Protein AF-A0A8S1EYW8-F1 (afdb_monomer)

Sequ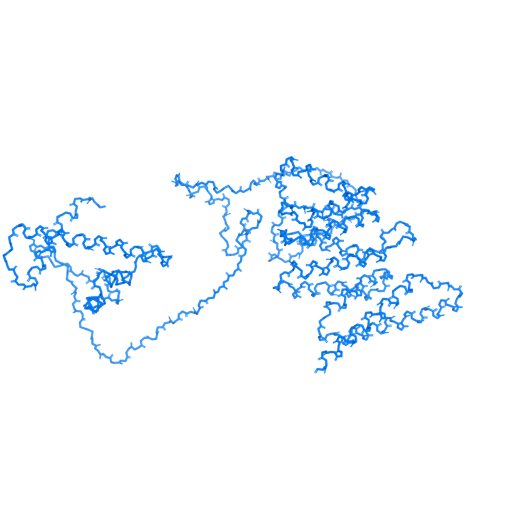ence (434 aa):
MTSNGIQDNADNVAAIACDCIGISKIEKDARVLVQNISKEFLKETIRLAQKWARHSGRRKMIVDDLIYALVAMQGTEVAKKIVPLIDTDSLGLETLTCVHANNVLFVRPNSE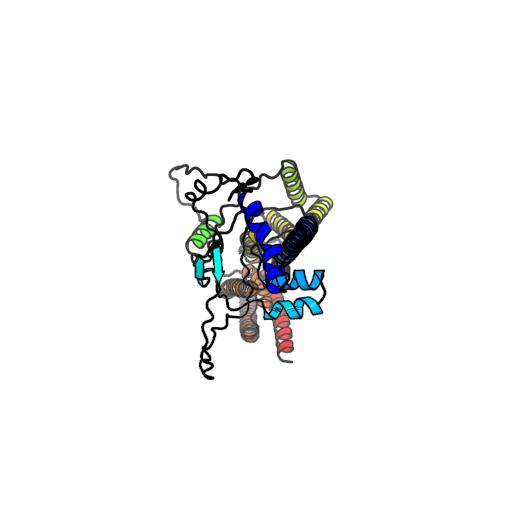VDLDPSTSTSQVVPIESRLKSYFMVTDGQPTKSAYNLNLSEEEIDDEDDDEDSEDFAVGTNEKSNEFKSSRVLKRPVSSTEMFLQAAKVAKTEQIVGLKPHSVEMLTIEQQMFIKDILTACMGTEDKRRHEALATLEHDAGIQINVNMAQRCLSLIIYANRLLRGIVLNKAAELGPFLHDIIPALMSSMLGRNMCIRLEDNHWALRDYSWKTFLSLYRDHIEPNYAKEFRKRTFKLAWDVFSDDHSSAPMIYGTIGLLTEFVPEEKMEWLLDEFDKMIKRLRLIQVEMSQRGNTWTNEQNKLYSTLTRHEAVLRTRLNLLRK

Foldseek 3Di:
DDPVVVVVVLLVPLVVVCVVVPNPDDDPVVSVVVSVVVVVVVVQLVVQLCVVCVVVVHPDGDPVSSLVSCCVVPNDVVSVVVVVVDPPVPPDLVQWDFDDDVDTDTDRDDDDDPCPPDPPPPDDDDDDDDDDDDDQDDPLAGWDDPPYPPDDPVNVVPDDPDPPDDDPPRDDPPDDDPDDDDDDDDDDDDPVNVVVVVLVVDPPVPPRVCPPPPPPPDPPVLVVLVVLLLCQLLDPDPVSNVVSLQCLQEPLPDDDDDQDDDLALSSLLSVLSSLLSNLNRLSDQCVVVCVVSVVSLLCLQQPQDSHPDPPDPSVVSNVSSLVSNVSSLVRHDDPVCNLVVLVVQLVVLVVLCPDPPHDLSNVQSSLSSNLPSPDLVCLVVVLVVLVVVLVVLVVVVVVCVVVVHDDDPSSVSSNVSSVVSSVVSVVVNVVVVD

Solvent-accessible surface area (backbone atoms only — not comparable to full-atom values): 26816 Å² total; per-residue (Å²): 133,65,83,68,65,61,62,71,61,51,65,46,56,48,52,51,55,31,52,77,73,66,52,89,80,77,57,73,69,60,47,54,49,52,38,52,54,52,51,53,51,50,52,50,39,52,55,45,13,51,51,48,20,52,77,68,76,37,93,68,78,53,72,65,30,44,50,55,27,42,29,73,74,66,36,63,76,54,33,65,67,48,55,82,72,54,78,81,81,67,79,49,81,85,61,47,43,78,48,81,68,99,57,87,40,78,43,73,71,84,74,85,73,82,85,68,96,77,78,80,72,83,76,86,77,79,80,80,92,75,91,82,87,75,78,59,59,55,97,86,37,74,42,86,46,100,88,39,89,69,77,52,90,78,59,68,82,78,68,81,94,58,98,76,72,77,72,87,69,72,70,81,80,78,78,78,78,86,76,88,80,80,88,82,82,94,73,84,85,48,74,68,54,55,48,56,55,49,61,74,69,52,65,80,92,69,65,70,79,74,63,76,78,71,76,69,83,65,49,70,67,56,51,51,50,52,51,50,37,56,49,29,50,70,42,90,53,65,69,56,22,53,52,36,42,50,47,47,32,68,51,70,85,65,88,79,87,81,85,89,86,71,96,41,50,69,58,48,52,40,50,49,52,51,51,39,21,51,61,64,15,82,68,50,83,51,70,86,51,43,80,58,52,51,56,52,41,47,45,62,19,45,42,85,74,64,54,97,53,93,83,62,75,56,65,62,50,22,56,49,32,49,52,42,51,50,48,37,54,70,76,64,49,54,79,87,52,42,63,58,50,35,52,55,54,29,48,56,29,46,57,47,57,70,39,88,84,49,50,62,63,25,36,49,41,20,53,62,48,44,68,71,43,53,53,80,92,46,47,69,60,52,48,54,53,50,52,50,49,53,51,52,53,52,51,52,51,54,54,34,56,73,70,72,44,83,82,52,72,62,58,53,52,37,52,54,50,50,55,52,51,48,54,50,51,53,53,53,53,57,59,76,75,105

InterPro domains:
  IPR004823 TATA box binding protein associated factor (TAF), histone-like fold domain [PF02969] (19-70)
  IPR009072 Histone-fold [G3DSA:1.10.20.10] (11-71)
  IPR009072 Histone-fold [SSF47113] (21-70)
  IPR011442 TAF6, C-terminal HEAT repeat domain [PF07571] (216-376)
  IPR011442 TAF6, C-terminal HEAT repeat domain [cd08050] (217-421)
  IPR037796 Transcription initiation factor TFIID subunit 6 [PTHR10221] (19-426)
  IPR046344 TAF6, C-terminal HEAT repeat domain superfamily [G3DSA:1.25.40.770] (216-405)

Nearest PDB structures (foldseek):
  6t9k-assembly1_E  TM=7.058E-01  e=7.487E-10  Saccharomyces cerevisiae S288C
  7edx-assembly1_H  TM=4.599E-01  e=1.630E-01  Homo sapiens
  5vch-assembly2_B  TM=4.321E-01  e=4.990E-01  Kluyveromyces lactis
  5vch-assembly1_A  TM=4.354E-01  e=9.763E-01  Kluyveromyces lactis
  5ve8-assembly1_A  TM=3.480E-01  e=3.418E+00  Kluyveromyces lactis

Organism: NCBI:txid2654633

Mean predicted aligned error: 17.2 Å

pLDDT: mean 71.7, std 18.37, range [26.27, 94.38]

Secondary structure (DSSP, 8-state):
--TTHHHHHTHHHHHHHHHHHT-----HHHHHHHHHHHHHHHHHHHHHHHHHHHHTT-SS--HHHHHHHHHHHH-HHHHHHHGGGS--S---GGG-EEEESSSEEEE---------TT------PPPPP------SEETTEE---TTS----TTSSSSS---TT-----------------------PPPHHHHHHHHHTTS-GGG-------------HHHHHHHHHHHHHHHSS-HHHHHHHHHHHHH-TT-----------HHHHHHHHHHHHHHHH-SSS--GGGHHHHHHHHHHHHH-S---SSTTS-HHHHHHHHHHHHHHHHHHHS-HHHHHHHHHHHHHHHHHHHH-TT--HHHHHHHHHHHHHH--GGGHHHHHHHHHHHHHHHHHHHHHHHHTTPPPPHHHHHHHHHHHHHHHHHHHHHHHHT-

Structure (mmCIF, N/CA/C/O backbone):
data_AF-A0A8S1EYW8-F1
#
_entry.id   AF-A0A8S1EYW8-F1
#
loop_
_atom_site.group_PDB
_atom_site.id
_atom_site.type_symbol
_atom_site.label_atom_id
_atom_site.label_alt_id
_atom_site.label_comp_id
_atom_site.label_asym_id
_atom_site.label_entity_id
_atom_site.label_seq_id
_atom_site.pdbx_PDB_ins_code
_atom_site.Cartn_x
_atom_site.Cartn_y
_atom_site.Cartn_z
_atom_site.occupancy
_atom_site.B_iso_or_equiv
_atom_site.auth_seq_id
_atom_site.auth_comp_id
_atom_site.auth_asym_id
_atom_site.auth_atom_id
_atom_site.pdbx_PDB_model_num
ATOM 1 N N . MET A 1 1 ? 41.012 -9.084 -37.362 1.00 32.75 1 MET A N 1
ATOM 2 C CA . MET A 1 1 ? 41.378 -9.264 -38.785 1.00 32.75 1 MET A CA 1
ATOM 3 C C . MET A 1 1 ? 41.889 -7.934 -39.300 1.00 32.75 1 MET A C 1
ATOM 5 O O . MET A 1 1 ? 41.224 -6.925 -39.121 1.00 32.75 1 MET A O 1
ATOM 9 N N . THR A 1 2 ? 43.125 -7.922 -39.781 1.00 27.89 2 THR A N 1
ATOM 10 C CA . THR A 1 2 ? 43.919 -6.726 -40.078 1.00 27.89 2 THR A CA 1
ATOM 11 C C . THR A 1 2 ? 43.296 -5.882 -41.195 1.00 27.89 2 THR A C 1
ATOM 13 O O . THR A 1 2 ? 42.781 -6.409 -42.180 1.00 27.89 2 THR A O 1
ATOM 16 N N . SER A 1 3 ? 43.363 -4.556 -41.043 1.00 34.03 3 SER A N 1
ATOM 17 C CA . SER A 1 3 ? 42.796 -3.528 -41.936 1.00 34.03 3 SER A CA 1
ATOM 18 C C . SER A 1 3 ? 43.222 -3.635 -43.406 1.00 34.03 3 SER A C 1
ATOM 20 O O . SER A 1 3 ? 42.573 -3.056 -44.270 1.00 34.03 3 SER A O 1
ATOM 22 N N . ASN A 1 4 ? 44.271 -4.405 -43.698 1.00 31.52 4 ASN A N 1
ATOM 23 C CA . ASN A 1 4 ? 44.779 -4.624 -45.050 1.00 31.52 4 ASN A CA 1
ATOM 24 C C . ASN A 1 4 ? 43.978 -5.677 -45.843 1.00 31.52 4 ASN A C 1
ATOM 26 O O . ASN A 1 4 ? 44.015 -5.657 -47.064 1.00 31.52 4 ASN A O 1
ATOM 30 N N . GLY A 1 5 ? 43.198 -6.553 -45.192 1.00 33.56 5 GLY A N 1
ATOM 31 C CA . GLY A 1 5 ? 42.432 -7.605 -45.885 1.00 33.56 5 GLY A CA 1
ATOM 32 C C . GLY A 1 5 ? 41.131 -7.138 -46.556 1.00 33.56 5 GLY A C 1
ATOM 33 O O . GLY A 1 5 ? 40.577 -7.842 -47.397 1.00 33.56 5 GLY A O 1
ATOM 34 N N . ILE A 1 6 ? 40.627 -5.952 -46.200 1.00 44.25 6 ILE A N 1
ATOM 35 C CA . ILE A 1 6 ? 39.411 -5.376 -46.804 1.00 44.25 6 ILE A CA 1
ATOM 36 C C . ILE A 1 6 ? 39.750 -4.632 -48.106 1.00 44.25 6 ILE A C 1
ATOM 38 O O . ILE A 1 6 ? 38.900 -4.521 -48.987 1.00 44.25 6 ILE A O 1
ATOM 42 N N . GLN A 1 7 ? 40.987 -4.146 -48.244 1.00 42.91 7 GLN A N 1
ATOM 43 C CA . GLN A 1 7 ? 41.423 -3.378 -49.409 1.00 42.91 7 GLN A CA 1
ATOM 44 C C . GLN A 1 7 ? 41.528 -4.271 -50.662 1.00 42.91 7 GLN A C 1
ATOM 46 O O . GLN A 1 7 ? 40.999 -3.895 -51.702 1.00 42.91 7 GLN A O 1
ATOM 51 N N . ASP A 1 8 ? 42.089 -5.481 -50.536 1.00 43.84 8 ASP A N 1
ATOM 52 C CA . ASP A 1 8 ? 42.338 -6.384 -51.677 1.00 43.84 8 ASP A CA 1
ATOM 53 C C . ASP A 1 8 ? 41.079 -7.114 -52.189 1.00 43.84 8 ASP A C 1
ATOM 55 O O . ASP A 1 8 ? 40.964 -7.408 -53.376 1.00 43.84 8 ASP A O 1
ATOM 59 N N . ASN A 1 9 ? 40.082 -7.371 -51.333 1.00 49.56 9 ASN A N 1
ATOM 60 C CA . ASN A 1 9 ? 38.823 -8.009 -51.756 1.00 49.56 9 ASN A CA 1
ATOM 61 C C . ASN A 1 9 ? 37.799 -7.019 -52.341 1.00 49.56 9 ASN A C 1
ATOM 63 O O . ASN A 1 9 ? 36.863 -7.427 -53.033 1.00 49.56 9 ASN A O 1
ATOM 67 N N . ALA A 1 10 ? 37.963 -5.717 -52.089 1.00 45.38 10 ALA A N 1
ATOM 68 C CA . ALA A 1 10 ? 37.062 -4.675 -52.580 1.00 45.38 10 ALA A CA 1
ATOM 69 C C . ALA A 1 10 ? 37.242 -4.374 -54.077 1.00 45.38 10 ALA A C 1
ATOM 71 O O . ALA A 1 10 ? 36.324 -3.842 -54.704 1.00 45.38 10 ALA A O 1
ATOM 72 N N . ASP A 1 11 ? 38.383 -4.740 -54.663 1.00 52.22 11 ASP A N 1
ATOM 73 C CA . ASP A 1 11 ? 38.640 -4.585 -56.096 1.00 52.22 11 ASP A CA 1
ATOM 74 C C . ASP A 1 11 ? 37.712 -5.462 -56.948 1.00 52.22 11 ASP A C 1
ATOM 76 O O . ASP A 1 11 ? 37.448 -5.144 -58.112 1.00 52.22 11 ASP A O 1
ATOM 80 N N . ASN A 1 12 ? 37.152 -6.525 -56.367 1.00 61.91 12 ASN A N 1
ATOM 81 C CA . ASN A 1 12 ? 36.314 -7.488 -57.072 1.00 61.91 12 ASN A CA 1
ATOM 82 C C . ASN A 1 12 ? 34.853 -7.048 -57.223 1.00 61.91 12 ASN A C 1
ATOM 84 O O . ASN A 1 12 ? 34.215 -7.467 -58.179 1.00 61.91 12 ASN A O 1
ATOM 88 N N . VAL A 1 13 ? 34.306 -6.186 -56.357 1.00 66.88 13 VAL A N 1
ATOM 89 C CA . VAL A 1 13 ? 32.862 -5.857 -56.396 1.00 66.88 13 VAL A CA 1
ATOM 90 C C . VAL A 1 13 ? 32.487 -5.131 -57.687 1.00 66.88 13 VAL A C 1
ATOM 92 O O . VAL A 1 13 ? 31.526 -5.506 -58.353 1.00 66.88 13 VAL A O 1
ATOM 95 N N . ALA A 1 14 ? 33.275 -4.124 -58.075 1.00 67.44 14 ALA A N 1
ATOM 96 C CA . ALA A 1 14 ? 33.042 -3.383 -59.311 1.00 67.44 14 ALA A CA 1
ATOM 97 C C . ALA A 1 14 ? 33.265 -4.261 -60.555 1.00 67.44 14 ALA A C 1
ATOM 99 O O . ALA A 1 14 ? 32.508 -4.153 -61.514 1.00 67.44 14 ALA A O 1
ATOM 100 N N . ALA A 1 15 ? 34.268 -5.147 -60.525 1.00 68.62 15 ALA A N 1
ATOM 101 C CA . ALA A 1 15 ? 34.554 -6.070 -61.623 1.00 68.62 15 ALA A CA 1
ATOM 102 C C . ALA A 1 15 ? 33.432 -7.109 -61.797 1.00 68.62 15 ALA A C 1
ATOM 104 O O . ALA A 1 15 ? 32.884 -7.230 -62.885 1.00 68.62 15 ALA A O 1
ATOM 105 N N . ILE A 1 16 ? 33.010 -7.758 -60.707 1.00 73.25 16 ILE A N 1
ATOM 106 C CA . ILE A 1 16 ? 31.918 -8.740 -60.698 1.00 73.25 16 ILE A CA 1
ATOM 107 C C . ILE A 1 16 ? 30.603 -8.089 -61.136 1.00 73.25 16 ILE A C 1
ATOM 109 O O . ILE A 1 16 ? 29.889 -8.648 -61.962 1.00 73.25 16 ILE A O 1
ATOM 113 N N . ALA A 1 17 ? 30.281 -6.893 -60.633 1.00 72.69 17 ALA A N 1
ATOM 114 C CA . ALA A 1 17 ? 29.065 -6.189 -61.038 1.00 72.69 17 ALA A CA 1
ATOM 115 C C . ALA A 1 17 ? 29.067 -5.841 -62.538 1.00 72.69 17 ALA A C 1
ATOM 117 O O . ALA A 1 17 ? 28.035 -5.971 -63.194 1.00 72.69 17 ALA A O 1
ATOM 118 N N . CYS A 1 18 ? 30.216 -5.437 -63.093 1.00 74.44 18 CYS A N 1
ATOM 119 C CA . CYS A 1 18 ? 30.357 -5.167 -64.525 1.00 74.44 18 CYS A CA 1
ATOM 120 C C . CYS A 1 18 ? 30.235 -6.444 -65.365 1.00 74.44 18 CYS A C 1
ATOM 122 O O . CYS A 1 18 ? 29.526 -6.432 -66.372 1.00 74.44 18 CYS A O 1
ATOM 124 N N . ASP A 1 19 ? 30.854 -7.544 -64.933 1.00 74.69 19 ASP A N 1
ATOM 125 C CA . ASP A 1 19 ? 30.777 -8.841 -65.611 1.00 74.69 19 ASP A CA 1
ATOM 126 C C . ASP A 1 19 ? 29.344 -9.398 -65.606 1.00 74.69 19 ASP A C 1
ATOM 128 O O . ASP A 1 19 ? 28.868 -9.871 -66.637 1.00 74.69 19 ASP A O 1
ATOM 132 N N . CYS A 1 20 ? 28.604 -9.245 -64.501 1.00 73.75 20 CYS A N 1
ATOM 133 C CA . CYS A 1 20 ? 27.185 -9.615 -64.409 1.00 73.75 20 CYS A CA 1
ATOM 134 C C . CYS A 1 20 ? 26.284 -8.822 -65.372 1.00 73.75 20 CYS A C 1
ATOM 136 O O . CYS A 1 20 ? 25.234 -9.315 -65.778 1.00 73.75 20 CYS A O 1
ATOM 138 N N . ILE A 1 21 ? 26.677 -7.597 -65.735 1.00 79.94 21 ILE A N 1
ATOM 139 C CA . ILE A 1 21 ? 25.964 -6.746 -66.702 1.00 79.94 21 ILE A CA 1
ATOM 140 C C . ILE A 1 21 ? 26.479 -6.986 -68.140 1.00 79.94 21 ILE A C 1
ATOM 142 O O . ILE A 1 21 ? 25.838 -6.574 -69.106 1.00 79.94 21 ILE A O 1
ATOM 146 N N . GLY A 1 22 ? 27.607 -7.688 -68.309 1.00 79.38 22 GLY A N 1
ATOM 147 C CA . GLY A 1 22 ? 28.228 -7.983 -69.605 1.00 79.38 22 GLY A CA 1
ATOM 148 C C . GLY A 1 22 ? 29.224 -6.923 -70.095 1.00 79.38 22 GLY A C 1
ATOM 149 O O . GLY A 1 22 ? 29.520 -6.856 -71.289 1.00 79.38 22 GLY A O 1
ATOM 150 N N . ILE A 1 23 ? 29.752 -6.077 -69.205 1.00 80.88 23 ILE A N 1
ATOM 151 C CA . ILE A 1 23 ? 30.714 -5.018 -69.540 1.00 80.88 23 ILE A CA 1
ATOM 152 C C . ILE A 1 23 ? 32.144 -5.537 -69.350 1.00 80.88 23 ILE A C 1
ATOM 154 O O . ILE A 1 23 ? 32.710 -5.473 -68.266 1.00 80.88 23 ILE A O 1
ATOM 158 N N . SER A 1 24 ? 32.761 -5.999 -70.437 1.00 71.56 24 SER A N 1
ATOM 159 C CA . SER A 1 24 ? 34.067 -6.683 -70.394 1.00 71.56 24 SER A CA 1
ATOM 160 C C . SER A 1 24 ? 35.316 -5.785 -70.282 1.00 71.56 24 SER A C 1
ATOM 162 O O . SER A 1 24 ? 36.408 -6.287 -70.025 1.00 71.56 24 SER A O 1
ATOM 164 N N . LYS A 1 25 ? 35.217 -4.467 -70.521 1.00 74.12 25 LYS A N 1
ATOM 165 C CA . LYS A 1 25 ? 36.363 -3.536 -70.432 1.00 74.12 25 LYS A CA 1
ATOM 166 C C . LYS A 1 25 ? 35.930 -2.199 -69.840 1.00 74.12 25 LYS A C 1
ATOM 168 O O . LYS A 1 25 ? 35.319 -1.393 -70.535 1.00 74.12 25 LYS A O 1
ATOM 173 N N . ILE A 1 26 ? 36.282 -1.965 -68.578 1.00 75.38 26 ILE A N 1
ATOM 174 C CA . ILE A 1 26 ? 36.078 -0.689 -67.886 1.00 75.38 26 ILE A CA 1
ATOM 175 C C . ILE A 1 26 ? 37.410 0.050 -67.714 1.00 75.38 26 ILE A C 1
ATOM 177 O O . ILE A 1 26 ? 38.452 -0.562 -67.470 1.00 75.38 26 ILE A O 1
ATOM 181 N N . GLU A 1 27 ? 37.381 1.372 -67.858 1.00 81.94 27 GLU A N 1
ATOM 182 C CA . GLU A 1 27 ? 38.527 2.239 -67.584 1.00 81.94 27 GLU A CA 1
ATOM 183 C C . GLU A 1 27 ? 38.876 2.241 -66.085 1.00 81.94 27 GLU A C 1
ATOM 185 O O . GLU A 1 27 ? 38.002 2.095 -65.225 1.00 81.94 27 GLU A O 1
ATOM 190 N N . LYS A 1 28 ? 40.167 2.400 -65.757 1.00 77.88 28 LYS A N 1
ATOM 191 C CA . LYS A 1 28 ? 40.660 2.315 -64.371 1.00 77.88 28 LYS A CA 1
ATOM 192 C C . LYS A 1 28 ? 40.007 3.355 -63.454 1.00 77.88 28 LYS A C 1
ATOM 194 O O . LYS A 1 28 ? 39.592 3.001 -62.354 1.00 77.88 28 LYS A O 1
ATOM 199 N N . ASP A 1 29 ? 39.841 4.587 -63.924 1.00 80.25 29 ASP A N 1
ATOM 200 C CA . ASP A 1 29 ? 39.274 5.680 -63.123 1.00 80.25 29 ASP A CA 1
ATOM 201 C C . ASP A 1 29 ? 37.778 5.471 -62.845 1.00 80.25 29 ASP A C 1
ATOM 203 O O . ASP A 1 29 ? 37.299 5.694 -61.730 1.00 80.25 29 ASP A O 1
ATOM 207 N N . ALA A 1 30 ? 37.041 4.938 -63.824 1.00 78.38 30 ALA A N 1
ATOM 208 C CA . ALA A 1 30 ? 35.635 4.578 -63.661 1.00 78.38 30 ALA A CA 1
ATOM 209 C C . ALA A 1 30 ? 35.444 3.438 -62.642 1.00 78.38 30 ALA A C 1
ATOM 211 O O . ALA A 1 30 ? 34.509 3.476 -61.839 1.00 78.38 30 ALA A O 1
ATOM 212 N N . ARG A 1 31 ? 36.355 2.454 -62.612 1.00 75.44 31 ARG A N 1
ATOM 213 C CA . ARG A 1 31 ? 36.335 1.365 -61.619 1.00 75.44 31 ARG A CA 1
ATOM 214 C C . ARG A 1 31 ? 36.488 1.892 -60.190 1.00 75.44 31 ARG A C 1
ATOM 216 O O . ARG A 1 31 ? 35.732 1.481 -59.310 1.00 75.44 31 ARG A O 1
ATOM 223 N N . VAL A 1 32 ? 37.416 2.825 -59.971 1.00 80.81 32 VAL A N 1
ATOM 224 C CA . VAL A 1 32 ? 37.648 3.453 -58.657 1.00 80.81 32 VAL A CA 1
ATOM 225 C C . VAL A 1 32 ? 36.429 4.266 -58.208 1.00 80.81 32 VAL A C 1
ATOM 227 O O . VAL A 1 32 ? 36.043 4.222 -57.039 1.00 80.81 32 VAL A O 1
ATOM 230 N N . LEU A 1 33 ? 35.768 4.972 -59.131 1.00 82.19 33 LEU A N 1
ATOM 231 C CA . LEU A 1 33 ? 34.558 5.731 -58.815 1.00 82.19 33 LEU A CA 1
ATOM 232 C C . LEU A 1 33 ? 33.408 4.821 -58.350 1.00 82.19 33 LEU A C 1
ATOM 234 O O . LEU A 1 33 ? 32.810 5.075 -57.303 1.00 82.19 33 LEU A O 1
ATOM 238 N N . VAL A 1 34 ? 33.127 3.740 -59.085 1.00 80.19 34 VAL A N 1
ATOM 239 C CA . VAL A 1 34 ? 32.076 2.765 -58.730 1.00 80.19 34 VAL A CA 1
ATOM 240 C C . VAL A 1 34 ? 32.360 2.116 -57.373 1.00 80.19 34 VAL A C 1
ATOM 242 O O . VAL A 1 34 ? 31.449 1.934 -56.561 1.00 80.19 34 VAL A O 1
ATOM 245 N N . GLN A 1 35 ? 33.627 1.819 -57.090 1.00 79.81 35 GLN A N 1
ATOM 246 C CA . GLN A 1 35 ? 34.066 1.270 -55.810 1.00 79.81 35 GLN A CA 1
ATOM 247 C C . GLN A 1 35 ? 33.811 2.241 -54.650 1.00 79.81 35 GLN A C 1
ATOM 249 O O . GLN A 1 35 ? 33.241 1.845 -53.632 1.00 79.81 35 GLN A O 1
ATOM 254 N N . ASN A 1 36 ? 34.179 3.516 -54.806 1.00 82.94 36 ASN A N 1
ATOM 255 C CA . ASN A 1 36 ? 33.967 4.531 -53.774 1.00 82.94 36 ASN A CA 1
ATOM 256 C C . ASN A 1 36 ? 32.478 4.751 -53.489 1.00 82.94 36 ASN A C 1
ATOM 258 O O . ASN A 1 36 ? 32.080 4.774 -52.325 1.00 82.94 36 ASN A O 1
ATOM 262 N N . ILE A 1 37 ? 31.646 4.823 -54.531 1.00 83.94 37 ILE A N 1
ATOM 263 C CA . ILE A 1 37 ? 30.189 4.947 -54.379 1.00 83.94 37 ILE A CA 1
ATOM 264 C C . ILE A 1 37 ? 29.621 3.732 -53.634 1.00 83.94 37 ILE A C 1
ATOM 266 O O . ILE A 1 37 ? 28.850 3.896 -52.692 1.00 83.94 37 ILE A O 1
ATOM 270 N N . SER A 1 38 ? 30.043 2.519 -54.001 1.00 80.19 38 SER A N 1
ATOM 271 C CA . SER A 1 38 ? 29.580 1.282 -53.355 1.00 80.19 38 SER A CA 1
ATOM 272 C C . SER A 1 38 ? 29.983 1.216 -51.879 1.00 80.19 38 SER A C 1
ATOM 274 O O . SER A 1 38 ? 29.189 0.816 -51.028 1.00 80.19 38 SER A O 1
ATOM 276 N N . LYS A 1 39 ? 31.209 1.644 -51.553 1.00 82.38 39 LYS A N 1
ATOM 277 C CA . LYS A 1 39 ? 31.729 1.662 -50.181 1.00 82.38 39 LYS A CA 1
ATOM 278 C C . LYS A 1 39 ? 30.992 2.669 -49.304 1.00 82.38 39 LYS A C 1
ATOM 280 O O . LYS A 1 39 ? 30.612 2.325 -48.187 1.00 82.38 39 LYS A O 1
ATOM 285 N N . GLU A 1 40 ? 30.790 3.891 -49.790 1.00 83.75 40 GLU A N 1
ATOM 286 C CA . GLU A 1 40 ? 30.055 4.919 -49.046 1.00 83.75 40 GLU A CA 1
ATOM 287 C C . GLU A 1 40 ? 28.580 4.540 -48.879 1.00 83.75 40 GLU A C 1
ATOM 289 O O . GLU A 1 40 ? 28.033 4.671 -47.785 1.00 83.75 40 GLU A O 1
ATOM 294 N N . PHE A 1 41 ? 27.966 3.950 -49.908 1.00 84.88 41 PHE A N 1
ATOM 295 C CA . PHE A 1 41 ? 26.608 3.419 -49.815 1.00 84.88 41 PHE A CA 1
ATOM 296 C C . PHE A 1 41 ? 26.482 2.317 -48.751 1.00 84.88 41 PHE A C 1
ATOM 298 O O . PHE A 1 41 ? 25.571 2.361 -47.920 1.00 84.88 41 PHE A O 1
ATOM 305 N N . LEU A 1 42 ? 27.411 1.355 -48.721 1.00 84.31 42 LEU A N 1
ATOM 306 C CA . LEU A 1 42 ? 27.406 0.273 -47.732 1.00 84.31 42 LEU A CA 1
ATOM 307 C C . LEU A 1 42 ? 27.609 0.802 -46.306 1.00 84.31 42 LEU A C 1
ATOM 309 O O . LEU A 1 42 ? 26.884 0.405 -45.395 1.00 84.31 42 LEU A O 1
ATOM 313 N N . LYS A 1 43 ? 28.567 1.717 -46.108 1.00 87.88 43 LYS A N 1
ATOM 314 C CA . LYS A 1 43 ? 28.811 2.341 -44.800 1.00 87.88 43 LYS A CA 1
ATOM 315 C C . LYS A 1 43 ? 27.578 3.074 -44.289 1.00 87.88 43 LYS A C 1
ATOM 317 O O . LYS A 1 43 ? 27.212 2.891 -43.131 1.00 87.88 43 LYS A O 1
ATOM 322 N N . GLU A 1 44 ? 26.942 3.880 -45.137 1.00 87.56 44 GLU A N 1
ATOM 323 C CA . GLU A 1 44 ? 25.764 4.644 -44.732 1.00 87.56 44 GLU A CA 1
ATOM 324 C C . GLU A 1 44 ? 24.577 3.722 -44.431 1.00 87.56 44 GLU A C 1
ATOM 326 O O . GLU A 1 44 ? 23.905 3.900 -43.414 1.00 87.56 44 GLU A O 1
ATOM 331 N N . THR A 1 45 ? 24.386 2.667 -45.230 1.00 86.31 45 THR A N 1
ATOM 332 C CA . THR A 1 45 ? 23.348 1.653 -44.984 1.00 86.31 45 THR A CA 1
ATOM 333 C C . THR A 1 45 ? 23.554 0.961 -43.635 1.00 86.31 45 THR A C 1
ATOM 335 O O . THR A 1 45 ? 22.620 0.874 -42.840 1.00 86.31 45 THR A O 1
ATOM 338 N N . ILE A 1 46 ? 24.782 0.522 -43.326 1.00 89.19 46 ILE A N 1
ATOM 339 C CA . ILE A 1 46 ? 25.111 -0.118 -42.041 1.00 89.19 46 ILE A CA 1
ATOM 340 C C . ILE A 1 46 ? 24.918 0.863 -40.880 1.00 89.19 46 ILE A C 1
ATOM 342 O O . ILE A 1 46 ? 24.357 0.497 -39.847 1.00 89.19 46 ILE A O 1
ATOM 346 N N . ARG A 1 47 ? 25.339 2.122 -41.044 1.00 91.19 47 ARG A N 1
ATOM 347 C CA . ARG A 1 47 ? 25.179 3.166 -40.023 1.00 91.19 47 ARG A CA 1
ATOM 348 C C . ARG A 1 47 ? 23.705 3.397 -39.688 1.00 91.19 47 ARG A C 1
ATOM 350 O O . ARG A 1 47 ? 23.346 3.489 -38.512 1.00 91.19 47 ARG A O 1
ATOM 357 N N . LEU A 1 48 ? 22.846 3.473 -40.705 1.00 90.31 48 LEU A N 1
ATOM 358 C CA . LEU A 1 48 ? 21.404 3.639 -40.527 1.00 90.31 48 LEU A CA 1
ATOM 359 C C . LEU A 1 48 ? 20.752 2.380 -39.947 1.00 90.31 48 LEU A C 1
ATOM 361 O O . LEU A 1 48 ? 19.952 2.497 -39.022 1.00 90.31 48 LEU A O 1
ATOM 365 N N . ALA A 1 49 ? 21.129 1.185 -40.399 1.00 90.00 49 ALA A N 1
ATOM 366 C CA . ALA A 1 49 ? 20.628 -0.072 -39.840 1.00 90.00 49 ALA A CA 1
ATOM 367 C C . ALA A 1 49 ? 21.014 -0.243 -38.359 1.00 90.00 49 ALA A C 1
ATOM 369 O O . ALA A 1 49 ? 20.187 -0.630 -37.535 1.00 90.00 49 ALA A O 1
ATOM 370 N N . GLN A 1 50 ? 22.230 0.152 -37.970 1.00 91.62 50 GLN A N 1
ATOM 371 C CA . GLN A 1 50 ? 22.645 0.165 -36.566 1.00 91.62 50 GLN A CA 1
ATOM 372 C C . GLN A 1 50 ? 21.804 1.142 -35.732 1.00 91.62 50 GLN A C 1
ATOM 374 O O . GLN A 1 50 ? 21.475 0.861 -34.577 1.00 91.62 50 GLN A O 1
ATOM 379 N N . LYS A 1 51 ? 21.428 2.287 -36.313 1.00 92.44 51 LYS A N 1
ATOM 380 C CA . LYS A 1 51 ? 20.518 3.240 -35.674 1.00 92.44 51 LYS A CA 1
ATOM 381 C C . LYS A 1 51 ? 19.129 2.619 -35.463 1.00 92.44 51 LYS A C 1
ATOM 383 O O . LYS A 1 51 ? 18.591 2.740 -34.364 1.00 92.44 51 LYS A O 1
ATOM 388 N N . TRP A 1 52 ? 18.588 1.905 -36.452 1.00 90.62 52 TRP A N 1
ATOM 389 C CA . TRP A 1 52 ? 17.324 1.163 -36.327 1.00 90.62 52 TRP A CA 1
ATOM 390 C C . TRP A 1 52 ? 17.372 0.084 -35.237 1.00 90.62 52 TRP A C 1
ATOM 392 O O . TRP A 1 52 ? 16.464 0.020 -34.405 1.00 90.62 52 TRP A O 1
ATOM 402 N N . ALA A 1 53 ? 18.457 -0.693 -35.165 1.00 91.69 53 ALA A N 1
ATOM 403 C CA . ALA A 1 53 ? 18.640 -1.712 -34.131 1.00 91.69 53 ALA A CA 1
ATOM 404 C C . ALA A 1 53 ? 18.653 -1.103 -32.714 1.00 91.69 53 ALA A C 1
ATOM 406 O O . ALA A 1 53 ? 17.948 -1.585 -31.825 1.00 91.69 53 ALA A O 1
ATOM 407 N N . ARG A 1 54 ? 19.372 0.016 -32.524 1.00 91.56 54 ARG A N 1
ATOM 408 C CA . ARG A 1 54 ? 19.416 0.745 -31.242 1.00 91.56 54 ARG A CA 1
ATOM 409 C C . ARG A 1 54 ? 18.057 1.319 -30.847 1.00 91.56 54 ARG A C 1
ATOM 411 O O . ARG A 1 54 ? 17.655 1.160 -29.700 1.00 91.56 54 ARG A O 1
ATOM 418 N N . HIS A 1 55 ? 17.328 1.937 -31.780 1.00 92.19 55 HIS A N 1
ATOM 419 C CA . HIS A 1 55 ? 15.972 2.434 -31.502 1.00 92.19 55 HIS A CA 1
ATOM 420 C C . HIS A 1 55 ? 14.966 1.310 -31.232 1.00 92.19 55 HIS A C 1
ATOM 422 O O . HIS A 1 55 ? 13.976 1.538 -30.547 1.00 92.19 55 HIS A O 1
ATOM 428 N N . SER A 1 56 ? 15.242 0.097 -31.714 1.00 89.56 56 SER A N 1
ATOM 429 C CA . SER A 1 56 ? 14.462 -1.104 -31.400 1.00 89.56 56 SER A CA 1
ATOM 430 C C . SER A 1 56 ? 14.854 -1.761 -30.065 1.00 89.56 56 SER A C 1
ATOM 432 O O . SER A 1 56 ? 14.333 -2.827 -29.752 1.00 89.56 56 SER A O 1
ATOM 434 N N . GLY A 1 57 ? 15.801 -1.194 -29.304 1.00 89.06 57 GLY A N 1
ATOM 435 C CA . GLY A 1 57 ? 16.288 -1.767 -28.042 1.00 89.06 57 GLY A CA 1
ATOM 436 C C . GLY A 1 57 ? 17.119 -3.048 -28.200 1.00 89.06 57 GLY A C 1
ATOM 437 O O . GLY A 1 57 ? 17.302 -3.784 -27.234 1.00 89.06 57 GLY A O 1
ATOM 438 N N . ARG A 1 58 ? 17.617 -3.349 -29.408 1.00 90.00 58 ARG A N 1
ATOM 439 C CA . ARG A 1 58 ? 18.385 -4.568 -29.711 1.00 90.00 58 ARG A CA 1
ATOM 440 C C . ARG A 1 58 ? 19.875 -4.255 -29.861 1.00 90.00 58 ARG A C 1
ATOM 442 O O . ARG A 1 58 ? 20.255 -3.274 -30.495 1.00 90.00 58 ARG A O 1
ATOM 449 N N . ARG A 1 59 ? 20.741 -5.132 -29.331 1.00 86.75 59 ARG A N 1
ATOM 450 C CA . ARG A 1 59 ? 22.209 -5.045 -29.515 1.00 86.75 59 ARG A CA 1
ATOM 451 C C . ARG A 1 59 ? 22.684 -5.657 -30.841 1.00 86.75 59 ARG A C 1
ATOM 453 O O . ARG A 1 59 ? 23.695 -5.220 -31.381 1.00 86.75 59 ARG A O 1
ATOM 460 N N . LYS A 1 60 ? 21.968 -6.661 -31.366 1.00 86.56 60 LYS A N 1
ATOM 461 C CA . LYS A 1 60 ? 22.283 -7.352 -32.632 1.00 86.56 60 LYS A CA 1
ATOM 462 C C . LYS A 1 60 ? 21.432 -6.795 -33.781 1.00 86.56 60 LYS A C 1
ATOM 464 O O . LYS A 1 60 ? 20.229 -6.609 -33.611 1.00 86.56 60 LYS A O 1
ATOM 469 N N . MET A 1 61 ? 22.062 -6.560 -34.934 1.00 83.50 61 MET A N 1
ATOM 470 C CA . MET A 1 61 ? 21.401 -6.125 -36.171 1.00 83.50 61 MET A CA 1
ATOM 471 C C . MET A 1 61 ? 20.754 -7.323 -36.875 1.00 83.50 61 MET A C 1
ATOM 473 O O . MET A 1 61 ? 21.381 -8.375 -36.990 1.00 83.50 61 MET A O 1
ATOM 477 N N . ILE A 1 62 ? 19.517 -7.155 -37.339 1.00 84.88 62 ILE A N 1
ATOM 478 C CA . ILE A 1 62 ? 18.755 -8.157 -38.096 1.00 84.88 62 ILE A CA 1
ATOM 479 C C . ILE A 1 62 ? 18.637 -7.696 -39.555 1.00 84.88 62 ILE A C 1
ATOM 481 O O . ILE A 1 62 ? 18.800 -6.517 -39.867 1.00 84.88 62 ILE A O 1
ATOM 485 N N . VAL A 1 63 ? 18.357 -8.634 -40.458 1.00 83.06 63 VAL A N 1
ATOM 486 C CA . VAL A 1 63 ? 18.107 -8.383 -41.885 1.00 83.06 63 VAL A CA 1
ATOM 487 C C . VAL A 1 63 ? 17.037 -7.305 -42.105 1.00 83.06 63 VAL A C 1
ATOM 489 O O . VAL A 1 63 ? 17.226 -6.415 -42.931 1.00 83.06 63 VAL A O 1
ATOM 492 N N . ASP A 1 64 ? 15.968 -7.312 -41.309 1.00 82.94 64 ASP A N 1
ATOM 493 C CA . ASP A 1 64 ? 14.907 -6.303 -41.385 1.00 82.94 64 ASP A CA 1
ATOM 494 C C . ASP A 1 64 ? 15.425 -4.878 -41.142 1.00 82.94 64 ASP A C 1
ATOM 496 O O . ASP A 1 64 ? 14.991 -3.945 -41.813 1.00 82.94 64 ASP A O 1
ATOM 500 N N . ASP A 1 65 ? 16.409 -4.692 -40.254 1.00 86.75 65 ASP A N 1
ATOM 501 C CA . ASP A 1 65 ? 16.999 -3.371 -39.986 1.00 86.75 65 ASP A CA 1
ATOM 502 C C . ASP A 1 65 ? 17.702 -2.806 -41.229 1.00 86.75 65 ASP A C 1
ATOM 504 O O . ASP A 1 65 ? 17.654 -1.600 -41.486 1.00 86.75 65 ASP A O 1
ATOM 508 N N . LEU A 1 66 ? 18.328 -3.682 -42.024 1.00 84.94 66 LEU A N 1
ATOM 509 C CA . LEU A 1 66 ? 18.927 -3.323 -43.310 1.00 84.94 66 LEU A CA 1
ATOM 510 C C . LEU A 1 66 ? 17.849 -2.992 -44.343 1.00 84.94 66 LEU A C 1
ATOM 512 O O . LEU A 1 66 ? 17.989 -2.007 -45.065 1.00 84.94 66 LEU A O 1
ATOM 516 N N . ILE A 1 67 ? 16.755 -3.758 -44.390 1.00 82.19 67 ILE A N 1
ATOM 517 C CA . ILE A 1 67 ? 15.625 -3.484 -45.287 1.00 82.19 67 ILE A CA 1
ATOM 518 C C . ILE A 1 67 ? 15.026 -2.107 -44.976 1.00 82.19 67 ILE A C 1
ATOM 520 O O . ILE A 1 67 ? 14.861 -1.292 -45.884 1.00 82.19 67 ILE A O 1
ATOM 524 N N . TYR A 1 68 ? 14.768 -1.799 -43.703 1.00 84.88 68 TYR A N 1
ATOM 525 C CA . TYR A 1 68 ? 14.242 -0.495 -43.295 1.00 84.88 68 TYR A CA 1
ATOM 526 C C . TYR A 1 68 ? 15.217 0.651 -43.595 1.00 84.88 68 TYR A C 1
ATOM 528 O O . TYR A 1 68 ? 14.790 1.720 -44.039 1.00 84.88 68 TYR A O 1
ATOM 536 N N . ALA A 1 69 ? 16.525 0.437 -43.423 1.00 87.69 69 ALA A N 1
ATOM 537 C CA . ALA A 1 69 ? 17.542 1.411 -43.816 1.00 87.69 69 ALA A CA 1
ATOM 538 C C . ALA A 1 69 ? 17.540 1.674 -45.333 1.00 87.69 69 ALA A C 1
ATOM 540 O O . ALA A 1 69 ? 17.553 2.830 -45.756 1.00 87.69 69 ALA A O 1
ATOM 541 N N . LEU A 1 70 ? 17.448 0.624 -46.154 1.00 83.50 70 LEU A N 1
ATOM 542 C CA . LEU A 1 70 ? 17.400 0.737 -47.614 1.00 83.50 70 LEU A CA 1
ATOM 543 C C . LEU A 1 70 ? 16.132 1.449 -48.102 1.00 83.50 70 LEU A C 1
ATOM 545 O O . LEU A 1 70 ? 16.218 2.323 -48.968 1.00 83.50 70 LEU A O 1
ATOM 549 N N . VAL A 1 71 ? 14.971 1.140 -47.511 1.00 83.50 71 VAL A N 1
ATOM 550 C CA . VAL A 1 71 ? 13.707 1.851 -47.779 1.00 83.50 71 VAL A CA 1
ATOM 551 C C . VAL A 1 71 ? 13.859 3.348 -47.496 1.00 83.50 71 VAL A C 1
ATOM 553 O O . VAL A 1 71 ? 13.392 4.169 -48.285 1.00 83.50 71 VAL A O 1
ATOM 556 N N . ALA A 1 72 ? 14.534 3.712 -46.403 1.00 83.12 72 ALA A N 1
ATOM 557 C CA . ALA A 1 72 ? 14.749 5.107 -46.032 1.00 83.12 72 ALA A CA 1
ATOM 558 C C . ALA A 1 72 ? 15.713 5.847 -46.981 1.00 83.12 72 ALA A C 1
ATOM 560 O O . ALA A 1 72 ? 15.542 7.044 -47.201 1.00 83.12 72 ALA A O 1
ATOM 561 N N . MET A 1 73 ? 16.707 5.157 -47.553 1.00 81.50 73 MET A N 1
ATOM 562 C CA . MET A 1 73 ? 17.711 5.762 -48.439 1.00 81.50 73 MET A CA 1
ATOM 563 C C . MET A 1 73 ? 17.256 5.895 -49.898 1.00 81.50 73 MET A C 1
ATOM 565 O O . MET A 1 73 ? 17.539 6.907 -50.533 1.00 81.50 73 MET A O 1
ATOM 569 N N . GLN A 1 74 ? 16.606 4.868 -50.455 1.00 77.88 74 GLN A N 1
ATOM 570 C CA . GLN A 1 74 ? 16.314 4.771 -51.897 1.00 77.88 74 GLN A CA 1
ATOM 571 C C . GLN A 1 74 ? 14.814 4.760 -52.225 1.00 77.88 74 GLN A C 1
ATOM 573 O O . GLN A 1 74 ? 14.430 4.687 -53.394 1.00 77.88 74 GLN A O 1
ATOM 578 N N . GLY A 1 75 ? 13.956 4.852 -51.207 1.00 71.69 75 GLY A N 1
ATOM 579 C CA . GLY A 1 75 ? 12.511 4.759 -51.359 1.00 71.69 75 GLY A CA 1
ATOM 580 C C . GLY A 1 75 ? 12.010 3.318 -51.497 1.00 71.69 75 GLY A C 1
ATOM 581 O O . GLY A 1 75 ? 12.759 2.355 -51.670 1.00 71.69 75 GLY A O 1
ATOM 582 N N . THR A 1 76 ? 10.691 3.164 -51.416 1.00 64.38 76 THR A N 1
ATOM 583 C CA . THR A 1 76 ? 10.014 1.859 -51.340 1.00 64.38 76 THR A CA 1
ATOM 584 C C . THR A 1 76 ? 10.148 1.017 -52.610 1.00 64.38 76 THR A C 1
ATOM 586 O O . THR A 1 76 ? 10.169 -0.208 -52.526 1.00 64.38 76 THR A O 1
ATOM 589 N N . GLU A 1 77 ? 10.276 1.636 -53.783 1.00 65.00 77 GLU A N 1
ATOM 590 C CA . GLU A 1 77 ? 10.319 0.933 -55.075 1.00 65.00 77 GLU A CA 1
ATOM 591 C C . GLU A 1 77 ? 11.630 0.175 -55.321 1.00 65.00 77 GLU A C 1
ATOM 593 O O . GLU A 1 77 ? 11.623 -0.889 -55.941 1.00 65.00 77 GLU A O 1
ATOM 598 N N . VAL A 1 78 ? 12.757 0.677 -54.810 1.00 64.25 78 VAL A N 1
ATOM 599 C CA . VAL A 1 78 ? 14.051 -0.012 -54.932 1.00 64.25 78 VAL A CA 1
ATOM 600 C C . VAL A 1 78 ? 14.165 -1.117 -53.885 1.00 64.25 78 VAL A C 1
ATOM 602 O O . VAL A 1 78 ? 14.568 -2.233 -54.207 1.00 64.25 78 VAL A O 1
ATOM 605 N N . ALA A 1 79 ? 13.696 -0.859 -52.663 1.00 60.44 79 ALA A N 1
ATOM 606 C CA . ALA A 1 79 ? 13.644 -1.870 -51.614 1.00 60.44 79 ALA A CA 1
ATOM 607 C C . ALA A 1 79 ? 12.775 -3.078 -52.011 1.00 60.44 79 ALA A C 1
ATOM 609 O O . ALA A 1 79 ? 13.222 -4.209 -51.865 1.00 60.44 79 ALA A O 1
ATOM 610 N N . LYS A 1 80 ? 11.597 -2.873 -52.621 1.00 60.69 80 LYS A N 1
ATOM 611 C CA . LYS A 1 80 ? 10.734 -3.967 -53.122 1.00 60.69 80 LYS A CA 1
ATOM 612 C C . LYS A 1 80 ? 11.406 -4.879 -54.156 1.00 60.69 80 LYS A C 1
ATOM 614 O O . LYS A 1 80 ? 10.978 -6.017 -54.305 1.00 60.69 80 LYS A O 1
ATOM 619 N N . LYS A 1 81 ? 12.428 -4.402 -54.875 1.00 63.44 81 LYS A N 1
ATOM 620 C CA . LYS A 1 81 ? 13.211 -5.219 -55.821 1.00 63.44 81 LYS A CA 1
ATOM 621 C C . LYS A 1 81 ? 14.336 -5.998 -55.142 1.00 63.44 81 LYS A C 1
ATOM 623 O O . LYS A 1 81 ? 14.743 -7.031 -55.658 1.00 63.44 81 LYS A O 1
ATOM 628 N N . ILE A 1 82 ? 14.829 -5.505 -54.007 1.00 63.25 82 ILE A N 1
ATOM 629 C CA . ILE A 1 82 ? 15.932 -6.106 -53.246 1.00 63.25 82 ILE A CA 1
ATOM 630 C C . ILE A 1 82 ? 15.405 -7.121 -52.223 1.00 63.25 82 ILE A C 1
ATOM 632 O O . ILE A 1 82 ? 16.003 -8.174 -52.055 1.00 63.25 82 ILE A O 1
ATOM 636 N N . VAL A 1 83 ? 14.262 -6.850 -51.586 1.00 60.50 83 VAL A N 1
ATOM 637 C CA . VAL A 1 83 ? 13.635 -7.715 -50.566 1.00 60.50 83 VAL A CA 1
ATOM 638 C C . VAL A 1 83 ? 13.413 -9.170 -51.028 1.00 60.50 83 VAL A C 1
ATOM 640 O O . VAL A 1 83 ? 13.774 -10.058 -50.266 1.00 60.50 83 VAL A O 1
ATOM 643 N N . PRO A 1 84 ? 12.924 -9.469 -52.251 1.00 56.94 84 PRO A N 1
ATOM 644 C CA . PRO A 1 84 ? 12.773 -10.852 -52.712 1.00 56.94 84 PRO A CA 1
ATOM 645 C C . PRO A 1 84 ? 14.097 -11.555 -53.056 1.00 56.94 84 PRO A C 1
ATOM 647 O O . PRO A 1 84 ? 14.097 -12.760 -53.277 1.00 56.94 84 PRO A O 1
ATOM 650 N N . LEU A 1 85 ? 15.220 -10.828 -53.129 1.00 56.81 85 LEU A N 1
ATOM 651 C CA . LEU A 1 85 ? 16.562 -11.406 -53.292 1.00 56.81 85 LEU A CA 1
ATOM 652 C C . LEU A 1 85 ? 17.195 -11.801 -51.952 1.00 56.81 85 LEU A C 1
ATOM 654 O O . LEU A 1 85 ? 18.226 -12.478 -51.934 1.00 56.81 85 LEU A O 1
ATOM 658 N N . ILE A 1 86 ? 16.623 -11.337 -50.840 1.00 58.56 86 ILE A N 1
ATOM 659 C CA . ILE A 1 86 ? 17.133 -11.624 -49.512 1.00 58.56 86 ILE A CA 1
ATOM 660 C C . ILE A 1 86 ? 1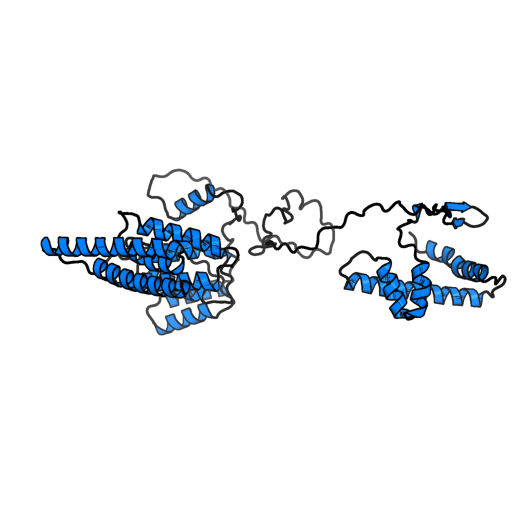6.516 -12.940 -49.062 1.00 58.56 86 ILE A C 1
ATOM 662 O O . ILE A 1 86 ? 15.324 -13.036 -48.792 1.00 58.56 86 ILE A O 1
ATOM 666 N N . ASP A 1 87 ? 17.367 -13.952 -48.998 1.00 55.88 87 ASP A N 1
ATOM 667 C CA . ASP A 1 87 ? 17.043 -15.252 -48.438 1.00 55.88 87 ASP A CA 1
ATOM 668 C C . ASP A 1 87 ? 16.804 -15.103 -46.928 1.00 55.88 87 ASP A C 1
ATOM 670 O O . ASP A 1 87 ? 17.739 -15.028 -46.128 1.00 55.88 87 ASP A O 1
ATOM 674 N N . THR A 1 88 ? 15.540 -14.952 -46.546 1.00 56.00 88 THR A N 1
ATOM 675 C CA . THR A 1 88 ? 15.113 -14.861 -45.147 1.00 56.00 88 THR A CA 1
ATOM 676 C C . THR A 1 88 ? 15.077 -16.224 -44.451 1.00 56.00 88 THR A C 1
ATOM 678 O O . THR A 1 88 ? 14.935 -16.269 -43.231 1.00 56.00 88 THR A O 1
ATOM 681 N N . ASP A 1 89 ? 15.270 -17.328 -45.185 1.00 52.75 89 ASP A N 1
ATOM 682 C CA . ASP A 1 89 ? 15.133 -18.700 -44.677 1.00 52.75 89 ASP A CA 1
ATOM 683 C C . ASP A 1 89 ? 16.389 -19.216 -43.969 1.00 52.75 89 ASP A C 1
ATOM 685 O O . ASP A 1 89 ? 16.534 -20.407 -43.705 1.00 52.75 89 ASP A O 1
ATOM 689 N N . SER A 1 90 ? 17.283 -18.316 -43.553 1.00 52.66 90 SER A N 1
ATOM 690 C CA . SER A 1 90 ? 18.431 -18.676 -42.715 1.00 52.66 90 SER A CA 1
ATOM 691 C C . SER A 1 90 ? 19.356 -19.714 -43.361 1.00 52.66 90 SER A C 1
ATOM 693 O O . SER A 1 90 ? 20.021 -20.461 -42.640 1.00 52.66 90 SER A O 1
ATOM 695 N N . LEU A 1 91 ? 19.460 -19.767 -44.697 1.00 56.25 91 LEU A N 1
ATOM 696 C CA . LEU A 1 91 ? 20.575 -20.471 -45.330 1.00 56.25 91 LEU A CA 1
ATOM 697 C C . LEU A 1 91 ? 21.858 -19.698 -45.009 1.00 56.25 91 LEU A C 1
ATOM 699 O O . LEU A 1 91 ? 22.247 -18.749 -45.694 1.00 56.25 91 LEU A O 1
ATOM 703 N N . GLY A 1 92 ? 22.482 -20.077 -43.895 1.00 57.03 92 GLY A N 1
ATOM 704 C CA . GLY A 1 92 ? 23.715 -19.483 -43.409 1.00 57.03 92 GLY A CA 1
ATOM 705 C C . GLY A 1 92 ? 24.843 -19.579 -44.436 1.00 57.03 92 GLY A C 1
ATOM 706 O O . GLY A 1 92 ? 24.790 -20.356 -45.396 1.00 57.03 92 GLY A O 1
ATOM 707 N N . LEU A 1 93 ? 25.917 -18.821 -44.184 1.00 60.62 93 LEU A N 1
ATOM 708 C CA . LEU A 1 93 ? 27.166 -18.894 -44.956 1.00 60.62 93 LEU A CA 1
ATOM 709 C C . LEU A 1 93 ? 27.728 -20.328 -45.053 1.00 60.62 93 LEU A C 1
ATOM 711 O O . LEU A 1 93 ? 28.524 -20.604 -45.942 1.00 60.62 93 LEU A O 1
ATOM 715 N N . GLU A 1 94 ? 27.299 -21.234 -44.171 1.00 59.38 94 GLU A N 1
ATOM 716 C CA . GLU A 1 94 ? 27.659 -22.657 -44.140 1.00 59.38 94 GLU A CA 1
ATOM 717 C C . GLU A 1 94 ? 27.225 -23.436 -45.389 1.00 59.38 94 GLU A C 1
ATOM 719 O O . GLU A 1 94 ? 27.809 -24.467 -45.708 1.00 59.38 94 GLU A O 1
ATOM 724 N N . THR A 1 95 ? 26.231 -22.939 -46.128 1.00 62.69 95 THR A N 1
ATOM 725 C CA . THR A 1 95 ? 25.758 -23.574 -47.369 1.00 62.69 95 THR A CA 1
ATOM 726 C C . THR A 1 95 ? 26.565 -23.160 -48.599 1.00 62.69 95 THR A C 1
ATOM 728 O O . THR A 1 95 ? 26.383 -23.732 -49.669 1.00 62.69 95 THR A O 1
ATOM 731 N N . LEU A 1 96 ? 27.468 -22.181 -48.480 1.00 67.38 96 LEU A N 1
ATOM 732 C CA . LEU A 1 96 ? 28.273 -21.709 -49.602 1.00 67.38 96 LEU A CA 1
ATOM 733 C C . LEU A 1 96 ? 29.388 -22.707 -49.920 1.00 67.38 96 LEU A C 1
ATOM 735 O O . LEU A 1 96 ? 30.246 -23.008 -49.093 1.00 67.38 96 LEU A O 1
ATOM 739 N N . THR A 1 97 ? 29.413 -23.173 -51.163 1.00 68.44 97 THR A N 1
ATOM 740 C CA . THR A 1 97 ? 30.489 -24.028 -51.667 1.00 68.44 97 THR A CA 1
ATOM 741 C C . THR A 1 97 ? 31.591 -23.170 -52.273 1.00 68.44 97 THR A C 1
ATOM 743 O O . THR A 1 97 ? 31.335 -22.262 -53.069 1.00 68.44 97 THR A O 1
ATOM 746 N N . CYS A 1 98 ? 32.833 -23.437 -51.872 1.00 71.44 98 CYS A N 1
ATOM 747 C CA . CYS A 1 98 ? 33.993 -22.749 -52.417 1.00 71.44 98 CYS A CA 1
ATOM 748 C C . CYS A 1 98 ? 34.423 -23.411 -53.732 1.00 71.44 98 CYS A C 1
ATOM 750 O O . CYS A 1 98 ? 34.933 -24.535 -53.739 1.00 71.44 98 CYS A O 1
ATOM 752 N N . VAL A 1 99 ? 34.232 -22.705 -54.843 1.00 74.75 99 VAL A N 1
ATOM 753 C CA . VAL A 1 99 ? 34.688 -23.121 -56.169 1.00 74.75 99 VAL A CA 1
ATOM 754 C C . VAL A 1 99 ? 36.040 -22.464 -56.426 1.00 74.75 99 VAL A C 1
ATOM 756 O O . VAL A 1 99 ? 36.142 -21.255 -56.637 1.00 74.75 99 VAL A O 1
ATOM 759 N N . HIS A 1 100 ? 37.097 -23.273 -56.384 1.00 68.19 100 HIS A N 1
ATOM 760 C CA . HIS A 1 100 ? 38.461 -22.815 -56.624 1.00 68.19 100 HIS A CA 1
ATOM 761 C C . HIS A 1 100 ? 38.767 -22.862 -58.127 1.00 68.19 100 HIS A C 1
ATOM 763 O O . HIS A 1 100 ? 38.933 -23.940 -58.696 1.00 68.19 100 HIS A O 1
ATOM 769 N N . ALA A 1 101 ? 38.835 -21.692 -58.763 1.00 66.38 101 ALA A N 1
ATOM 770 C CA . ALA A 1 101 ? 39.371 -21.513 -60.115 1.00 66.38 101 ALA A CA 1
ATOM 771 C C . ALA A 1 101 ? 40.671 -20.680 -60.037 1.00 66.38 101 ALA A C 1
ATOM 773 O O . ALA A 1 101 ? 41.504 -20.937 -59.172 1.00 66.38 101 ALA A O 1
ATOM 774 N N . ASN A 1 102 ? 40.851 -19.661 -60.890 1.00 62.66 102 ASN A N 1
ATOM 775 C CA . ASN A 1 102 ? 41.953 -18.689 -60.750 1.00 62.66 102 ASN A CA 1
ATOM 776 C C . ASN A 1 102 ? 41.730 -17.691 -59.596 1.00 62.66 102 ASN A C 1
ATOM 778 O O . ASN A 1 102 ? 42.694 -17.174 -59.045 1.00 62.66 102 ASN A O 1
ATOM 782 N N . ASN A 1 103 ? 40.467 -17.452 -59.229 1.00 64.12 103 ASN A N 1
ATOM 783 C CA . ASN A 1 103 ? 40.040 -16.692 -58.056 1.00 64.12 103 ASN A CA 1
ATOM 784 C C . ASN A 1 103 ? 39.129 -17.578 -57.192 1.00 64.12 103 ASN A C 1
ATOM 786 O O . ASN A 1 103 ? 38.512 -18.522 -57.694 1.00 64.12 103 ASN A O 1
ATOM 790 N N . VAL A 1 104 ? 39.031 -17.258 -55.902 1.00 70.94 104 VAL A N 1
ATOM 791 C CA . VAL A 1 104 ? 38.143 -17.944 -54.954 1.00 70.94 104 VAL A CA 1
ATOM 792 C C . VAL A 1 104 ? 36.719 -17.410 -55.129 1.00 70.94 104 VAL A C 1
ATOM 794 O O . VAL A 1 104 ? 36.471 -16.232 -54.871 1.00 70.94 104 VAL A O 1
ATOM 797 N N . LEU A 1 105 ? 35.792 -18.259 -55.580 1.00 69.44 105 LEU A N 1
ATOM 798 C CA . LEU A 1 105 ? 34.375 -17.920 -55.738 1.00 69.44 105 LEU A CA 1
ATOM 799 C C . LEU A 1 105 ? 33.530 -18.727 -54.751 1.00 69.44 105 LEU A C 1
ATOM 801 O O . LEU A 1 105 ? 33.693 -19.939 -54.628 1.00 69.44 105 LEU A O 1
ATOM 805 N N . PHE A 1 106 ? 32.597 -18.061 -54.077 1.00 72.12 106 PHE A N 1
ATOM 806 C CA . PHE A 1 106 ? 31.626 -18.708 -53.197 1.00 72.12 106 PHE A CA 1
ATOM 807 C C . PHE A 1 106 ? 30.284 -18.782 -53.916 1.00 72.12 106 PHE A C 1
ATOM 809 O O . PHE A 1 106 ? 29.705 -17.751 -54.257 1.00 72.12 106 PHE A O 1
ATOM 816 N N . VAL A 1 107 ? 29.806 -19.998 -54.167 1.00 71.19 107 VAL A N 1
ATOM 817 C CA . VAL A 1 107 ? 28.559 -20.244 -54.897 1.00 71.19 107 VAL A CA 1
ATOM 818 C C . VAL A 1 107 ? 27.579 -20.959 -53.978 1.00 71.19 107 VAL A C 1
ATOM 820 O O . VAL A 1 107 ? 27.932 -21.944 -53.321 1.00 71.19 107 VAL A O 1
ATOM 823 N N . ARG A 1 108 ? 26.339 -20.466 -53.937 1.00 69.62 108 ARG A N 1
ATOM 824 C CA . ARG A 1 108 ? 25.235 -21.159 -53.272 1.00 69.62 108 ARG A CA 1
ATOM 825 C C . ARG A 1 108 ? 24.819 -22.347 -54.152 1.00 69.62 108 ARG A C 1
ATOM 827 O O . ARG A 1 108 ? 24.453 -22.118 -55.305 1.00 69.62 108 ARG A O 1
ATOM 834 N N . PRO A 1 109 ? 24.900 -23.595 -53.666 1.00 65.62 109 PRO A N 1
ATOM 835 C CA . PRO A 1 109 ? 24.398 -24.737 -54.407 1.00 65.62 109 PRO A CA 1
ATOM 836 C C . PRO A 1 109 ? 22.878 -24.601 -54.512 1.00 65.62 109 PRO A C 1
ATOM 838 O O . PRO A 1 109 ? 22.190 -24.458 -53.503 1.00 65.62 109 PRO A O 1
ATOM 841 N N . ASN A 1 110 ? 22.349 -24.619 -55.733 1.00 60.59 110 ASN A N 1
ATOM 842 C CA . ASN A 1 110 ? 20.908 -24.671 -55.939 1.00 60.59 110 ASN A CA 1
ATOM 843 C C . ASN A 1 110 ? 20.438 -26.081 -55.561 1.00 60.59 110 ASN A C 1
ATOM 845 O O . ASN A 1 110 ? 20.588 -27.004 -56.358 1.00 60.59 110 ASN A O 1
ATOM 849 N N . SER A 1 111 ? 19.911 -26.273 -54.349 1.00 60.88 111 SER A N 1
ATOM 850 C CA . SER A 1 111 ? 19.104 -27.461 -54.076 1.00 60.88 111 SER A CA 1
ATOM 851 C C . SER A 1 111 ? 17.719 -27.210 -54.655 1.00 60.88 111 SER A C 1
ATOM 853 O O . SER A 1 111 ? 16.986 -26.354 -54.160 1.00 60.88 111 SER A O 1
ATOM 855 N N . GLU A 1 112 ? 17.371 -27.920 -55.721 1.00 58.88 112 GLU A N 1
ATOM 856 C CA . GLU A 1 112 ? 15.989 -27.982 -56.185 1.00 58.88 112 GLU A CA 1
ATOM 857 C C . GLU A 1 112 ? 15.160 -28.612 -55.058 1.00 58.88 112 GLU A C 1
ATOM 859 O O . GLU A 1 112 ? 15.392 -29.754 -54.663 1.00 58.88 112 GLU A O 1
ATOM 864 N N . VAL A 1 113 ? 14.268 -27.826 -54.457 1.00 62.97 113 VAL A N 1
ATOM 865 C CA . VAL A 1 113 ? 13.325 -28.320 -53.452 1.00 62.97 113 VAL A CA 1
ATOM 866 C C . VAL A 1 113 ? 12.115 -28.843 -54.214 1.00 62.97 113 VAL A C 1
ATOM 868 O O . VAL A 1 113 ? 11.427 -28.061 -54.872 1.00 62.97 113 VAL A O 1
ATOM 871 N N . ASP A 1 114 ? 11.864 -30.151 -54.138 1.00 63.94 114 ASP A N 1
ATOM 872 C CA . ASP A 1 114 ? 10.642 -30.744 -54.681 1.00 63.94 114 ASP A CA 1
ATOM 873 C C . ASP A 1 114 ? 9.429 -30.118 -53.979 1.00 63.94 114 ASP A C 1
ATOM 875 O O . ASP A 1 114 ? 9.275 -30.189 -52.756 1.00 63.94 114 ASP A O 1
ATOM 879 N N . LEU A 1 115 ? 8.579 -29.453 -54.763 1.00 62.88 115 LEU A N 1
ATOM 880 C CA . LEU A 1 115 ? 7.368 -28.779 -54.297 1.00 62.88 115 LEU A CA 1
ATOM 881 C C . LEU A 1 115 ? 6.257 -29.805 -54.029 1.00 62.88 115 LEU A C 1
ATOM 883 O O . LEU A 1 115 ? 5.211 -29.784 -54.680 1.00 62.88 115 LEU A O 1
ATOM 887 N N . ASP A 1 116 ? 6.466 -30.706 -53.072 1.00 64.94 116 ASP A N 1
ATOM 888 C CA . ASP A 1 116 ? 5.382 -31.538 -52.557 1.00 64.94 116 ASP A CA 1
ATOM 889 C C . ASP A 1 116 ? 4.445 -30.665 -51.692 1.00 64.94 116 ASP A C 1
ATOM 891 O O . ASP A 1 116 ? 4.885 -30.039 -50.723 1.00 64.94 116 ASP A O 1
ATOM 895 N N . PRO A 1 117 ? 3.135 -30.585 -51.999 1.00 59.22 117 PRO A N 1
ATOM 896 C CA . PRO A 1 117 ? 2.237 -29.560 -51.457 1.00 59.22 117 PRO A CA 1
ATOM 897 C C . PRO A 1 117 ? 1.814 -29.764 -49.988 1.00 59.22 117 PRO A C 1
ATOM 899 O O . PRO A 1 117 ? 0.893 -29.093 -49.522 1.00 59.22 117 PRO A O 1
ATOM 902 N N . SER A 1 118 ? 2.421 -30.693 -49.242 1.00 54.31 118 SER A N 1
ATOM 903 C CA . SER A 1 118 ? 1.861 -31.170 -47.968 1.00 54.31 118 SER A CA 1
ATOM 904 C C . SER A 1 118 ? 2.869 -31.461 -46.857 1.00 54.31 118 SER A C 1
ATOM 906 O O . SER A 1 118 ? 2.631 -32.350 -46.040 1.00 54.31 118 SER A O 1
ATOM 908 N N . THR A 1 119 ? 3.958 -30.705 -46.757 1.00 59.56 119 THR A N 1
ATOM 909 C CA . THR A 1 119 ? 4.837 -30.760 -45.573 1.00 59.56 119 THR A CA 1
ATOM 910 C C . THR A 1 119 ? 4.685 -29.491 -44.742 1.00 59.56 119 THR A C 1
ATOM 912 O O . THR A 1 119 ? 5.650 -28.796 -44.441 1.00 59.56 119 THR A O 1
ATOM 915 N N . SER A 1 120 ? 3.445 -29.159 -44.364 1.00 61.34 120 SER A N 1
ATOM 916 C CA . SER A 1 120 ? 3.181 -28.120 -43.366 1.00 61.34 120 SER A CA 1
ATOM 917 C C . SER A 1 120 ? 3.634 -28.631 -41.997 1.00 61.34 120 SER A C 1
ATOM 919 O O . SER A 1 120 ? 2.858 -29.222 -41.241 1.00 61.34 120 SER A O 1
ATOM 921 N N . THR A 1 121 ? 4.912 -28.460 -41.679 1.00 66.44 121 THR A N 1
ATOM 922 C CA . THR A 1 121 ? 5.402 -28.650 -40.318 1.00 66.44 121 THR A CA 1
ATOM 923 C C . THR A 1 121 ? 4.742 -27.583 -39.446 1.00 66.44 121 THR A C 1
ATOM 925 O O . THR A 1 121 ? 4.921 -26.384 -39.646 1.00 66.44 121 THR A O 1
ATOM 928 N N . SER A 1 122 ? 3.888 -28.009 -38.513 1.00 70.00 122 SER A N 1
ATOM 929 C CA . SER A 1 122 ? 3.234 -27.084 -37.587 1.00 70.00 122 SER A CA 1
ATOM 930 C C . SER A 1 122 ? 4.310 -26.400 -36.745 1.00 70.00 122 SER A C 1
ATOM 932 O O . SER A 1 122 ? 4.962 -27.046 -35.925 1.00 70.00 122 SER A O 1
ATOM 934 N N . GLN A 1 123 ? 4.511 -25.100 -36.955 1.00 75.12 123 GLN A N 1
ATOM 935 C CA . GLN A 1 123 ? 5.450 -24.310 -36.166 1.00 75.12 123 GLN A CA 1
ATOM 936 C C . GLN A 1 123 ? 4.908 -24.141 -34.741 1.00 75.12 123 GLN A C 1
ATOM 938 O O . GLN A 1 123 ? 3.715 -23.906 -34.535 1.00 75.12 123 GLN A O 1
ATOM 943 N N . VAL A 1 124 ? 5.781 -24.278 -33.742 1.00 80.94 124 VAL A N 1
ATOM 944 C CA . VAL A 1 124 ? 5.417 -24.028 -32.343 1.00 80.94 124 VAL A CA 1
ATOM 945 C C . VAL A 1 124 ? 5.322 -22.521 -32.144 1.00 80.94 124 VAL A C 1
ATOM 947 O O . VAL A 1 124 ? 6.327 -21.816 -32.212 1.00 80.94 124 VAL A O 1
ATOM 950 N N . VAL A 1 125 ? 4.111 -22.028 -31.901 1.00 84.12 125 VAL A N 1
ATOM 951 C CA . VAL A 1 125 ? 3.874 -20.607 -31.631 1.00 84.12 125 VAL A CA 1
ATOM 952 C C . VAL A 1 125 ? 4.220 -20.307 -30.165 1.00 84.12 125 VAL A C 1
ATOM 954 O O . VAL A 1 125 ? 3.702 -20.988 -29.273 1.00 84.12 125 VAL A O 1
ATOM 957 N N . PRO A 1 126 ? 5.081 -19.312 -29.879 1.00 89.31 126 PRO A N 1
ATOM 958 C CA . PRO A 1 126 ? 5.369 -18.889 -28.512 1.00 89.31 126 PRO A CA 1
ATOM 959 C C . PRO A 1 126 ? 4.132 -18.355 -27.782 1.00 89.31 126 PRO A C 1
ATOM 961 O O . PRO A 1 126 ? 3.189 -17.851 -28.390 1.00 89.31 126 PRO A O 1
ATOM 964 N N . ILE A 1 127 ? 4.161 -18.422 -26.451 1.00 88.56 127 ILE A N 1
ATOM 965 C CA . ILE A 1 127 ? 3.120 -17.831 -25.603 1.00 88.56 127 ILE A CA 1
ATOM 966 C C . ILE A 1 127 ? 3.171 -16.303 -25.733 1.00 88.56 127 ILE A C 1
ATOM 968 O O . ILE A 1 127 ? 4.250 -15.714 -25.813 1.00 88.56 127 ILE A O 1
ATOM 972 N N . GLU A 1 128 ? 2.003 -15.662 -25.703 1.00 89.38 128 GLU A N 1
ATOM 973 C CA . GLU A 1 128 ? 1.878 -14.204 -25.690 1.00 89.38 128 GLU A CA 1
ATOM 974 C C . GLU A 1 128 ? 2.686 -13.555 -24.555 1.00 89.38 128 GLU A C 1
ATOM 976 O O . GLU A 1 128 ? 2.797 -14.088 -23.444 1.00 89.38 128 GLU A O 1
ATOM 981 N N . SER A 1 129 ? 3.233 -12.369 -24.828 1.00 87.69 129 SER A N 1
ATOM 982 C CA . SER A 1 129 ? 4.045 -11.614 -23.876 1.00 87.69 129 SER A CA 1
ATOM 983 C C . SER A 1 129 ? 3.252 -11.269 -22.611 1.00 87.69 129 SER A C 1
ATOM 985 O O . SER A 1 129 ? 2.175 -10.678 -22.674 1.00 87.69 129 SER A O 1
ATOM 987 N N . ARG A 1 130 ? 3.801 -11.608 -21.438 1.00 85.69 130 ARG A N 1
ATOM 988 C CA . ARG A 1 130 ? 3.218 -11.289 -20.124 1.00 85.69 130 ARG A CA 1
ATOM 989 C C . ARG A 1 130 ? 4.224 -10.528 -19.275 1.00 85.69 130 ARG A C 1
ATOM 991 O O . ARG A 1 130 ? 5.368 -10.958 -19.146 1.00 85.69 130 ARG A O 1
ATOM 998 N N . LEU A 1 131 ? 3.780 -9.435 -18.660 1.00 85.62 131 LEU A N 1
ATOM 999 C CA . LEU A 1 131 ? 4.591 -8.675 -17.715 1.00 85.62 131 LEU A CA 1
ATOM 1000 C C . LEU A 1 131 ? 4.593 -9.375 -16.350 1.00 85.62 131 LEU A C 1
ATOM 1002 O O . LEU A 1 131 ? 3.535 -9.697 -15.809 1.00 85.62 131 LEU A O 1
ATOM 1006 N N . LYS A 1 132 ? 5.784 -9.589 -15.788 1.00 80.19 132 LYS A N 1
ATOM 1007 C CA . LYS A 1 132 ? 5.976 -10.000 -14.395 1.00 80.19 132 LYS A CA 1
ATOM 1008 C C . LYS A 1 132 ? 6.791 -8.921 -13.694 1.00 80.19 132 LYS A C 1
ATOM 1010 O O . LYS A 1 132 ? 7.916 -8.660 -14.099 1.00 80.19 132 LYS A O 1
ATOM 1015 N N . SER A 1 133 ? 6.220 -8.306 -12.666 1.00 79.06 133 SER A N 1
ATOM 1016 C CA . SER A 1 133 ? 6.898 -7.319 -11.824 1.00 79.06 133 SER A CA 1
ATOM 1017 C C . SER A 1 133 ? 7.348 -7.964 -10.516 1.00 79.06 133 SER A C 1
ATOM 1019 O O . SER A 1 133 ? 6.574 -8.683 -9.882 1.00 79.06 133 SER A O 1
ATOM 1021 N N . TYR A 1 134 ? 8.577 -7.683 -10.105 1.00 77.31 134 TYR A N 1
ATOM 1022 C CA . TYR A 1 134 ? 9.149 -8.076 -8.821 1.00 77.31 134 TYR A CA 1
ATOM 1023 C C . TYR A 1 134 ? 10.041 -6.942 -8.310 1.00 77.31 134 TYR A C 1
ATOM 1025 O O . TYR A 1 134 ? 10.489 -6.103 -9.093 1.00 77.31 134 TYR A O 1
ATOM 1033 N N . PHE A 1 135 ? 10.281 -6.899 -7.000 1.00 70.94 135 PHE A N 1
ATOM 1034 C CA . PHE A 1 135 ? 11.206 -5.930 -6.422 1.00 70.94 135 PHE A CA 1
ATOM 1035 C C . PHE A 1 135 ? 12.630 -6.278 -6.855 1.00 70.94 135 PHE A C 1
ATOM 1037 O O . PHE A 1 135 ? 13.065 -7.417 -6.705 1.00 70.94 135 PHE A O 1
ATOM 1044 N N . MET A 1 136 ? 13.342 -5.309 -7.424 1.00 73.50 136 MET A N 1
ATOM 1045 C CA . MET A 1 136 ? 14.753 -5.471 -7.780 1.00 73.50 136 MET A CA 1
ATOM 1046 C C . MET A 1 136 ? 15.628 -5.076 -6.588 1.00 73.50 136 MET A C 1
ATOM 1048 O O . MET A 1 136 ? 16.460 -5.857 -6.133 1.00 73.50 136 MET A O 1
ATOM 1052 N N . VAL A 1 137 ? 15.348 -3.906 -6.013 1.00 69.50 137 VAL A N 1
ATOM 1053 C CA . VAL A 1 137 ? 16.095 -3.291 -4.914 1.00 69.50 137 VAL A CA 1
ATOM 1054 C C . VAL A 1 137 ? 15.116 -2.859 -3.822 1.00 69.50 137 VAL A C 1
ATOM 1056 O O . VAL A 1 137 ? 14.053 -2.326 -4.129 1.00 69.50 137 VAL A O 1
ATOM 1059 N N . THR A 1 138 ? 15.475 -3.090 -2.563 1.00 66.12 138 THR A N 1
ATOM 1060 C CA . THR A 1 138 ? 14.818 -2.530 -1.371 1.00 66.12 138 THR A CA 1
ATOM 1061 C C . THR A 1 138 ? 15.874 -1.789 -0.566 1.00 66.12 138 THR A C 1
ATOM 1063 O O . THR A 1 138 ? 16.903 -2.387 -0.252 1.00 66.12 138 THR A O 1
ATOM 1066 N N . ASP A 1 139 ? 15.642 -0.512 -0.257 1.00 61.88 139 ASP A N 1
ATOM 1067 C CA . ASP A 1 139 ? 16.559 0.343 0.519 1.00 61.88 139 ASP A CA 1
ATOM 1068 C C . ASP A 1 139 ? 18.003 0.341 -0.022 1.00 61.88 139 ASP A C 1
ATOM 1070 O O . ASP A 1 139 ? 18.973 0.150 0.708 1.00 61.88 139 ASP A O 1
ATOM 1074 N N . GLY A 1 140 ? 18.152 0.459 -1.345 1.00 65.38 140 GLY A N 1
ATOM 1075 C CA . GLY A 1 140 ? 19.462 0.450 -2.008 1.00 65.38 140 GLY A CA 1
ATOM 1076 C C . GLY A 1 140 ? 20.159 -0.917 -2.063 1.00 65.38 140 GLY A C 1
ATOM 1077 O O . GLY A 1 140 ? 21.204 -1.030 -2.696 1.00 65.38 140 GLY A O 1
ATOM 1078 N N . GLN A 1 141 ? 19.587 -1.974 -1.469 1.00 65.81 141 GLN A N 1
ATOM 1079 C CA . GLN A 1 141 ? 20.128 -3.335 -1.527 1.00 65.81 141 GLN A CA 1
ATOM 1080 C C . GLN A 1 141 ? 19.332 -4.233 -2.488 1.00 65.81 141 GLN A C 1
ATOM 1082 O O . GLN A 1 141 ? 18.097 -4.214 -2.470 1.00 65.81 141 GLN A O 1
ATOM 1087 N N . PRO A 1 142 ? 19.996 -5.062 -3.317 1.00 66.56 142 PRO A N 1
ATOM 1088 C CA . PRO A 1 142 ? 19.303 -6.009 -4.180 1.00 66.56 142 PRO A CA 1
ATOM 1089 C C . PRO A 1 142 ? 18.529 -7.025 -3.333 1.00 66.56 142 PRO A C 1
ATOM 1091 O O . PRO A 1 142 ? 19.052 -7.617 -2.385 1.00 66.56 142 PRO A O 1
ATOM 1094 N N . THR A 1 143 ? 17.259 -7.241 -3.668 1.00 66.19 143 THR A N 1
ATOM 1095 C CA . THR A 1 143 ? 16.434 -8.214 -2.941 1.00 66.19 143 THR A CA 1
ATOM 1096 C C . THR A 1 143 ? 16.832 -9.632 -3.325 1.00 66.19 143 THR A C 1
ATOM 1098 O O . THR A 1 143 ? 16.912 -9.971 -4.505 1.00 66.19 143 THR A O 1
ATOM 1101 N N . LYS A 1 144 ? 17.024 -10.505 -2.334 1.00 67.06 144 LYS A N 1
ATOM 1102 C CA . LYS A 1 144 ? 17.270 -11.926 -2.602 1.00 67.06 144 LYS A CA 1
ATOM 1103 C C . LYS A 1 144 ? 15.978 -12.583 -3.072 1.00 67.06 144 LYS A C 1
ATOM 1105 O O . LYS A 1 144 ? 15.036 -12.735 -2.296 1.00 67.06 144 LYS A O 1
ATOM 1110 N N . SER A 1 145 ? 15.914 -12.948 -4.346 1.00 65.88 145 SER A N 1
ATOM 1111 C CA . SER A 1 145 ? 14.747 -13.604 -4.936 1.00 65.88 145 SER A CA 1
ATOM 1112 C C . SER A 1 145 ? 15.180 -14.599 -6.008 1.00 65.88 145 SER A C 1
ATOM 1114 O O . SER A 1 145 ? 16.307 -14.553 -6.488 1.00 65.88 145 SER A O 1
ATOM 1116 N N . ALA A 1 146 ? 14.281 -15.495 -6.416 1.00 69.62 146 ALA A N 1
ATOM 1117 C CA . ALA A 1 146 ? 14.545 -16.412 -7.528 1.00 69.62 146 ALA A CA 1
ATOM 1118 C C . ALA A 1 146 ? 14.704 -15.693 -8.886 1.00 69.62 146 ALA A C 1
ATOM 1120 O O . ALA A 1 146 ? 15.139 -16.312 -9.852 1.00 69.62 146 ALA A O 1
ATOM 1121 N N . TYR A 1 147 ? 14.313 -14.416 -8.966 1.00 69.44 147 TYR A N 1
ATOM 1122 C CA . TYR A 1 147 ? 14.365 -13.601 -10.181 1.00 69.44 147 TYR A CA 1
ATOM 1123 C C . TYR A 1 147 ? 15.535 -12.610 -10.194 1.00 69.44 147 TYR A C 1
ATOM 1125 O O . TYR A 1 147 ? 15.844 -12.065 -11.250 1.00 69.44 147 TYR A O 1
ATOM 1133 N N . ASN A 1 148 ? 16.175 -12.376 -9.046 1.00 74.38 148 ASN A N 1
ATOM 1134 C CA . ASN A 1 148 ? 17.341 -11.506 -8.933 1.00 74.38 148 ASN A CA 1
ATOM 1135 C C . ASN A 1 148 ? 18.618 -12.341 -8.929 1.00 74.38 148 ASN A C 1
ATOM 1137 O O . ASN A 1 148 ? 18.644 -13.452 -8.398 1.00 74.38 148 ASN A O 1
ATOM 1141 N N . LEU A 1 149 ? 19.680 -11.777 -9.503 1.00 66.88 149 LEU A N 1
ATOM 1142 C CA . LEU A 1 149 ? 21.028 -12.321 -9.397 1.00 66.88 149 LEU A CA 1
ATOM 1143 C C . LEU A 1 149 ? 21.421 -12.316 -7.918 1.00 66.88 149 LEU A C 1
ATOM 1145 O O . LEU A 1 149 ? 21.645 -11.267 -7.317 1.00 66.88 149 LEU A O 1
ATOM 1149 N N . ASN A 1 150 ? 21.430 -13.499 -7.312 1.00 64.50 150 ASN A N 1
ATOM 1150 C CA . ASN A 1 150 ? 21.904 -13.674 -5.951 1.00 64.50 150 ASN A CA 1
ATOM 1151 C C . ASN A 1 150 ? 23.414 -13.862 -6.036 1.00 64.50 150 ASN A C 1
ATOM 1153 O O . ASN A 1 150 ? 23.866 -15.001 -6.057 1.00 64.50 150 ASN A O 1
ATOM 1157 N N . LEU A 1 151 ? 24.162 -12.760 -6.119 1.00 59.00 151 LEU A N 1
ATOM 1158 C CA . LEU A 1 151 ? 25.621 -12.810 -6.054 1.00 59.00 151 LEU A CA 1
ATOM 1159 C C . LEU A 1 151 ? 26.013 -13.549 -4.767 1.00 59.00 151 LEU A C 1
ATOM 1161 O O . LEU A 1 151 ? 25.707 -13.096 -3.655 1.00 59.00 151 LEU A O 1
ATOM 1165 N N . SER A 1 152 ? 26.617 -14.726 -4.910 1.00 57.34 152 SER A N 1
ATOM 1166 C CA . SER A 1 152 ? 27.368 -15.336 -3.819 1.00 57.34 152 SER A CA 1
ATOM 1167 C C . SER A 1 152 ? 28.623 -14.509 -3.580 1.00 57.34 152 SER A C 1
ATOM 1169 O O . SER A 1 152 ? 29.209 -13.985 -4.520 1.00 57.34 152 SER A O 1
ATOM 1171 N N . GLU A 1 153 ? 29.054 -14.416 -2.321 1.00 54.22 153 GLU A N 1
ATOM 1172 C CA . GLU A 1 153 ? 30.284 -13.703 -1.935 1.00 54.22 153 GLU A CA 1
ATOM 1173 C C . GLU A 1 153 ? 31.536 -14.223 -2.676 1.00 54.22 153 GLU A C 1
ATOM 1175 O O . GLU A 1 153 ? 32.545 -13.537 -2.690 1.00 54.22 153 GLU A O 1
ATOM 1180 N N . GLU A 1 154 ? 31.457 -15.399 -3.310 1.00 51.19 154 GLU A N 1
ATOM 1181 C CA . GLU A 1 154 ? 32.534 -16.039 -4.076 1.0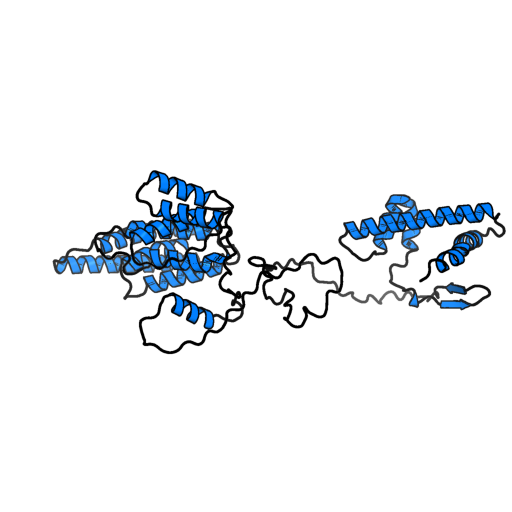0 51.19 154 GLU A CA 1
ATOM 1182 C C . GLU A 1 154 ? 32.578 -15.641 -5.567 1.00 51.19 154 GLU A C 1
ATOM 1184 O O . GLU A 1 154 ? 33.597 -15.864 -6.201 1.00 51.19 154 GLU A O 1
ATOM 1189 N N . GLU A 1 155 ? 31.520 -15.046 -6.139 1.00 50.34 155 GLU A N 1
ATOM 1190 C CA . GLU A 1 155 ? 31.474 -14.667 -7.573 1.00 50.34 155 GLU A CA 1
ATOM 1191 C C . GLU A 1 155 ? 31.873 -13.199 -7.826 1.00 50.34 155 GLU A C 1
ATOM 1193 O O . GLU A 1 155 ? 31.959 -12.775 -8.972 1.00 50.34 155 GLU A O 1
ATOM 1198 N N . ILE A 1 156 ? 32.117 -12.417 -6.768 1.00 50.81 156 ILE A N 1
ATOM 1199 C CA . ILE A 1 156 ? 32.486 -10.990 -6.860 1.00 50.81 156 ILE A CA 1
ATOM 1200 C C . ILE A 1 156 ? 33.977 -10.812 -7.211 1.00 50.81 156 ILE A C 1
ATOM 1202 O O . ILE A 1 156 ? 34.368 -9.757 -7.696 1.00 50.81 156 ILE A O 1
ATOM 1206 N N . ASP A 1 157 ? 34.806 -11.839 -7.002 1.00 46.75 157 ASP A N 1
ATOM 1207 C CA . ASP A 1 157 ? 36.256 -11.752 -7.224 1.00 46.75 157 ASP A CA 1
ATOM 1208 C C . ASP A 1 157 ? 36.689 -12.129 -8.660 1.00 46.75 157 ASP A C 1
ATOM 1210 O O . ASP A 1 157 ? 37.835 -11.867 -9.025 1.00 46.75 157 ASP A O 1
ATOM 1214 N N . ASP A 1 158 ? 35.806 -12.718 -9.480 1.00 48.47 158 ASP A N 1
ATOM 1215 C CA . ASP A 1 158 ? 36.182 -13.316 -10.778 1.00 48.47 158 ASP A CA 1
ATOM 1216 C C . ASP A 1 158 ? 35.676 -12.552 -12.023 1.00 48.47 158 ASP A C 1
ATOM 1218 O O . ASP A 1 158 ? 36.139 -12.822 -13.135 1.00 48.47 158 ASP A O 1
ATOM 1222 N N . GLU A 1 159 ? 34.772 -11.580 -11.876 1.00 49.47 159 GLU A N 1
ATOM 1223 C CA . GLU A 1 159 ? 34.261 -10.763 -12.986 1.00 49.47 159 GLU A CA 1
ATOM 1224 C C . GLU A 1 159 ? 34.253 -9.283 -12.585 1.00 49.47 159 GLU A C 1
ATOM 1226 O O . GLU A 1 159 ? 33.273 -8.843 -12.007 1.00 49.47 159 GLU A O 1
ATOM 1231 N N . ASP A 1 160 ? 35.351 -8.552 -12.834 1.00 42.22 160 ASP A N 1
ATOM 1232 C CA . ASP A 1 160 ? 35.366 -7.115 -13.191 1.00 42.22 160 ASP A CA 1
ATOM 1233 C C . ASP A 1 160 ? 36.824 -6.607 -13.325 1.00 42.22 160 ASP A C 1
ATOM 1235 O O . ASP A 1 160 ? 37.391 -5.984 -12.432 1.00 42.22 160 ASP A O 1
ATOM 1239 N N . ASP A 1 161 ? 37.436 -6.877 -14.485 1.00 40.19 161 ASP A N 1
ATOM 1240 C CA . ASP A 1 161 ? 38.655 -6.205 -14.988 1.00 40.19 161 ASP A CA 1
ATOM 1241 C C . ASP A 1 161 ? 38.269 -5.246 -16.149 1.00 40.19 161 ASP A C 1
ATOM 1243 O O . ASP A 1 161 ? 39.001 -5.071 -17.125 1.00 40.19 161 ASP A O 1
ATOM 1247 N N . ASP A 1 162 ? 37.072 -4.647 -16.075 1.00 43.62 162 ASP A N 1
ATOM 1248 C CA . ASP A 1 162 ? 36.610 -3.590 -16.981 1.00 43.62 162 ASP A CA 1
ATOM 1249 C C . ASP A 1 162 ? 36.787 -2.223 -16.282 1.00 43.62 162 ASP A C 1
ATOM 1251 O O . ASP A 1 162 ? 36.038 -1.866 -15.377 1.00 43.62 162 ASP A O 1
ATOM 1255 N N . GLU A 1 163 ? 37.777 -1.431 -16.719 1.00 46.75 163 GLU A N 1
ATOM 1256 C CA . GLU A 1 163 ? 38.202 -0.126 -16.150 1.00 46.75 163 GLU A CA 1
ATOM 1257 C C . GLU A 1 163 ? 37.130 1.002 -16.123 1.00 46.75 163 GLU A C 1
ATOM 1259 O O . GLU A 1 163 ? 37.455 2.134 -15.768 1.00 46.75 163 GLU A O 1
ATOM 1264 N N . ASP A 1 164 ? 35.859 0.725 -16.436 1.00 38.91 164 ASP A N 1
ATOM 1265 C CA . ASP A 1 164 ? 34.770 1.719 -16.505 1.00 38.91 164 ASP A CA 1
ATOM 1266 C C . ASP A 1 164 ? 33.567 1.421 -15.573 1.00 38.91 164 ASP A C 1
ATOM 1268 O O . ASP A 1 164 ? 32.520 2.071 -15.680 1.00 38.91 164 ASP A O 1
ATOM 1272 N N . SER A 1 165 ? 33.665 0.469 -14.636 1.00 39.75 165 SER A N 1
ATOM 1273 C CA . SER A 1 165 ? 32.624 0.274 -13.615 1.00 39.75 165 SER A CA 1
ATOM 1274 C C . SER A 1 165 ? 32.769 1.307 -12.487 1.00 39.75 165 SER A C 1
ATOM 1276 O O . SER A 1 165 ? 33.493 1.095 -11.514 1.00 39.75 165 SER A O 1
ATOM 1278 N N . GLU A 1 166 ? 32.073 2.442 -12.598 1.00 37.66 166 GLU A N 1
ATOM 1279 C CA . GLU A 1 166 ? 31.821 3.309 -11.442 1.00 37.66 166 GLU A CA 1
ATOM 1280 C C . GLU A 1 166 ? 31.078 2.496 -10.368 1.00 37.66 166 GLU A C 1
ATOM 1282 O O . GLU A 1 166 ? 29.917 2.134 -10.553 1.00 37.66 166 GLU A O 1
ATOM 1287 N N . ASP A 1 167 ? 31.785 2.187 -9.278 1.00 34.97 167 ASP A N 1
ATOM 1288 C CA . ASP A 1 167 ? 31.286 1.763 -7.968 1.00 34.97 167 ASP A CA 1
ATOM 1289 C C . ASP A 1 167 ? 29.917 1.057 -7.979 1.00 34.97 167 ASP A C 1
ATOM 1291 O O . ASP A 1 167 ? 28.878 1.645 -7.656 1.00 34.97 167 ASP A O 1
ATOM 1295 N N . PHE A 1 168 ? 29.915 -0.265 -8.181 1.00 36.84 168 PHE A N 1
ATOM 1296 C CA . PHE A 1 168 ? 28.866 -1.116 -7.610 1.00 36.84 168 PHE A CA 1
ATOM 1297 C C . PHE A 1 168 ? 29.087 -1.205 -6.089 1.00 36.84 168 PHE A C 1
ATOM 1299 O O . PHE A 1 168 ? 29.381 -2.255 -5.518 1.00 36.84 168 PHE A O 1
ATOM 1306 N N . ALA A 1 169 ? 29.005 -0.056 -5.413 1.00 34.69 169 ALA A N 1
ATOM 1307 C CA . ALA A 1 169 ? 29.116 0.055 -3.972 1.00 34.69 169 ALA A CA 1
ATOM 1308 C C . ALA A 1 169 ? 27.882 -0.603 -3.349 1.00 34.69 169 ALA A C 1
ATOM 1310 O O . ALA A 1 169 ? 26.858 0.031 -3.092 1.00 34.69 169 ALA A O 1
ATOM 1311 N N . VAL A 1 170 ? 27.984 -1.909 -3.101 1.00 39.78 170 VAL A N 1
ATOM 1312 C CA . VAL A 1 170 ? 27.120 -2.616 -2.161 1.00 39.78 170 VAL A CA 1
ATOM 1313 C C . VAL A 1 170 ? 27.185 -1.836 -0.852 1.00 39.78 170 VAL A C 1
ATOM 1315 O O . VAL A 1 170 ? 28.215 -1.826 -0.176 1.00 39.78 170 VAL A O 1
ATOM 1318 N N . GLY A 1 171 ? 26.090 -1.142 -0.530 1.00 33.84 171 GLY A N 1
ATOM 1319 C CA . GLY A 1 171 ? 25.949 -0.364 0.693 1.00 33.84 171 GLY A CA 1
ATOM 1320 C C . GLY A 1 171 ? 26.474 -1.155 1.888 1.00 33.84 171 GLY A C 1
ATOM 1321 O O . GLY A 1 171 ? 26.066 -2.295 2.117 1.00 33.84 171 GLY A O 1
ATOM 1322 N N . THR A 1 172 ? 27.430 -0.545 2.586 1.00 34.31 172 THR A N 1
ATOM 1323 C CA . THR A 1 172 ? 28.129 -1.007 3.791 1.00 34.31 172 THR A CA 1
ATOM 1324 C C . THR A 1 172 ? 27.461 -2.189 4.501 1.00 34.31 172 THR A C 1
ATOM 1326 O O . THR A 1 172 ? 26.527 -2.029 5.288 1.00 34.31 172 THR A O 1
ATOM 1329 N N . ASN A 1 173 ? 27.988 -3.393 4.273 1.00 33.75 173 ASN A N 1
ATOM 1330 C CA . ASN A 1 173 ? 27.727 -4.544 5.129 1.00 33.75 173 ASN A CA 1
ATOM 1331 C C . ASN A 1 173 ? 28.483 -4.352 6.453 1.00 33.75 173 ASN A C 1
ATOM 1333 O O . ASN A 1 173 ? 29.646 -4.741 6.580 1.00 33.75 173 ASN A O 1
ATOM 1337 N N . GLU A 1 174 ? 27.836 -3.766 7.461 1.00 34.81 174 GLU A N 1
ATOM 1338 C CA . GLU A 1 174 ? 28.371 -3.807 8.821 1.00 34.81 174 GLU A CA 1
ATOM 1339 C C . GLU A 1 174 ? 28.315 -5.244 9.355 1.00 34.81 174 GLU A C 1
ATOM 1341 O O . GLU A 1 174 ? 27.257 -5.812 9.640 1.00 34.81 174 GLU A O 1
ATOM 1346 N N . LYS A 1 175 ? 29.498 -5.849 9.482 1.00 33.16 175 LYS A N 1
ATOM 1347 C CA . LYS A 1 175 ? 29.727 -7.112 10.186 1.00 33.16 175 LYS A CA 1
ATOM 1348 C C . LYS A 1 175 ? 29.355 -6.926 11.659 1.00 33.16 175 LYS A C 1
ATOM 1350 O O . LYS A 1 175 ? 30.115 -6.339 12.426 1.00 33.16 175 LYS A O 1
ATOM 1355 N N . SER A 1 176 ? 28.211 -7.455 12.088 1.00 29.02 176 SER A N 1
ATOM 1356 C CA . SER A 1 176 ? 27.897 -7.543 13.513 1.00 29.02 176 SER A CA 1
ATOM 1357 C C . SER A 1 176 ? 28.805 -8.588 14.171 1.00 29.02 176 SER A C 1
ATOM 1359 O O . SER A 1 176 ? 28.591 -9.792 14.027 1.00 29.02 176 SER A O 1
ATOM 1361 N N . ASN A 1 177 ? 29.825 -8.113 14.886 1.00 26.88 177 ASN A N 1
ATOM 1362 C CA . ASN A 1 177 ? 30.655 -8.900 15.794 1.00 26.88 177 ASN A CA 1
ATOM 1363 C C . ASN A 1 177 ? 29.777 -9.673 16.796 1.00 26.88 177 ASN A C 1
ATOM 1365 O O . ASN A 1 177 ? 29.095 -9.074 17.630 1.00 26.88 177 ASN A O 1
ATOM 1369 N N . GLU A 1 178 ? 29.837 -11.006 16.760 1.00 26.27 178 GLU A N 1
ATOM 1370 C CA . GLU A 1 178 ? 29.309 -11.869 17.817 1.00 26.27 178 GLU A CA 1
ATOM 1371 C C . GLU A 1 178 ? 30.121 -11.675 19.107 1.00 26.27 178 GLU A C 1
ATOM 1373 O O . GLU A 1 178 ? 31.116 -12.357 19.362 1.00 26.27 178 GLU A O 1
ATOM 1378 N N . PHE A 1 179 ? 29.684 -10.756 19.968 1.00 26.86 179 PHE A N 1
ATOM 1379 C CA . PHE A 1 179 ? 30.194 -10.685 21.332 1.00 26.86 179 PHE A CA 1
ATOM 1380 C C . PHE A 1 179 ? 29.412 -11.657 22.221 1.00 26.86 179 PHE A C 1
ATOM 1382 O O . PHE A 1 179 ? 28.310 -11.377 22.697 1.00 26.86 179 PHE A O 1
ATOM 1389 N N . LYS A 1 180 ? 29.999 -12.836 22.451 1.00 31.11 180 LYS A N 1
ATOM 1390 C CA . LYS A 1 180 ? 29.556 -13.784 23.478 1.00 31.11 180 LYS A CA 1
ATOM 1391 C C . LYS A 1 180 ? 29.667 -13.111 24.847 1.00 31.11 180 LYS A C 1
ATOM 1393 O O . LYS A 1 180 ? 30.772 -12.909 25.342 1.00 31.11 180 LYS A O 1
ATOM 1398 N N . SER A 1 181 ? 28.538 -12.830 25.494 1.00 27.44 181 SER A N 1
ATOM 1399 C CA . SER A 1 181 ? 28.525 -12.601 26.938 1.00 27.44 181 SER A CA 1
ATOM 1400 C C . SER A 1 181 ? 27.393 -13.348 27.629 1.00 27.44 181 SER A C 1
ATOM 1402 O O . SER A 1 181 ? 26.274 -13.498 27.146 1.00 27.44 181 SER A O 1
ATOM 1404 N N . SER A 1 182 ? 27.796 -13.896 28.759 1.00 26.97 182 SER A N 1
ATOM 1405 C CA . SER A 1 182 ? 27.198 -14.909 29.601 1.00 26.97 182 SER A CA 1
ATOM 1406 C C . SER A 1 182 ? 26.017 -14.430 30.444 1.00 26.97 182 SER A C 1
ATOM 1408 O O . SER A 1 182 ? 26.033 -13.307 30.928 1.00 26.97 182 SER A O 1
ATOM 1410 N N . ARG A 1 183 ? 25.110 -15.383 30.728 1.00 34.38 183 ARG A N 1
ATOM 1411 C CA . ARG A 1 183 ? 24.284 -15.570 31.945 1.00 34.38 183 ARG A CA 1
ATOM 1412 C C . ARG A 1 183 ? 23.672 -14.308 32.579 1.00 34.38 183 ARG A C 1
ATOM 1414 O O . ARG A 1 183 ? 24.405 -13.545 33.183 1.00 34.38 183 ARG A O 1
ATOM 1421 N N . VAL A 1 184 ? 22.333 -14.244 32.663 1.00 28.45 184 VAL A N 1
ATOM 1422 C CA . VAL A 1 184 ? 21.577 -13.909 33.898 1.00 28.45 184 VAL A CA 1
ATOM 1423 C C . VAL A 1 184 ? 20.050 -14.045 33.696 1.00 28.45 184 VAL A C 1
ATOM 1425 O O . VAL A 1 184 ? 19.492 -13.635 32.690 1.00 28.45 184 VAL A O 1
ATOM 1428 N N . LEU A 1 185 ? 19.440 -14.690 34.698 1.00 28.11 185 LEU A N 1
ATOM 1429 C CA . LEU A 1 185 ? 18.051 -14.772 35.184 1.00 28.11 185 LEU A CA 1
ATOM 1430 C C . LEU A 1 185 ? 16.825 -14.369 34.326 1.00 28.11 185 LEU A C 1
ATOM 1432 O O . LEU A 1 185 ? 16.686 -13.264 33.817 1.00 28.11 185 LEU A O 1
ATOM 1436 N N . LYS A 1 186 ? 15.829 -15.268 34.390 1.00 37.91 186 LYS A N 1
ATOM 1437 C CA . LYS A 1 186 ? 14.444 -15.165 33.899 1.00 37.91 186 LYS A CA 1
ATOM 1438 C C . LYS A 1 186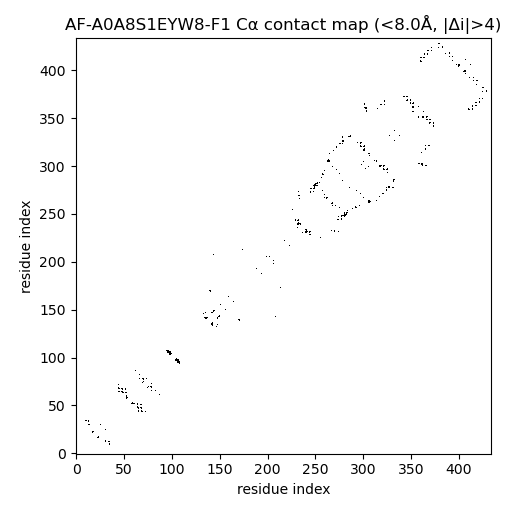 ? 13.701 -13.925 34.438 1.00 37.91 186 LYS A C 1
ATOM 1440 O O . LYS A 1 186 ? 13.457 -13.838 35.641 1.00 37.91 186 LYS A O 1
ATOM 1445 N N . ARG A 1 187 ? 13.256 -13.038 33.538 1.00 30.86 187 ARG A N 1
ATOM 1446 C CA . ARG A 1 187 ? 12.229 -11.986 33.730 1.00 30.86 187 ARG A CA 1
ATOM 1447 C C . ARG A 1 187 ? 11.471 -11.749 32.400 1.00 30.86 187 ARG A C 1
ATOM 1449 O O . ARG A 1 187 ? 11.918 -12.276 31.389 1.00 30.86 187 ARG A O 1
ATOM 1456 N N . PRO A 1 188 ? 10.275 -11.121 32.414 1.00 34.56 188 PRO A N 1
ATOM 1457 C CA . PRO A 1 188 ? 9.189 -11.435 31.484 1.00 34.56 188 PRO A CA 1
ATOM 1458 C C . PRO A 1 188 ? 9.444 -10.951 30.055 1.00 34.56 188 PRO A C 1
ATOM 1460 O O . PRO A 1 188 ? 10.016 -9.886 29.842 1.00 34.56 188 PRO A O 1
ATOM 1463 N N . VAL A 1 189 ? 8.956 -11.761 29.116 1.00 40.66 189 VAL A N 1
ATOM 1464 C CA . VAL A 1 189 ? 9.162 -11.675 27.668 1.00 40.66 189 VAL A CA 1
ATOM 1465 C C . VAL A 1 189 ? 8.756 -10.296 27.139 1.00 40.66 189 VAL A C 1
ATOM 1467 O O . VAL A 1 189 ? 7.595 -9.894 27.254 1.00 40.66 189 VAL A O 1
ATOM 1470 N N . SER A 1 190 ? 9.723 -9.562 26.590 1.00 50.78 190 SER A N 1
ATOM 1471 C CA . SER A 1 190 ? 9.485 -8.288 25.899 1.00 50.78 190 SER A CA 1
ATOM 1472 C C . SER A 1 190 ? 8.713 -8.537 24.597 1.00 50.78 190 SER A C 1
ATOM 1474 O O . SER A 1 190 ? 8.883 -9.580 23.963 1.00 50.78 190 SER A O 1
ATOM 1476 N N . SER A 1 191 ? 7.908 -7.571 24.143 1.00 44.69 191 SER A N 1
ATOM 1477 C CA . SER A 1 191 ? 7.244 -7.612 22.825 1.00 44.69 191 SER A CA 1
ATOM 1478 C C . SER A 1 191 ? 8.236 -7.870 21.682 1.00 44.69 191 SER A C 1
ATOM 1480 O O . SER A 1 191 ? 7.894 -8.520 20.697 1.00 44.69 191 SER A O 1
ATOM 1482 N N . THR A 1 192 ? 9.485 -7.439 21.858 1.00 48.31 192 THR A N 1
ATOM 1483 C CA . THR A 1 192 ? 10.606 -7.681 20.943 1.00 48.31 192 THR A CA 1
ATOM 1484 C C . THR A 1 192 ? 10.987 -9.164 20.849 1.00 48.31 192 THR A C 1
ATOM 1486 O O . THR A 1 192 ? 11.242 -9.664 19.758 1.00 48.31 192 THR A O 1
ATOM 1489 N N . GLU A 1 193 ? 10.979 -9.905 21.963 1.00 46.50 193 GLU A N 1
ATOM 1490 C CA . GLU A 1 193 ? 11.273 -11.348 21.967 1.00 46.50 193 GLU A CA 1
ATOM 1491 C C . GLU A 1 193 ? 10.132 -12.158 21.346 1.00 46.50 193 GLU A C 1
ATOM 1493 O O . GLU A 1 193 ? 10.387 -13.110 20.609 1.00 46.50 193 GLU A O 1
ATOM 1498 N N . MET A 1 194 ? 8.877 -11.753 21.575 1.00 52.69 194 MET A N 1
ATOM 1499 C CA . MET A 1 194 ? 7.721 -12.380 20.924 1.00 52.69 194 MET A CA 1
ATOM 1500 C C . MET A 1 194 ? 7.740 -12.170 19.403 1.00 52.69 194 MET A C 1
ATOM 1502 O O . MET A 1 194 ? 7.452 -13.107 18.659 1.00 52.69 194 MET A O 1
ATOM 1506 N N . PHE A 1 195 ? 8.131 -10.979 18.936 1.00 51.22 195 PHE A N 1
ATOM 1507 C CA . PHE A 1 195 ? 8.319 -10.694 17.511 1.00 51.22 195 PHE A CA 1
ATOM 1508 C C . PHE A 1 195 ? 9.431 -11.557 16.899 1.00 51.22 195 PHE A C 1
ATOM 1510 O O . PHE A 1 195 ? 9.208 -12.227 15.892 1.00 51.22 195 PHE A O 1
ATOM 1517 N N . LEU A 1 196 ? 10.598 -11.629 17.550 1.00 53.75 196 LEU A N 1
ATOM 1518 C CA . LEU A 1 196 ? 11.724 -12.459 17.104 1.00 53.75 196 LEU A CA 1
ATOM 1519 C C . LEU A 1 196 ? 11.367 -13.952 17.047 1.00 53.75 196 LEU A C 1
ATOM 1521 O O . LEU A 1 196 ? 11.811 -14.670 16.151 1.00 53.75 196 LEU A O 1
ATOM 1525 N N . GLN A 1 197 ? 10.556 -14.438 17.988 1.00 53.22 197 GLN A N 1
ATOM 1526 C CA . GLN A 1 197 ? 10.119 -15.832 18.016 1.00 53.22 197 GLN A CA 1
ATOM 1527 C C . GLN A 1 197 ? 9.059 -16.130 16.944 1.00 53.22 197 GLN A C 1
ATOM 1529 O O . GLN A 1 197 ? 9.091 -17.203 16.346 1.00 53.22 197 GLN A O 1
ATOM 1534 N N . ALA A 1 198 ? 8.173 -15.175 16.643 1.00 53.78 198 ALA A N 1
ATOM 1535 C CA . ALA A 1 198 ? 7.212 -15.279 15.545 1.00 53.78 198 ALA A CA 1
ATOM 1536 C C . ALA A 1 198 ? 7.895 -15.222 14.165 1.00 53.78 198 ALA A C 1
ATOM 1538 O O . ALA A 1 198 ? 7.537 -15.995 13.276 1.00 53.78 198 ALA A O 1
ATOM 1539 N N . ALA A 1 199 ? 8.924 -14.382 14.006 1.00 54.34 199 ALA A N 1
ATOM 1540 C CA . ALA A 1 199 ? 9.720 -14.283 12.782 1.00 54.34 199 ALA A CA 1
ATOM 1541 C C . ALA A 1 199 ? 10.453 -15.597 12.448 1.00 54.34 199 ALA A C 1
ATOM 1543 O O . ALA A 1 199 ? 10.542 -15.974 11.285 1.00 54.34 199 ALA A O 1
ATOM 1544 N N . LYS A 1 200 ? 10.901 -16.349 13.465 1.00 51.34 200 LYS A N 1
ATOM 1545 C CA . LYS A 1 200 ? 11.540 -17.671 13.291 1.00 51.34 200 LYS A CA 1
ATOM 1546 C C . LYS A 1 200 ? 10.589 -18.783 12.835 1.00 51.34 200 LYS A C 1
ATOM 1548 O O . LYS A 1 200 ? 11.056 -19.813 12.362 1.00 51.34 200 LYS A O 1
ATOM 1553 N N . VAL A 1 201 ? 9.278 -18.609 13.015 1.00 48.44 201 VAL A N 1
ATOM 1554 C CA . VAL A 1 201 ? 8.246 -19.614 12.685 1.00 48.44 201 VAL A CA 1
ATOM 1555 C C . VAL A 1 201 ? 7.521 -19.270 11.374 1.00 48.44 201 VAL A C 1
ATOM 1557 O O . VAL A 1 201 ? 6.774 -20.091 10.838 1.00 48.44 201 VAL A O 1
ATOM 1560 N N . ALA A 1 202 ? 7.747 -18.076 10.817 1.00 43.28 202 ALA A N 1
ATOM 1561 C CA . ALA A 1 202 ? 7.190 -17.685 9.530 1.00 43.28 202 ALA A CA 1
ATOM 1562 C C . ALA A 1 202 ? 7.781 -18.547 8.399 1.00 43.28 202 ALA A C 1
ATOM 1564 O O . ALA A 1 202 ? 8.987 -18.782 8.336 1.00 43.28 202 ALA A O 1
ATOM 1565 N N . LYS A 1 203 ? 6.915 -19.039 7.502 1.00 41.81 203 LYS A N 1
ATOM 1566 C CA . LYS A 1 203 ? 7.326 -19.819 6.327 1.00 41.81 203 LYS A CA 1
ATOM 1567 C C . LYS A 1 203 ? 8.320 -19.008 5.489 1.00 41.81 203 LYS A C 1
ATOM 1569 O O . LYS A 1 203 ? 8.107 -17.828 5.224 1.00 41.81 203 LYS A O 1
ATOM 1574 N N . THR A 1 204 ? 9.373 -19.683 5.051 1.00 40.75 204 THR A N 1
ATOM 1575 C CA . THR A 1 204 ? 10.592 -19.170 4.405 1.00 40.75 204 THR A CA 1
ATOM 1576 C C . THR A 1 204 ? 10.395 -18.389 3.098 1.00 40.75 204 THR A C 1
ATOM 1578 O O . THR A 1 204 ? 11.351 -17.808 2.606 1.00 40.75 204 THR A O 1
ATOM 1581 N N . GLU A 1 205 ? 9.176 -18.292 2.563 1.00 39.91 205 GLU A N 1
ATOM 1582 C CA . GLU A 1 205 ? 8.834 -17.428 1.416 1.00 39.91 205 GLU A CA 1
ATOM 1583 C C . GLU A 1 205 ? 8.548 -15.964 1.814 1.00 39.91 205 GLU A C 1
ATOM 1585 O O . GLU A 1 205 ? 8.379 -15.107 0.953 1.00 39.91 205 GLU A O 1
ATOM 1590 N N . GLN A 1 206 ? 8.495 -15.661 3.117 1.00 41.97 206 GLN A N 1
ATOM 1591 C CA . GLN A 1 206 ? 8.273 -14.316 3.671 1.00 41.97 206 GLN A CA 1
ATOM 1592 C C . GLN A 1 206 ? 9.374 -13.881 4.645 1.00 41.97 206 GLN A C 1
ATOM 1594 O O . GLN A 1 206 ? 9.168 -12.983 5.459 1.00 41.97 206 GLN A O 1
ATOM 1599 N N . ILE A 1 207 ? 10.563 -14.479 4.561 1.00 41.12 207 ILE A N 1
ATOM 1600 C CA . ILE A 1 207 ? 11.749 -13.873 5.166 1.00 41.12 207 ILE A CA 1
ATOM 1601 C C . ILE A 1 207 ? 12.250 -12.851 4.148 1.00 41.12 207 ILE A C 1
ATOM 1603 O O . ILE A 1 207 ? 13.233 -13.071 3.447 1.00 41.12 207 ILE A O 1
ATOM 1607 N N . VAL A 1 208 ? 11.541 -11.719 4.050 1.00 43.88 208 VAL A N 1
ATOM 1608 C CA . VAL A 1 208 ? 12.22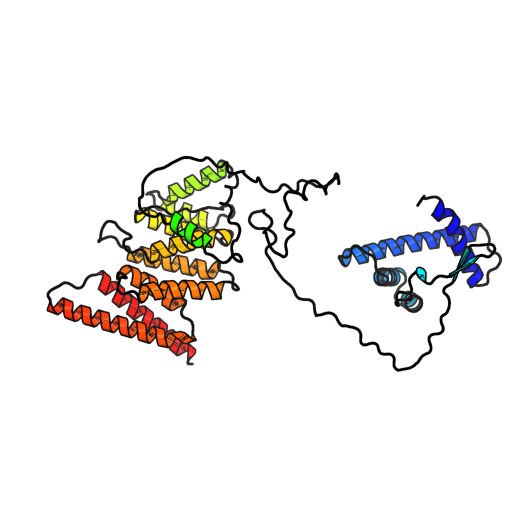5 -10.477 3.686 1.00 43.88 208 VAL A CA 1
ATOM 1609 C C . VAL A 1 208 ? 13.352 -10.406 4.696 1.00 43.88 208 VAL A C 1
ATOM 1611 O O . VAL A 1 208 ? 13.091 -10.410 5.901 1.00 43.88 208 VAL A O 1
ATOM 1614 N N . GLY A 1 209 ? 14.589 -10.512 4.220 1.00 39.69 209 GLY A N 1
ATOM 1615 C CA . GLY A 1 209 ? 15.772 -10.360 5.042 1.00 39.69 209 GLY A CA 1
ATOM 1616 C C . GLY A 1 209 ? 15.784 -8.944 5.587 1.00 39.69 209 GLY A C 1
ATOM 1617 O O . GLY A 1 209 ? 16.510 -8.103 5.081 1.00 39.69 209 GLY A O 1
ATOM 1618 N N . LEU A 1 210 ? 14.968 -8.687 6.608 1.00 42.62 210 LEU A N 1
ATOM 1619 C CA . LEU A 1 210 ? 15.051 -7.532 7.473 1.00 42.62 210 LEU A CA 1
ATOM 1620 C C . LEU A 1 210 ? 16.334 -7.743 8.273 1.00 42.62 210 LEU A C 1
ATOM 1622 O O . LEU A 1 210 ? 16.317 -8.109 9.450 1.00 42.62 210 LEU A O 1
ATOM 1626 N N . LYS A 1 211 ? 17.477 -7.548 7.602 1.00 40.78 211 LYS A N 1
ATOM 1627 C CA . LYS A 1 211 ? 18.626 -6.988 8.294 1.00 40.78 211 LYS A CA 1
ATOM 1628 C C . LYS A 1 211 ? 18.071 -5.768 9.032 1.00 40.78 211 LYS A C 1
ATOM 1630 O O . LYS A 1 211 ? 17.307 -5.015 8.420 1.00 40.78 211 LYS A O 1
ATOM 1635 N N . PRO A 1 212 ? 18.352 -5.616 10.338 1.00 40.47 212 PRO A N 1
ATOM 1636 C CA . PRO A 1 212 ? 17.986 -4.394 11.034 1.00 40.47 212 PRO A CA 1
ATOM 1637 C C . PRO A 1 212 ? 18.478 -3.251 10.158 1.00 40.47 212 PRO A C 1
ATOM 1639 O O . PRO A 1 212 ? 19.650 -3.263 9.785 1.00 40.47 212 PRO A O 1
ATOM 1642 N N . HIS A 1 213 ? 17.546 -2.386 9.751 1.00 44.12 213 HIS A N 1
ATOM 1643 C CA . HIS A 1 213 ? 17.798 -1.265 8.858 1.00 44.12 213 HIS A CA 1
ATOM 1644 C C . HIS A 1 213 ? 19.083 -0.604 9.357 1.00 44.12 213 HIS A C 1
ATOM 1646 O O . HIS A 1 213 ? 19.113 -0.099 10.487 1.00 44.12 213 HIS A O 1
ATOM 1652 N N . SER A 1 214 ? 20.178 -0.759 8.600 1.00 42.34 214 SER A N 1
ATOM 1653 C CA . SER A 1 214 ? 21.416 -0.058 8.910 1.00 42.34 214 SER A CA 1
ATOM 1654 C C . SER A 1 214 ? 20.993 1.387 8.951 1.00 42.34 214 SER A C 1
ATOM 1656 O O . SER A 1 214 ? 20.377 1.841 7.990 1.00 42.34 214 SER A O 1
ATOM 1658 N N . VAL A 1 215 ? 21.195 2.050 10.087 1.00 46.94 215 VAL A N 1
ATOM 1659 C CA . VAL A 1 215 ? 20.923 3.476 10.213 1.00 46.94 215 VAL A CA 1
ATOM 1660 C C . VAL A 1 215 ? 21.658 4.101 9.038 1.00 46.94 215 VAL A C 1
ATOM 1662 O O . VAL A 1 215 ? 22.887 4.159 9.074 1.00 46.94 215 VAL A O 1
ATOM 1665 N N . GLU A 1 216 ? 20.939 4.468 7.966 1.00 51.50 216 GLU A N 1
ATOM 1666 C CA . GLU A 1 216 ? 21.500 5.334 6.939 1.00 51.50 216 GLU A CA 1
ATOM 1667 C C . GLU A 1 216 ? 22.162 6.440 7.734 1.00 51.50 216 GLU A C 1
ATOM 1669 O O . GLU A 1 216 ? 21.545 6.948 8.677 1.00 51.50 216 GLU A O 1
ATOM 1674 N N . MET A 1 217 ? 23.447 6.693 7.483 1.00 52.81 217 MET A N 1
ATOM 1675 C CA . MET A 1 217 ? 24.207 7.660 8.260 1.00 52.81 217 MET A CA 1
ATOM 1676 C C . MET A 1 217 ? 23.533 9.020 8.088 1.00 52.81 217 MET A C 1
ATOM 1678 O O . MET A 1 217 ? 23.855 9.771 7.171 1.00 52.81 217 MET A O 1
ATOM 1682 N N . LEU A 1 218 ? 22.551 9.308 8.946 1.00 60.78 218 LEU A N 1
ATOM 1683 C CA . LEU A 1 218 ? 21.792 10.535 8.886 1.00 60.78 218 LEU A CA 1
ATOM 1684 C C . LEU A 1 218 ? 22.803 11.642 9.085 1.00 60.78 218 LEU A C 1
ATOM 1686 O O . LEU A 1 218 ? 23.609 11.598 10.023 1.00 60.78 218 LEU A O 1
ATOM 1690 N N . THR A 1 219 ? 22.725 12.650 8.227 1.00 72.31 219 THR A N 1
ATOM 1691 C CA . THR A 1 219 ? 23.534 13.844 8.415 1.00 72.31 219 THR A CA 1
ATOM 1692 C C . THR A 1 219 ? 23.247 14.421 9.801 1.00 72.31 219 THR A C 1
ATOM 1694 O O . THR A 1 219 ? 22.134 14.315 10.325 1.00 72.31 219 THR A O 1
ATOM 1697 N N . ILE A 1 220 ? 24.256 15.039 10.413 1.00 68.94 220 ILE A N 1
ATOM 1698 C CA . ILE A 1 220 ? 24.111 15.672 11.733 1.00 68.94 220 ILE A CA 1
ATOM 1699 C C . ILE A 1 220 ? 22.929 16.658 11.723 1.00 68.94 220 ILE A C 1
ATOM 1701 O O . ILE A 1 220 ? 22.148 16.686 12.673 1.00 68.94 220 ILE A O 1
ATOM 1705 N N . GLU A 1 221 ? 22.735 17.371 10.611 1.00 73.06 221 GLU A N 1
ATOM 1706 C CA . GLU A 1 221 ? 21.606 18.281 10.396 1.00 73.06 221 GLU A CA 1
ATOM 1707 C C . GLU A 1 221 ? 20.250 17.559 10.428 1.00 73.06 221 GLU A C 1
ATOM 1709 O O . GLU A 1 221 ? 19.337 17.992 11.130 1.00 73.06 221 GLU A O 1
ATOM 1714 N N . GLN A 1 222 ? 20.115 16.412 9.751 1.00 69.69 222 GLN A N 1
ATOM 1715 C CA . GLN A 1 222 ? 18.884 15.612 9.793 1.00 69.69 222 GLN A CA 1
ATOM 1716 C C . GLN A 1 222 ? 18.607 15.057 11.195 1.00 69.69 222 GLN A C 1
ATOM 1718 O O . GLN A 1 222 ? 17.460 15.063 11.644 1.00 69.69 222 GLN A O 1
ATOM 1723 N N . GLN A 1 223 ? 19.636 14.610 11.922 1.00 68.75 223 GLN A N 1
ATOM 1724 C CA . GLN A 1 223 ? 19.460 14.129 13.297 1.00 68.75 223 GLN A CA 1
ATOM 1725 C C . GLN A 1 223 ? 19.011 15.253 14.235 1.00 68.75 223 GLN A C 1
ATOM 1727 O O . GLN A 1 223 ? 18.118 15.047 15.062 1.00 68.75 223 GLN A O 1
ATOM 1732 N N . MET A 1 224 ? 19.609 16.442 14.108 1.00 70.56 224 MET A N 1
ATOM 1733 C CA . MET A 1 224 ? 19.213 17.623 14.875 1.00 70.56 224 MET A CA 1
ATOM 1734 C C . MET A 1 224 ? 17.774 18.029 14.557 1.00 70.56 224 MET A C 1
ATOM 1736 O O . MET A 1 224 ? 16.979 18.216 15.476 1.00 70.56 224 MET A O 1
ATOM 1740 N N . PHE A 1 225 ? 17.411 18.056 13.277 1.00 78.69 225 PHE A N 1
ATOM 1741 C CA . PHE A 1 225 ? 16.057 18.357 12.827 1.00 78.69 225 PHE A CA 1
ATOM 1742 C C . PHE A 1 225 ? 15.015 17.373 13.378 1.00 78.69 225 PHE A C 1
ATOM 1744 O O . PHE A 1 225 ? 14.021 17.791 13.974 1.00 78.69 225 PHE A O 1
ATOM 1751 N N . ILE A 1 226 ? 15.256 16.061 13.262 1.00 73.00 226 ILE A N 1
ATOM 1752 C CA . ILE A 1 226 ? 14.343 15.036 13.794 1.00 73.00 226 ILE A CA 1
ATOM 1753 C C . ILE A 1 226 ? 14.221 15.160 15.311 1.00 73.00 226 ILE A C 1
ATOM 1755 O O . ILE A 1 226 ? 13.115 15.097 15.851 1.00 73.00 226 ILE A O 1
ATOM 1759 N N . LYS A 1 227 ? 15.337 15.363 16.018 1.00 75.31 227 LYS A N 1
ATOM 1760 C CA . LYS A 1 227 ? 15.327 15.555 17.471 1.00 75.31 227 LYS A CA 1
ATOM 1761 C C . LYS A 1 227 ? 14.495 16.774 17.867 1.00 75.31 227 LYS A C 1
ATOM 1763 O O . LYS A 1 227 ? 13.713 16.685 18.818 1.00 75.31 227 LYS A O 1
ATOM 1768 N N . ASP A 1 228 ? 14.632 17.882 17.150 1.00 81.06 228 ASP A N 1
ATOM 1769 C CA . ASP A 1 228 ? 13.889 19.111 17.417 1.00 81.06 228 ASP A CA 1
ATOM 1770 C C . ASP A 1 228 ? 12.394 18.937 17.140 1.00 81.06 228 ASP A C 1
ATOM 1772 O O . ASP A 1 228 ? 11.576 19.342 17.969 1.00 81.06 228 ASP A O 1
ATOM 1776 N N . ILE A 1 229 ? 12.025 18.252 16.052 1.00 79.75 229 ILE A N 1
ATOM 1777 C CA . ILE A 1 229 ? 10.632 17.904 15.746 1.00 79.75 229 ILE A CA 1
ATOM 1778 C C . ILE A 1 229 ? 10.041 16.995 16.823 1.00 79.75 229 ILE A C 1
ATOM 1780 O O . ILE A 1 229 ? 8.960 17.281 17.336 1.00 79.75 229 ILE A O 1
ATOM 1784 N N . LEU A 1 230 ? 10.729 15.916 17.207 1.00 75.94 230 LEU A N 1
ATOM 1785 C CA . LEU A 1 230 ? 10.243 14.991 18.237 1.00 75.94 230 LEU A CA 1
ATOM 1786 C C . LEU A 1 230 ? 10.070 15.703 19.585 1.00 75.94 230 LEU A C 1
ATOM 1788 O O . LEU A 1 230 ? 9.057 15.519 20.266 1.00 75.94 230 LEU A O 1
ATOM 1792 N N . THR A 1 231 ? 11.017 16.572 19.940 1.00 79.25 231 THR A N 1
ATOM 1793 C CA . THR A 1 231 ? 10.959 17.373 21.169 1.00 79.25 231 THR A CA 1
ATOM 1794 C C . THR A 1 231 ? 9.819 18.389 21.114 1.00 79.25 231 THR A C 1
ATOM 1796 O O . THR A 1 231 ? 9.082 18.530 22.088 1.00 79.25 231 THR A O 1
ATOM 1799 N N . ALA A 1 232 ? 9.612 19.059 19.977 1.00 84.06 232 ALA A N 1
ATOM 1800 C CA . ALA A 1 232 ? 8.498 19.980 19.764 1.00 84.06 232 ALA A CA 1
ATOM 1801 C C . ALA A 1 232 ? 7.137 19.263 19.818 1.00 84.06 232 ALA A C 1
ATOM 1803 O O . ALA A 1 232 ? 6.199 19.765 20.440 1.00 84.06 232 ALA A O 1
ATOM 1804 N N . CYS A 1 233 ? 7.045 18.056 19.255 1.00 77.88 233 CYS A N 1
ATOM 1805 C CA . CYS A 1 233 ? 5.862 17.200 19.321 1.00 77.88 233 CYS A CA 1
ATOM 1806 C C . CYS A 1 233 ? 5.498 16.814 20.765 1.00 77.88 233 CYS A C 1
ATOM 1808 O O . CYS A 1 233 ? 4.315 16.743 21.106 1.00 77.88 233 CYS A O 1
ATOM 1810 N N . MET A 1 234 ? 6.504 16.598 21.617 1.00 75.44 234 MET A N 1
ATOM 1811 C CA . MET A 1 234 ? 6.349 16.280 23.043 1.00 75.44 234 MET A CA 1
ATOM 1812 C C . MET A 1 234 ? 6.302 17.517 23.958 1.00 75.44 234 MET A C 1
ATOM 1814 O O . MET A 1 234 ? 6.055 17.384 25.159 1.00 75.44 234 MET A O 1
ATOM 1818 N N . GLY A 1 235 ? 6.537 18.711 23.412 1.00 77.56 235 GLY A N 1
ATOM 1819 C CA . GLY A 1 235 ? 6.568 19.969 24.146 1.00 77.56 235 GLY A CA 1
ATOM 1820 C C . GLY A 1 235 ? 5.196 20.378 24.679 1.00 77.56 235 GLY A C 1
ATOM 1821 O O . GLY A 1 235 ? 4.152 19.956 24.178 1.00 77.56 235 GLY A O 1
ATOM 1822 N N . THR A 1 236 ? 5.177 21.226 25.706 1.00 76.38 236 THR A N 1
ATOM 1823 C CA . THR A 1 236 ? 3.940 21.726 26.334 1.00 76.38 236 THR A CA 1
ATOM 1824 C C . THR A 1 236 ? 3.234 22.795 25.500 1.00 76.38 236 THR A C 1
ATOM 1826 O O . THR A 1 236 ? 2.020 22.945 25.611 1.00 76.38 236 THR A O 1
ATOM 1829 N N . GLU A 1 237 ? 3.965 23.500 24.636 1.00 84.94 237 GLU A N 1
ATOM 1830 C CA . GLU A 1 237 ? 3.442 24.581 23.801 1.00 84.94 237 GLU A CA 1
ATOM 1831 C C . GLU A 1 237 ? 2.653 24.053 22.591 1.00 84.94 237 GLU A C 1
ATOM 1833 O O . GLU A 1 237 ? 3.202 23.410 21.695 1.00 84.94 237 GLU A O 1
ATOM 1838 N N . ASP A 1 238 ? 1.354 24.362 22.533 1.00 83.38 238 ASP A N 1
ATOM 1839 C CA . ASP A 1 238 ? 0.472 23.857 21.476 1.00 83.38 238 ASP A CA 1
ATOM 1840 C C . ASP A 1 238 ? 0.814 24.403 20.087 1.00 83.38 238 ASP A C 1
ATOM 1842 O O . ASP A 1 238 ? 0.741 23.653 19.118 1.00 83.38 238 ASP A O 1
ATOM 1846 N N . LYS A 1 239 ? 1.206 25.676 19.955 1.00 86.62 239 LYS A N 1
ATOM 1847 C CA . LYS A 1 239 ? 1.521 26.272 18.643 1.00 86.62 239 LYS A CA 1
ATOM 1848 C C . LYS A 1 239 ? 2.695 25.561 17.971 1.00 86.62 239 LYS A C 1
ATOM 1850 O O . LYS A 1 239 ? 2.558 25.077 16.852 1.00 86.62 239 LYS A O 1
ATOM 1855 N N . ARG A 1 240 ? 3.797 25.416 18.709 1.00 85.75 240 ARG A N 1
ATOM 1856 C CA . ARG A 1 240 ? 5.014 24.739 18.251 1.00 85.75 240 ARG A CA 1
ATOM 1857 C C . ARG A 1 240 ? 4.764 23.269 17.905 1.00 85.75 240 ARG A C 1
ATOM 1859 O O . ARG A 1 240 ? 5.346 22.742 16.964 1.00 85.75 240 ARG A O 1
ATOM 1866 N N . ARG A 1 241 ? 3.846 22.615 18.623 1.00 86.00 241 ARG A N 1
ATOM 1867 C CA . ARG A 1 241 ? 3.422 21.240 18.332 1.00 86.00 241 ARG A CA 1
ATOM 1868 C C . ARG A 1 241 ? 2.679 21.122 16.998 1.00 86.00 241 ARG A C 1
ATOM 1870 O O . ARG A 1 241 ? 2.928 20.179 16.256 1.00 86.00 241 ARG A O 1
ATOM 1877 N N . HIS A 1 242 ? 1.758 22.041 16.702 1.00 85.81 242 HIS A N 1
ATOM 1878 C CA . HIS A 1 242 ? 1.017 22.020 15.433 1.00 85.81 242 HIS A CA 1
ATOM 1879 C C . HIS A 1 242 ? 1.934 22.295 14.243 1.00 85.81 242 HIS A C 1
ATOM 1881 O O . HIS A 1 242 ? 1.790 21.643 13.216 1.00 85.81 242 HIS A O 1
ATOM 1887 N N . GLU A 1 243 ? 2.893 23.207 14.402 1.00 86.25 243 GLU A N 1
ATOM 1888 C CA . GLU A 1 243 ? 3.914 23.482 13.391 1.00 86.25 243 GLU A CA 1
ATOM 1889 C C . GLU A 1 243 ? 4.776 22.242 13.119 1.00 86.25 243 GLU A C 1
ATOM 1891 O O . GLU A 1 243 ? 4.870 21.812 11.976 1.00 86.25 243 GLU A O 1
ATOM 1896 N N . ALA A 1 244 ? 5.294 21.584 14.164 1.00 86.00 244 ALA A N 1
ATOM 1897 C CA . ALA A 1 244 ? 6.083 20.359 14.012 1.00 86.00 244 ALA A CA 1
ATOM 1898 C C . ALA A 1 244 ? 5.304 19.219 13.325 1.00 86.00 244 ALA A C 1
ATOM 1900 O O . ALA A 1 244 ? 5.859 18.497 12.497 1.00 86.00 244 ALA A O 1
ATOM 1901 N N . LEU A 1 245 ? 4.011 19.064 13.635 1.00 84.00 245 LEU A N 1
ATOM 1902 C CA . LEU A 1 245 ? 3.147 18.079 12.974 1.00 84.00 245 LEU A CA 1
ATOM 1903 C C . LEU A 1 245 ? 2.870 18.433 11.507 1.00 84.00 245 LEU A C 1
ATOM 1905 O O . LEU A 1 245 ? 2.842 17.533 10.674 1.00 84.00 245 LEU A O 1
ATOM 1909 N N . ALA A 1 246 ? 2.687 19.717 11.187 1.00 85.12 246 ALA A N 1
ATOM 1910 C CA . ALA A 1 246 ? 2.508 20.168 9.810 1.00 85.12 246 ALA A CA 1
ATOM 1911 C C . ALA A 1 246 ? 3.773 19.928 8.977 1.00 85.12 246 ALA A C 1
ATOM 1913 O O . ALA A 1 246 ? 3.668 19.461 7.844 1.00 85.12 246 ALA A O 1
ATOM 1914 N N . THR A 1 247 ? 4.954 20.166 9.555 1.00 85.12 247 THR A N 1
ATOM 1915 C CA . THR A 1 247 ? 6.237 19.849 8.917 1.00 85.12 247 THR A CA 1
ATOM 1916 C C . THR A 1 247 ? 6.341 18.358 8.607 1.00 85.12 247 THR A C 1
ATOM 1918 O O . THR A 1 247 ? 6.649 17.998 7.480 1.00 85.12 247 THR A O 1
ATOM 1921 N N . LEU A 1 248 ? 5.985 17.477 9.548 1.00 81.06 248 LEU A N 1
ATOM 1922 C CA . LEU A 1 248 ? 5.996 16.025 9.316 1.00 81.06 248 LEU A CA 1
ATOM 1923 C C . LEU A 1 248 ? 5.055 15.557 8.198 1.00 81.06 248 LEU A C 1
ATOM 1925 O O . LEU A 1 248 ? 5.353 14.572 7.527 1.00 81.06 248 LEU A O 1
ATOM 1929 N N . GLU A 1 249 ? 3.918 16.229 8.022 1.00 82.31 249 GLU A N 1
ATOM 1930 C CA . GLU A 1 249 ? 2.917 15.879 7.007 1.00 82.31 249 GLU A CA 1
ATOM 1931 C C . GLU A 1 249 ? 3.335 16.303 5.588 1.00 82.31 249 GLU A C 1
ATOM 1933 O O . GLU A 1 249 ? 2.941 15.653 4.622 1.00 82.31 249 GLU A O 1
ATOM 1938 N N . HIS A 1 250 ? 4.125 17.372 5.450 1.00 78.50 250 HIS A N 1
ATOM 1939 C CA . HIS A 1 250 ? 4.415 17.994 4.150 1.00 78.50 250 HIS A CA 1
ATOM 1940 C C . HIS A 1 250 ? 5.871 17.857 3.695 1.00 78.50 250 HIS A C 1
ATOM 1942 O O . HIS A 1 250 ? 6.148 18.057 2.513 1.00 78.50 250 HIS A O 1
ATOM 1948 N N . ASP A 1 251 ? 6.801 17.562 4.601 1.00 78.00 251 ASP A N 1
ATOM 1949 C CA . ASP A 1 251 ? 8.222 17.505 4.274 1.00 78.00 251 ASP A CA 1
ATOM 1950 C C . ASP A 1 251 ? 8.590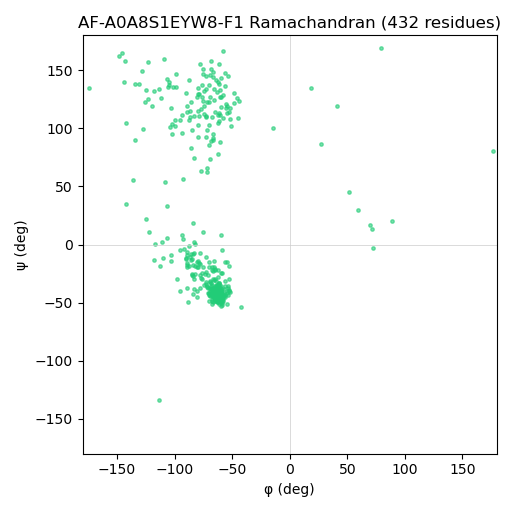 16.181 3.583 1.00 78.00 251 ASP A C 1
ATOM 1952 O O . ASP A 1 251 ? 8.259 15.091 4.052 1.00 78.00 251 ASP A O 1
ATOM 1956 N N . ALA A 1 252 ? 9.278 16.285 2.447 1.00 59.50 252 ALA A N 1
ATOM 1957 C CA . ALA A 1 252 ? 9.641 15.164 1.585 1.00 59.50 252 ALA A CA 1
ATOM 1958 C C . ALA A 1 252 ? 10.961 14.480 1.993 1.00 59.50 252 ALA A C 1
ATOM 1960 O O . ALA A 1 252 ? 11.273 13.413 1.474 1.00 59.50 252 ALA A O 1
ATOM 1961 N N . GLY A 1 253 ? 11.743 15.076 2.905 1.00 57.06 253 GLY A N 1
ATOM 1962 C CA . GLY A 1 253 ? 13.072 14.582 3.298 1.00 57.06 253 GLY A CA 1
ATOM 1963 C C . GLY A 1 253 ? 13.109 13.659 4.522 1.00 57.06 253 GLY A C 1
ATOM 1964 O O . GLY A 1 253 ? 14.191 13.378 5.038 1.00 57.06 253 GLY A O 1
ATOM 1965 N N . ILE A 1 254 ? 11.954 13.235 5.039 1.00 58.59 254 ILE A N 1
ATOM 1966 C CA . ILE A 1 254 ? 11.847 12.606 6.358 1.00 58.59 254 ILE A CA 1
ATOM 1967 C C . ILE A 1 254 ? 11.656 11.087 6.235 1.00 58.59 254 ILE A C 1
ATOM 1969 O O . ILE A 1 254 ? 10.542 10.606 6.041 1.00 58.59 254 ILE A O 1
ATOM 1973 N N . GLN A 1 255 ? 12.729 10.323 6.446 1.00 52.28 255 GLN A N 1
ATOM 1974 C CA . GLN A 1 255 ? 12.655 8.895 6.767 1.00 52.28 255 GLN A CA 1
ATOM 1975 C C . GLN A 1 255 ? 12.832 8.726 8.284 1.00 52.28 255 GLN A C 1
ATOM 1977 O O . GLN A 1 255 ? 13.936 8.856 8.810 1.00 52.28 255 GLN A O 1
ATOM 1982 N N . ILE A 1 256 ? 11.740 8.513 9.031 1.00 52.28 256 ILE A N 1
ATOM 1983 C CA . ILE A 1 256 ? 11.794 8.328 10.493 1.00 52.28 256 ILE A CA 1
ATOM 1984 C C . ILE A 1 256 ? 11.424 6.895 10.852 1.00 52.28 256 ILE A C 1
ATOM 1986 O O . ILE A 1 256 ? 10.321 6.433 10.568 1.00 52.28 256 ILE A O 1
ATOM 1990 N N . ASN A 1 257 ? 12.309 6.251 11.610 1.00 40.78 257 ASN A N 1
ATOM 1991 C CA . ASN A 1 257 ? 12.017 5.007 12.304 1.00 40.78 257 ASN A CA 1
ATOM 1992 C C . ASN A 1 257 ? 11.443 5.314 13.705 1.00 40.78 257 ASN A C 1
ATOM 1994 O O . ASN A 1 257 ? 12.123 5.894 14.557 1.00 40.78 257 ASN A O 1
ATOM 1998 N N . VAL A 1 258 ? 10.171 4.977 13.947 1.00 40.81 258 VAL A N 1
ATOM 1999 C CA . VAL A 1 258 ? 9.479 5.255 15.219 1.00 40.81 258 VAL A CA 1
ATOM 2000 C C . VAL A 1 258 ? 9.410 3.984 16.063 1.00 40.81 258 VAL A C 1
ATOM 2002 O O . VAL A 1 258 ? 8.556 3.131 15.843 1.00 40.81 258 VAL A O 1
ATOM 2005 N N . ASN A 1 259 ? 10.246 3.883 17.098 1.00 37.88 259 ASN A N 1
ATOM 2006 C CA . ASN A 1 259 ? 10.168 2.785 18.064 1.00 37.88 259 ASN A CA 1
ATOM 2007 C C . ASN A 1 259 ? 9.293 3.186 19.273 1.00 37.88 259 ASN A C 1
ATOM 2009 O O . ASN A 1 259 ? 9.659 4.066 20.056 1.00 37.88 259 ASN A O 1
ATOM 2013 N N . MET A 1 260 ? 8.113 2.572 19.430 1.00 36.06 260 MET A N 1
ATOM 2014 C CA . MET A 1 260 ? 7.138 2.927 20.475 1.00 36.06 260 MET A CA 1
ATOM 2015 C C . MET A 1 260 ? 7.180 1.918 21.635 1.00 36.06 260 MET A C 1
ATOM 2017 O O . MET A 1 260 ? 6.509 0.889 21.606 1.00 36.06 260 MET A O 1
ATOM 2021 N N . ALA A 1 261 ? 7.935 2.222 22.696 1.00 31.95 261 ALA A N 1
ATOM 2022 C CA . ALA A 1 261 ? 8.074 1.332 23.855 1.00 31.95 261 ALA A CA 1
ATOM 2023 C C . ALA A 1 261 ? 7.981 2.057 25.211 1.00 31.95 261 ALA A C 1
ATOM 2025 O O . ALA A 1 261 ? 8.885 1.930 26.030 1.00 31.95 261 ALA A O 1
ATOM 2026 N N . GLN A 1 262 ? 6.905 2.806 25.500 1.00 37.56 262 GLN A N 1
ATOM 2027 C CA . GLN A 1 262 ? 6.667 3.330 26.861 1.00 37.56 262 GLN A CA 1
ATOM 2028 C C . GLN A 1 262 ? 5.182 3.353 27.266 1.00 37.56 262 GLN A C 1
ATOM 2030 O O . GLN A 1 262 ? 4.300 3.698 26.483 1.00 37.56 262 GLN A O 1
ATOM 2035 N N . ARG A 1 263 ? 4.909 3.001 28.533 1.00 39.16 263 ARG A N 1
ATOM 2036 C CA . ARG A 1 263 ? 3.570 2.922 29.154 1.00 39.16 263 ARG A CA 1
ATOM 2037 C C . ARG A 1 263 ? 3.165 4.232 29.854 1.00 39.16 263 ARG A C 1
ATOM 2039 O O . ARG A 1 263 ? 2.844 4.222 31.039 1.00 39.16 263 ARG A O 1
ATOM 2046 N N . CYS A 1 264 ? 3.169 5.352 29.135 1.00 50.31 264 CYS A N 1
ATOM 2047 C CA . CYS A 1 264 ? 2.611 6.621 29.621 1.00 50.31 264 CYS A CA 1
ATOM 2048 C C . CYS A 1 264 ? 1.591 7.142 28.607 1.00 50.31 264 CYS A C 1
ATOM 2050 O O . CYS A 1 264 ? 1.946 7.364 27.452 1.00 50.31 264 CYS A O 1
ATOM 2052 N N . LEU A 1 265 ? 0.341 7.365 29.027 1.00 54.06 265 LEU A N 1
ATOM 2053 C CA . LEU A 1 265 ? -0.750 7.762 28.127 1.00 54.06 265 LEU A CA 1
ATOM 2054 C C . LEU A 1 265 ? -0.412 9.011 27.299 1.00 54.06 265 LEU A C 1
ATOM 2056 O O . LEU A 1 265 ? -0.684 9.044 26.103 1.00 54.06 265 LEU A O 1
ATOM 2060 N N . SER A 1 266 ? 0.220 10.013 27.914 1.00 60.88 266 SER A N 1
ATOM 2061 C CA . SER A 1 266 ? 0.679 11.229 27.236 1.00 60.88 266 SER A CA 1
ATOM 2062 C C . SER A 1 266 ? 1.644 10.917 26.090 1.00 60.88 266 SER A C 1
ATOM 2064 O O . SER A 1 266 ? 1.441 11.393 24.978 1.00 60.88 266 SER A O 1
ATOM 2066 N N . LEU A 1 267 ? 2.632 10.050 26.321 1.00 67.75 267 LEU A N 1
ATOM 2067 C CA . LEU A 1 267 ? 3.578 9.609 25.294 1.00 67.75 267 LEU A CA 1
ATOM 2068 C C . LEU A 1 267 ? 2.894 8.807 24.187 1.00 67.75 267 LEU A C 1
ATOM 2070 O O . LEU A 1 267 ? 3.209 9.005 23.020 1.00 67.75 267 LEU A O 1
ATOM 2074 N N . ILE A 1 268 ? 1.922 7.958 24.527 1.00 70.88 268 ILE A N 1
ATOM 2075 C CA . ILE A 1 268 ? 1.169 7.176 23.537 1.00 70.88 268 ILE A CA 1
ATOM 2076 C C . ILE A 1 268 ? 0.298 8.091 22.665 1.00 70.88 268 ILE A C 1
ATOM 2078 O O . ILE A 1 268 ? 0.209 7.870 21.457 1.00 70.88 268 ILE A O 1
ATOM 2082 N N . ILE A 1 269 ? -0.312 9.132 23.245 1.00 74.94 269 ILE A N 1
ATOM 2083 C CA . ILE A 1 269 ? -1.062 10.151 22.497 1.00 74.94 269 ILE A CA 1
ATOM 2084 C C . ILE A 1 269 ? -0.126 10.908 21.551 1.00 74.94 269 ILE A C 1
ATOM 2086 O O . ILE A 1 269 ? -0.449 11.051 20.372 1.00 74.94 269 ILE A O 1
ATOM 2090 N N . TYR A 1 270 ? 1.029 11.374 22.035 1.00 77.00 270 TYR A N 1
ATOM 2091 C CA . TYR A 1 270 ? 1.989 12.098 21.197 1.00 77.00 270 TYR A CA 1
ATOM 2092 C C . TYR A 1 270 ? 2.536 11.230 20.075 1.00 77.00 270 TYR A C 1
ATOM 2094 O O . TYR A 1 270 ? 2.560 11.657 18.925 1.00 77.00 270 TYR A O 1
ATOM 2102 N N . ALA A 1 271 ? 2.884 9.987 20.380 1.00 76.56 271 ALA A N 1
ATOM 2103 C CA . ALA A 1 271 ? 3.383 9.067 19.380 1.00 76.56 271 ALA A CA 1
ATOM 2104 C C . ALA A 1 271 ? 2.282 8.663 18.377 1.00 76.56 271 ALA A C 1
ATOM 2106 O O . ALA A 1 271 ? 2.562 8.563 17.192 1.00 76.56 271 ALA A O 1
ATOM 2107 N N . ASN A 1 272 ? 1.008 8.565 18.777 1.00 79.25 272 ASN A N 1
ATOM 2108 C CA . ASN A 1 272 ? -0.097 8.418 17.820 1.00 79.25 272 ASN A CA 1
ATOM 2109 C C . ASN A 1 272 ? -0.253 9.639 16.898 1.00 79.25 272 ASN A C 1
ATOM 2111 O O . ASN A 1 272 ? -0.551 9.473 15.716 1.00 79.25 272 ASN A O 1
ATOM 2115 N N . ARG A 1 273 ? -0.064 10.862 17.415 1.00 83.06 273 ARG A N 1
ATOM 2116 C CA . ARG A 1 273 ? -0.099 12.092 16.600 1.00 83.06 273 ARG A CA 1
ATOM 2117 C C . ARG A 1 273 ? 1.053 12.144 15.605 1.00 83.06 273 ARG A C 1
ATOM 2119 O O . ARG A 1 273 ? 0.826 12.485 14.450 1.00 83.06 273 ARG A O 1
ATOM 2126 N N . LEU A 1 274 ? 2.244 11.751 16.049 1.00 81.31 274 LEU A N 1
ATOM 2127 C CA . LEU A 1 274 ? 3.423 11.606 15.205 1.00 81.31 274 LEU A CA 1
ATOM 2128 C C . LEU A 1 274 ? 3.168 10.597 14.078 1.00 81.31 274 LEU A C 1
ATOM 2130 O O . LEU A 1 274 ? 3.311 10.939 12.910 1.00 81.31 274 LEU A O 1
ATOM 2134 N N . LEU A 1 275 ? 2.702 9.392 14.428 1.00 82.81 275 LEU A N 1
ATOM 2135 C CA . LEU A 1 275 ? 2.352 8.352 13.459 1.00 82.81 275 LEU A CA 1
ATOM 2136 C C . LEU A 1 275 ? 1.300 8.839 12.463 1.00 82.81 275 LEU A C 1
ATOM 2138 O O . LEU A 1 275 ? 1.401 8.530 11.285 1.00 82.81 275 LEU A O 1
ATOM 2142 N N . ARG A 1 276 ? 0.311 9.630 12.897 1.00 87.06 276 ARG A N 1
ATOM 2143 C CA . ARG A 1 276 ? -0.672 10.207 11.974 1.00 87.06 276 ARG A CA 1
ATOM 2144 C C . ARG A 1 276 ? -0.047 11.208 11.005 1.00 87.06 276 ARG A C 1
ATOM 2146 O O . ARG A 1 276 ? -0.411 11.174 9.839 1.00 87.06 276 ARG A O 1
ATOM 2153 N N . GLY A 1 277 ? 0.855 12.077 11.465 1.00 83.19 277 GLY A N 1
ATOM 2154 C CA . GLY A 1 277 ? 1.581 12.999 10.582 1.00 83.19 277 GLY A CA 1
ATOM 2155 C C . GLY A 1 277 ? 2.367 12.247 9.508 1.00 83.19 277 GLY A C 1
ATOM 2156 O O . GLY A 1 277 ? 2.249 12.561 8.331 1.00 83.19 277 GLY A O 1
ATOM 2157 N N . ILE A 1 278 ? 3.055 11.174 9.910 1.00 82.50 278 ILE A N 1
ATOM 2158 C CA . ILE A 1 278 ? 3.793 10.284 9.002 1.00 82.50 278 ILE A CA 1
ATOM 2159 C C . ILE A 1 278 ? 2.847 9.585 8.013 1.00 82.50 278 ILE A C 1
ATOM 2161 O O . ILE A 1 278 ? 3.105 9.571 6.819 1.00 82.50 278 ILE A O 1
ATOM 2165 N N . VAL A 1 279 ? 1.716 9.049 8.483 1.00 84.88 279 VAL A N 1
ATOM 2166 C CA . VAL A 1 279 ? 0.715 8.376 7.632 1.00 84.88 279 VAL A CA 1
ATOM 2167 C C . VAL A 1 279 ? 0.072 9.322 6.616 1.00 84.88 279 VAL A C 1
ATOM 2169 O O . VAL A 1 279 ? -0.298 8.884 5.534 1.00 84.88 279 VAL A O 1
ATOM 2172 N N . LEU A 1 280 ? -0.086 10.604 6.933 1.00 86.12 280 LEU A N 1
ATOM 2173 C CA . LEU A 1 280 ? -0.654 11.574 5.991 1.00 86.12 280 LEU A CA 1
ATOM 2174 C C . LEU A 1 280 ? 0.366 12.081 4.964 1.00 86.12 280 LEU A C 1
ATOM 2176 O O . LEU A 1 280 ? -0.033 12.632 3.936 1.00 86.12 280 LEU A O 1
ATOM 2180 N N . ASN A 1 281 ? 1.658 11.863 5.211 1.00 83.56 281 ASN A N 1
ATOM 2181 C CA . ASN A 1 281 ? 2.713 12.263 4.301 1.00 83.56 281 ASN A CA 1
ATOM 2182 C C . ASN A 1 281 ? 2.733 11.350 3.065 1.00 83.56 281 ASN A C 1
ATOM 2184 O O . ASN A 1 281 ? 3.093 10.177 3.134 1.00 83.56 281 ASN A O 1
ATOM 2188 N N . LYS A 1 282 ? 2.346 11.908 1.914 1.00 78.50 282 LYS A N 1
ATOM 2189 C CA . LYS A 1 282 ? 2.316 11.196 0.624 1.00 78.50 282 LYS A CA 1
ATOM 2190 C C . LYS A 1 282 ? 3.689 11.042 -0.027 1.00 78.50 282 LYS A C 1
ATOM 2192 O O . LYS A 1 282 ? 3.811 10.271 -0.972 1.00 78.50 282 LYS A O 1
ATOM 2197 N N . ALA A 1 283 ? 4.681 11.812 0.416 1.00 73.25 283 ALA A N 1
ATOM 2198 C CA . ALA A 1 283 ? 6.046 11.719 -0.087 1.00 73.25 283 ALA A CA 1
ATOM 2199 C C . ALA A 1 283 ? 6.832 10.586 0.593 1.00 73.25 283 ALA A C 1
ATOM 2201 O O . ALA A 1 283 ? 7.835 10.137 0.049 1.00 73.25 283 ALA A O 1
ATOM 2202 N N . ALA A 1 284 ? 6.372 10.112 1.756 1.00 69.88 284 ALA A N 1
ATOM 2203 C CA . ALA A 1 284 ? 6.999 9.020 2.484 1.00 69.88 284 ALA A CA 1
ATOM 2204 C C . ALA A 1 284 ? 6.497 7.654 1.991 1.00 69.88 284 ALA A C 1
ATOM 2206 O O . ALA A 1 284 ? 5.304 7.351 2.059 1.00 69.88 284 ALA A O 1
ATOM 2207 N N . GLU A 1 285 ? 7.416 6.794 1.552 1.00 71.94 285 GLU A N 1
ATOM 2208 C CA . GLU A 1 285 ? 7.119 5.388 1.284 1.00 71.94 285 GLU A CA 1
ATOM 2209 C C . GLU A 1 285 ? 7.103 4.608 2.606 1.00 71.94 285 GLU A C 1
ATOM 2211 O O . GLU A 1 285 ? 8.140 4.299 3.190 1.00 71.94 285 GLU A O 1
ATOM 2216 N N . LEU A 1 286 ? 5.907 4.297 3.116 1.00 74.50 286 LEU A N 1
ATOM 2217 C CA . LEU A 1 286 ? 5.766 3.597 4.400 1.00 74.50 286 LEU A CA 1
ATOM 2218 C C . LEU A 1 286 ? 5.877 2.078 4.296 1.00 74.50 286 LEU A C 1
ATOM 2220 O O . LEU A 1 286 ? 5.938 1.426 5.338 1.00 74.50 286 LEU A O 1
ATOM 2224 N N . GLY A 1 287 ? 5.914 1.523 3.079 1.00 74.00 287 GLY A N 1
ATOM 2225 C CA . GLY A 1 287 ? 5.927 0.083 2.796 1.00 74.00 287 GLY A CA 1
ATOM 2226 C C . GLY A 1 287 ? 6.852 -0.728 3.718 1.00 74.00 287 GLY A C 1
ATOM 2227 O O . GLY A 1 287 ? 6.358 -1.635 4.397 1.00 74.00 287 GLY A O 1
ATOM 2228 N N . PRO A 1 288 ? 8.147 -0.370 3.832 1.00 70.94 288 PRO A N 1
ATOM 2229 C CA . PRO A 1 288 ? 9.103 -1.077 4.691 1.00 70.94 288 PRO A CA 1
ATOM 2230 C C . PRO A 1 288 ? 8.762 -1.023 6.191 1.00 70.94 288 PRO A C 1
ATOM 2232 O O . PRO A 1 288 ? 8.950 -2.002 6.913 1.00 70.94 288 PRO A O 1
ATOM 2235 N N . PHE A 1 289 ? 8.201 0.093 6.665 1.00 73.00 289 PHE A N 1
ATOM 2236 C CA . PHE A 1 289 ? 7.934 0.357 8.088 1.00 73.00 289 PHE A CA 1
ATOM 2237 C C . PHE A 1 289 ? 6.532 -0.066 8.546 1.00 73.00 289 PHE A C 1
ATOM 2239 O O . PHE A 1 289 ? 6.201 0.014 9.734 1.00 73.00 289 PHE A O 1
ATOM 2246 N N . LEU A 1 290 ? 5.684 -0.541 7.627 1.00 79.75 290 LEU A N 1
ATOM 2247 C CA . LEU A 1 290 ? 4.321 -0.984 7.931 1.00 79.75 290 LEU A CA 1
ATOM 2248 C C . LEU A 1 290 ? 4.295 -2.014 9.068 1.00 79.75 290 LEU A C 1
ATOM 2250 O O . LEU A 1 290 ? 3.437 -1.942 9.951 1.00 79.75 290 LEU A O 1
ATOM 2254 N N . HIS A 1 291 ? 5.253 -2.942 9.076 1.00 75.81 291 HIS A N 1
ATOM 2255 C CA . HIS A 1 291 ? 5.347 -4.003 10.078 1.00 75.81 291 HIS A CA 1
ATOM 2256 C C . HIS A 1 291 ? 5.622 -3.504 11.501 1.00 75.81 291 HIS A C 1
ATOM 2258 O O . HIS A 1 291 ? 5.257 -4.210 12.439 1.00 75.81 291 HIS A O 1
ATOM 2264 N N . ASP A 1 292 ? 6.160 -2.295 11.667 1.00 74.00 292 ASP A N 1
ATOM 2265 C CA . ASP A 1 292 ? 6.396 -1.673 12.974 1.00 74.00 292 ASP A CA 1
ATOM 2266 C C . ASP A 1 292 ? 5.241 -0.742 13.374 1.00 74.00 292 ASP A C 1
ATOM 2268 O O . ASP A 1 292 ? 4.769 -0.752 14.518 1.00 74.00 292 ASP 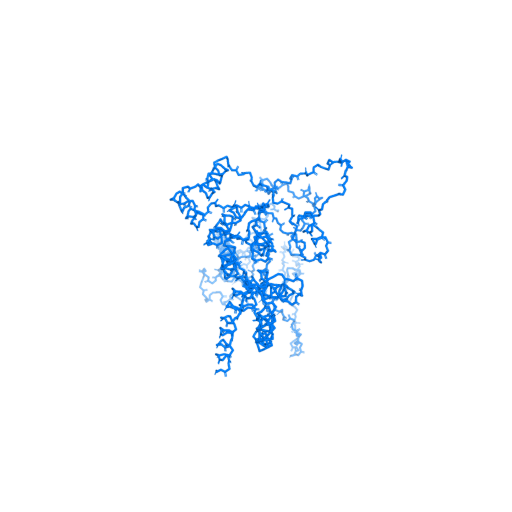A O 1
ATOM 2272 N N . ILE A 1 293 ? 4.710 0.018 12.410 1.00 81.38 293 ILE A N 1
ATOM 2273 C CA . ILE A 1 293 ? 3.627 0.984 12.641 1.00 81.38 293 ILE A CA 1
ATOM 2274 C C . ILE A 1 293 ? 2.305 0.275 12.968 1.00 81.38 293 ILE A C 1
ATOM 2276 O O . ILE A 1 293 ? 1.585 0.683 13.887 1.00 81.38 293 ILE A O 1
ATOM 2280 N N . ILE A 1 294 ? 1.970 -0.797 12.240 1.00 86.06 294 ILE A N 1
ATOM 2281 C CA . ILE A 1 294 ? 0.704 -1.525 12.410 1.00 86.06 294 ILE A CA 1
ATOM 2282 C C . ILE A 1 294 ? 0.566 -2.086 13.836 1.00 86.06 294 ILE A C 1
ATOM 2284 O O . ILE A 1 294 ? -0.441 -1.781 14.484 1.00 86.06 294 ILE A O 1
ATOM 2288 N N . PRO A 1 295 ? 1.533 -2.851 14.386 1.00 84.00 295 PRO A N 1
ATOM 2289 C CA . PRO A 1 295 ? 1.445 -3.339 15.760 1.00 84.00 295 PRO A CA 1
ATOM 2290 C C . PRO A 1 295 ? 1.401 -2.222 16.805 1.00 84.00 295 PRO A C 1
ATOM 2292 O O . PRO A 1 295 ? 0.712 -2.381 17.815 1.00 84.00 295 PRO A O 1
ATOM 2295 N N . ALA A 1 296 ? 2.080 -1.091 16.580 1.00 81.06 296 ALA A N 1
ATOM 2296 C CA . ALA A 1 296 ? 2.042 0.056 17.489 1.00 81.06 296 ALA A CA 1
ATOM 2297 C C . ALA A 1 296 ? 0.635 0.679 17.561 1.00 81.06 296 ALA A C 1
ATOM 2299 O O . ALA A 1 296 ? 0.076 0.841 18.653 1.00 81.06 296 ALA A O 1
ATOM 2300 N N . LEU A 1 297 ? 0.015 0.942 16.404 1.00 86.81 297 LEU A N 1
ATOM 2301 C CA . LEU A 1 297 ? -1.363 1.435 16.329 1.00 86.81 297 LEU A CA 1
ATOM 2302 C C . LEU A 1 297 ? -2.344 0.427 16.939 1.00 86.81 297 LEU A C 1
ATOM 2304 O O . LEU A 1 297 ? -3.144 0.796 17.803 1.00 86.81 297 LEU A O 1
ATOM 2308 N N . MET A 1 298 ? -2.226 -0.855 16.585 1.00 86.62 298 MET A N 1
ATOM 2309 C CA . MET A 1 298 ? -3.086 -1.918 17.114 1.00 86.62 298 MET A CA 1
ATOM 2310 C C . MET A 1 298 ? -2.956 -2.068 18.632 1.00 86.62 298 MET A C 1
ATOM 2312 O O . MET A 1 298 ? -3.964 -2.210 19.321 1.00 86.62 298 MET A O 1
ATOM 2316 N N . SER A 1 299 ? -1.749 -1.948 19.186 1.00 84.56 299 SER A N 1
ATOM 2317 C CA . SER A 1 299 ? -1.527 -1.964 20.637 1.00 84.56 299 SER A CA 1
ATOM 2318 C C . SER A 1 299 ? -2.195 -0.774 21.323 1.00 84.56 299 SER A C 1
ATOM 2320 O O . SER A 1 299 ? -2.791 -0.930 22.389 1.00 84.56 299 SER A O 1
ATOM 2322 N N . SER A 1 300 ? -2.162 0.408 20.697 1.00 83.81 300 SER A N 1
ATOM 2323 C CA . SER A 1 300 ? -2.843 1.591 21.231 1.00 83.81 300 SER A CA 1
ATOM 2324 C C . SER A 1 300 ? -4.374 1.526 21.140 1.00 83.81 300 SER A C 1
ATOM 2326 O O . SER A 1 300 ? -5.068 2.082 21.991 1.00 83.81 300 SER A O 1
ATOM 2328 N N . MET A 1 301 ? -4.904 0.771 20.174 1.00 87.56 301 MET A N 1
ATOM 2329 C CA . MET A 1 301 ? -6.338 0.522 20.013 1.00 87.56 301 MET A CA 1
ATOM 2330 C C . MET A 1 301 ? -6.873 -0.604 20.897 1.00 87.56 301 MET A C 1
ATOM 2332 O O . MET A 1 301 ? -7.995 -0.496 21.386 1.00 87.56 301 MET A O 1
ATOM 2336 N N . LEU A 1 302 ? -6.105 -1.684 21.082 1.00 86.62 302 LEU A N 1
ATOM 2337 C CA . LEU A 1 302 ? -6.534 -2.945 21.707 1.00 86.62 302 LEU A CA 1
ATOM 2338 C C . LEU A 1 302 ? -5.887 -3.200 23.075 1.00 86.62 302 LEU A C 1
ATOM 2340 O O . LEU A 1 302 ? -6.140 -4.229 23.692 1.00 86.62 302 LEU A O 1
ATOM 2344 N N . GLY A 1 303 ? -5.057 -2.288 23.585 1.00 81.81 303 GLY A N 1
ATOM 2345 C CA . GLY A 1 303 ? -4.368 -2.484 24.860 1.00 81.81 303 GLY A CA 1
ATOM 2346 C C . GLY A 1 303 ? -5.336 -2.603 26.040 1.00 81.81 303 GLY A C 1
ATOM 2347 O O . GLY A 1 303 ? -6.320 -1.868 26.111 1.00 81.81 303 GLY A O 1
ATOM 2348 N N . ARG A 1 304 ? -5.062 -3.512 26.985 1.00 75.50 304 ARG A N 1
ATOM 2349 C CA . ARG A 1 304 ? -5.927 -3.752 28.157 1.00 75.50 304 ARG A CA 1
ATOM 2350 C C . ARG A 1 304 ? -5.950 -2.559 29.118 1.00 75.50 304 ARG A C 1
ATOM 2352 O O . ARG A 1 304 ? -7.024 -2.065 29.434 1.00 75.50 304 ARG A O 1
ATOM 2359 N N . ASN A 1 305 ? -4.770 -2.068 29.511 1.00 68.06 305 ASN A N 1
ATOM 2360 C CA . ASN A 1 305 ? -4.595 -0.949 30.442 1.00 68.06 305 ASN A CA 1
ATOM 2361 C C . ASN A 1 305 ? -3.672 0.103 29.810 1.00 68.06 305 ASN A C 1
ATOM 2363 O O . ASN A 1 305 ? -2.453 -0.058 29.814 1.00 68.06 305 ASN A O 1
ATOM 2367 N N . MET A 1 306 ? -4.258 1.161 29.247 1.00 64.81 306 MET A N 1
ATOM 2368 C CA . MET A 1 306 ? -3.518 2.243 28.571 1.00 64.81 306 MET A CA 1
ATOM 2369 C C . MET A 1 306 ? -3.108 3.378 29.520 1.00 64.81 306 MET A C 1
ATOM 2371 O O . MET A 1 306 ? -2.230 4.174 29.195 1.00 64.81 306 MET A O 1
ATOM 2375 N N . CYS A 1 307 ? -3.743 3.446 30.691 1.00 64.31 307 CYS A N 1
ATOM 2376 C CA . CYS A 1 307 ? -3.538 4.484 31.694 1.00 64.31 307 CYS A CA 1
ATOM 2377 C C . CYS A 1 307 ? -3.263 3.832 33.047 1.00 64.31 307 CYS A C 1
ATOM 2379 O O . CYS A 1 307 ? -3.783 2.757 33.345 1.00 64.31 307 CYS A O 1
ATOM 2381 N N . ILE A 1 308 ? -2.469 4.507 33.875 1.00 56.72 308 ILE A N 1
ATOM 2382 C CA . ILE A 1 308 ? -2.261 4.123 35.278 1.00 56.72 308 ILE A CA 1
ATOM 2383 C C . ILE A 1 308 ? -3.469 4.565 36.126 1.00 56.72 308 ILE A C 1
ATOM 2385 O O . ILE A 1 308 ? -3.774 3.942 37.139 1.00 56.72 308 ILE A O 1
ATOM 2389 N N . ARG A 1 309 ? -4.184 5.617 35.697 1.00 57.53 309 ARG A N 1
ATOM 2390 C CA . ARG A 1 309 ? -5.373 6.160 36.366 1.00 57.53 309 ARG A CA 1
ATOM 2391 C C . ARG A 1 309 ? -6.640 5.792 35.589 1.00 57.53 309 ARG A C 1
ATOM 2393 O O . ARG A 1 309 ? -6.687 5.932 34.372 1.00 57.53 309 ARG A O 1
ATOM 2400 N N . LEU A 1 310 ? -7.672 5.354 36.311 1.00 56.59 310 LEU A N 1
ATOM 2401 C CA . LEU A 1 310 ? -8.973 4.939 35.761 1.00 56.59 310 LEU A CA 1
ATOM 2402 C C . LEU A 1 310 ? -9.810 6.106 35.193 1.00 56.59 310 LEU A C 1
ATOM 2404 O O . LEU A 1 310 ? -10.758 5.868 34.454 1.00 56.59 310 LEU A O 1
ATOM 2408 N N . GLU A 1 311 ? -9.465 7.358 35.515 1.00 58.50 311 GLU A N 1
ATOM 2409 C CA . GLU A 1 311 ? -10.220 8.556 35.103 1.00 58.50 311 GLU A CA 1
ATOM 2410 C C . GLU A 1 311 ? -9.786 9.149 33.753 1.00 58.50 311 GLU A C 1
ATOM 2412 O O . GLU A 1 311 ? -10.448 10.042 33.225 1.00 58.50 311 GLU A O 1
ATOM 2417 N N . ASP A 1 312 ? -8.687 8.669 33.170 1.00 65.94 312 ASP A N 1
ATOM 2418 C CA . ASP A 1 312 ? -8.166 9.237 31.930 1.00 65.94 312 ASP A CA 1
ATOM 2419 C C . ASP A 1 312 ? -8.993 8.796 30.704 1.00 65.94 312 ASP A C 1
ATOM 2421 O O . ASP A 1 312 ? -9.347 7.622 30.538 1.00 65.94 312 ASP A O 1
ATOM 2425 N N . ASN A 1 313 ? -9.261 9.747 29.796 1.00 72.62 313 ASN A N 1
ATOM 2426 C CA . ASN A 1 313 ? -10.056 9.578 28.570 1.00 72.62 313 ASN A CA 1
ATOM 2427 C C . ASN A 1 313 ? -9.337 8.742 27.489 1.00 72.62 313 ASN A C 1
ATOM 2429 O O . ASN A 1 313 ? -9.032 9.214 26.393 1.00 72.62 313 ASN A O 1
ATOM 2433 N N . HIS A 1 314 ? -9.106 7.464 27.767 1.00 80.06 314 HIS A N 1
ATOM 2434 C CA . HIS A 1 314 ? -8.492 6.515 26.838 1.00 80.06 314 HIS A CA 1
ATOM 2435 C C . HIS A 1 314 ? -9.366 6.194 25.611 1.00 80.06 314 HIS A C 1
ATOM 2437 O O . HIS A 1 314 ? -8.847 5.750 24.590 1.00 80.06 314 HIS A O 1
ATOM 2443 N N . TRP A 1 315 ? -10.677 6.455 25.669 1.00 84.75 315 TRP A N 1
ATOM 2444 C CA . TRP A 1 315 ? -11.603 6.275 24.541 1.00 84.75 315 TRP A CA 1
ATOM 2445 C C . TRP A 1 315 ? -11.238 7.142 23.333 1.00 84.75 315 TRP A C 1
ATOM 2447 O O . TRP A 1 315 ? -11.209 6.655 22.207 1.00 84.75 315 TRP A O 1
ATOM 2457 N N . ALA A 1 316 ? -10.895 8.412 23.575 1.00 86.38 316 ALA A N 1
ATOM 2458 C CA . ALA A 1 316 ? -10.513 9.341 22.516 1.00 86.38 316 ALA A CA 1
ATOM 2459 C C . ALA A 1 316 ? -9.211 8.911 21.826 1.00 86.38 316 ALA A C 1
ATOM 2461 O O . ALA A 1 316 ? -9.085 9.055 20.613 1.00 86.38 316 ALA A O 1
ATOM 2462 N N . LEU A 1 317 ? -8.267 8.345 22.589 1.00 85.56 317 LEU A N 1
ATOM 2463 C CA . LEU A 1 317 ? -7.049 7.763 22.032 1.00 85.56 317 LEU A CA 1
ATOM 2464 C C . LEU A 1 317 ? -7.382 6.579 21.119 1.00 85.56 317 LEU A C 1
ATOM 2466 O O . LEU A 1 317 ? -6.938 6.577 19.980 1.00 85.56 317 LEU A O 1
ATOM 2470 N N . ARG A 1 318 ? -8.208 5.623 21.567 1.00 89.25 318 ARG A N 1
ATOM 2471 C CA . ARG A 1 318 ? -8.598 4.466 20.738 1.00 89.25 318 ARG A CA 1
ATOM 2472 C C . ARG A 1 318 ? -9.296 4.889 19.445 1.00 89.25 318 ARG A C 1
ATOM 2474 O O . ARG A 1 318 ? -8.964 4.365 18.386 1.00 89.25 318 ARG A O 1
ATOM 2481 N N . ASP A 1 319 ? -10.206 5.862 19.517 1.00 89.31 319 ASP A N 1
ATOM 2482 C CA . ASP A 1 319 ? -10.876 6.428 18.338 1.00 89.31 319 ASP A CA 1
ATOM 2483 C C . ASP A 1 319 ? -9.887 7.109 17.384 1.00 89.31 319 ASP A C 1
ATOM 2485 O O . ASP A 1 319 ? -10.028 7.012 16.164 1.00 89.31 319 ASP A O 1
ATOM 2489 N N . TYR A 1 320 ? -8.896 7.813 17.932 1.00 89.62 320 TYR A N 1
ATOM 2490 C CA . TYR A 1 320 ? -7.853 8.467 17.152 1.00 89.62 320 TYR A CA 1
ATOM 2491 C C . TYR A 1 320 ? -6.951 7.441 16.458 1.00 89.62 320 TYR A C 1
ATOM 2493 O O . TYR A 1 320 ? -6.767 7.520 15.246 1.00 89.62 320 TYR A O 1
ATOM 2501 N N . SER A 1 321 ? -6.467 6.438 17.192 1.00 90.19 321 SER A N 1
ATOM 2502 C CA . SER A 1 321 ? -5.642 5.347 16.669 1.00 90.19 321 SER A CA 1
ATOM 2503 C C . SER A 1 321 ? -6.369 4.544 15.590 1.00 90.19 321 SER A C 1
ATOM 2505 O O . SER A 1 321 ? -5.787 4.271 14.546 1.00 90.19 321 SER A O 1
ATOM 2507 N N . TRP A 1 322 ? -7.658 4.241 15.791 1.00 91.25 322 TRP A N 1
ATOM 2508 C CA . TRP A 1 322 ? -8.508 3.589 14.790 1.00 91.25 322 TRP A CA 1
ATOM 2509 C C . TRP A 1 322 ? -8.591 4.393 13.491 1.00 91.25 322 TRP A C 1
ATOM 2511 O O . TRP A 1 322 ? -8.392 3.848 12.408 1.00 91.25 322 TRP A O 1
ATOM 2521 N N . LYS A 1 323 ? -8.856 5.700 13.583 1.00 92.50 323 LYS A N 1
ATOM 2522 C CA . LYS A 1 323 ? -8.936 6.563 12.397 1.00 92.50 323 LYS A CA 1
ATOM 2523 C C . LYS A 1 323 ? -7.596 6.648 11.669 1.00 92.50 323 LYS A C 1
ATOM 2525 O O . LYS A 1 323 ? -7.583 6.582 10.446 1.00 92.50 323 LYS A O 1
ATOM 2530 N N . THR A 1 324 ? -6.489 6.752 12.404 1.00 91.31 324 THR A N 1
ATOM 2531 C CA . THR A 1 324 ? -5.138 6.741 11.823 1.00 91.31 324 THR A CA 1
ATOM 2532 C C . THR A 1 324 ? -4.833 5.407 11.142 1.00 91.31 324 THR A C 1
ATOM 2534 O O . THR A 1 324 ? -4.328 5.398 10.024 1.00 91.31 324 THR A O 1
ATOM 2537 N N . PHE A 1 325 ? -5.203 4.284 11.763 1.00 92.56 325 PHE A N 1
ATOM 2538 C CA . PHE A 1 325 ? -5.072 2.952 11.168 1.00 92.56 325 PHE A CA 1
ATOM 2539 C C . PHE A 1 325 ? -5.879 2.824 9.871 1.00 92.56 325 PHE A C 1
ATOM 2541 O O . PHE A 1 325 ? -5.409 2.246 8.895 1.00 92.56 325 PHE A O 1
ATOM 2548 N N . LEU A 1 326 ? -7.088 3.388 9.841 1.00 92.19 326 LEU A N 1
ATOM 2549 C CA . LEU A 1 326 ? -7.930 3.383 8.651 1.00 92.19 326 LEU A CA 1
ATOM 2550 C C . LEU A 1 326 ? -7.342 4.234 7.514 1.00 92.19 326 LEU A C 1
ATOM 2552 O O . LEU A 1 326 ? -7.400 3.811 6.363 1.00 92.19 326 LEU A O 1
ATOM 2556 N N . SER A 1 327 ? -6.759 5.397 7.822 1.00 91.75 327 SER A N 1
ATOM 2557 C CA . SER A 1 327 ? -6.010 6.197 6.841 1.00 91.75 327 SER A CA 1
ATOM 2558 C C . SER A 1 327 ? -4.807 5.428 6.295 1.00 91.75 327 SER A C 1
ATOM 2560 O O . SER A 1 327 ? -4.666 5.313 5.084 1.00 91.75 327 SER A O 1
ATOM 2562 N N . LEU A 1 328 ? -4.018 4.794 7.170 1.00 91.06 328 LEU A N 1
ATOM 2563 C CA . LEU A 1 328 ? -2.895 3.945 6.762 1.00 91.06 328 LEU A CA 1
ATOM 2564 C C . LEU A 1 328 ? -3.351 2.831 5.812 1.00 91.06 328 LEU A C 1
ATOM 2566 O O . LEU A 1 328 ? -2.729 2.614 4.778 1.00 91.06 328 LEU A O 1
ATOM 2570 N N . TYR A 1 329 ? -4.464 2.162 6.127 1.00 90.38 329 TYR A N 1
ATOM 2571 C CA . TYR A 1 329 ? -5.022 1.124 5.263 1.00 90.38 329 TYR A CA 1
ATOM 2572 C C . TYR A 1 329 ? -5.416 1.646 3.874 1.00 90.38 329 TYR A C 1
ATOM 2574 O O . TYR A 1 329 ? -5.217 0.946 2.885 1.00 90.38 329 TYR A O 1
ATOM 2582 N N . ARG A 1 330 ? -6.005 2.841 3.795 1.00 88.81 330 ARG A N 1
ATOM 2583 C CA . ARG A 1 330 ? -6.523 3.396 2.536 1.00 88.81 330 ARG A CA 1
ATOM 2584 C C . ARG A 1 330 ? -5.428 3.964 1.642 1.00 88.81 330 ARG A C 1
ATOM 2586 O O . ARG A 1 330 ? -5.532 3.813 0.430 1.00 88.81 330 ARG A O 1
ATOM 2593 N N . ASP A 1 331 ? -4.421 4.589 2.241 1.00 87.19 331 ASP A N 1
ATOM 2594 C CA . ASP A 1 331 ? -3.441 5.383 1.502 1.00 87.19 331 ASP A CA 1
ATOM 2595 C C . ASP A 1 331 ? -2.145 4.606 1.208 1.00 87.19 331 ASP A C 1
ATOM 2597 O O . ASP A 1 331 ? -1.530 4.842 0.173 1.00 87.19 331 ASP A O 1
ATOM 2601 N N . HIS A 1 332 ? -1.751 3.653 2.067 1.00 85.12 332 HIS A N 1
ATOM 2602 C CA . HIS A 1 332 ? -0.424 3.010 2.003 1.00 85.12 332 HIS A CA 1
ATOM 2603 C C . HIS A 1 332 ? -0.434 1.499 1.747 1.00 85.12 332 HIS A C 1
ATOM 2605 O O . HIS A 1 332 ? 0.612 0.921 1.464 1.00 85.12 332 HIS A O 1
ATOM 2611 N N . ILE A 1 333 ? -1.580 0.819 1.862 1.00 85.50 333 ILE A N 1
ATOM 2612 C CA . ILE A 1 333 ? -1.639 -0.632 1.629 1.00 85.50 333 ILE A CA 1
ATOM 2613 C C . ILE A 1 333 ? -1.911 -0.924 0.157 1.00 85.50 333 ILE A C 1
ATOM 2615 O O . ILE A 1 333 ? -2.976 -0.607 -0.372 1.00 85.50 333 ILE A O 1
ATOM 2619 N N . GLU A 1 334 ? -0.972 -1.621 -0.483 1.00 81.88 334 GLU A N 1
ATOM 2620 C CA . GLU A 1 334 ? -1.101 -2.021 -1.881 1.00 81.88 334 GLU A CA 1
ATOM 2621 C C . GLU A 1 334 ? -2.337 -2.909 -2.142 1.00 81.88 334 GLU A C 1
ATOM 2623 O O . GLU A 1 334 ? -2.642 -3.815 -1.349 1.00 81.88 334 GLU A O 1
ATOM 2628 N N . PRO A 1 335 ? -3.007 -2.760 -3.303 1.00 80.81 335 PRO A N 1
ATOM 2629 C CA . PRO A 1 335 ? -4.196 -3.542 -3.652 1.00 80.81 335 PRO A CA 1
ATOM 2630 C C . PRO A 1 335 ? -3.976 -5.061 -3.620 1.00 80.81 335 PRO A C 1
ATOM 2632 O O . PRO A 1 335 ? -4.862 -5.810 -3.199 1.00 80.81 335 PRO A O 1
ATOM 2635 N N . ASN A 1 336 ? -2.784 -5.516 -4.018 1.00 79.94 336 ASN A N 1
ATOM 2636 C CA . ASN A 1 336 ? -2.425 -6.935 -4.054 1.00 79.94 336 ASN A CA 1
ATOM 2637 C C . ASN A 1 336 ? -2.394 -7.552 -2.649 1.00 79.94 336 ASN A C 1
ATOM 2639 O O . ASN A 1 336 ? -2.863 -8.674 -2.444 1.00 79.94 336 ASN A O 1
ATOM 2643 N N . TYR A 1 337 ? -1.903 -6.801 -1.661 1.00 82.44 337 TYR A N 1
ATOM 2644 C CA . TYR A 1 337 ? -1.813 -7.253 -0.274 1.00 82.44 337 TYR A CA 1
ATOM 2645 C C . TYR A 1 337 ? -3.077 -6.949 0.543 1.00 82.44 337 TYR A C 1
ATOM 2647 O O . TYR A 1 337 ? -3.352 -7.613 1.548 1.00 82.44 337 TYR A O 1
ATOM 2655 N N . ALA A 1 338 ? -3.917 -6.014 0.089 1.00 86.69 338 ALA A N 1
ATOM 2656 C CA . ALA A 1 338 ? -5.112 -5.570 0.800 1.00 86.69 338 ALA A CA 1
ATOM 2657 C C . ALA A 1 338 ? -6.060 -6.719 1.192 1.00 86.69 338 ALA A C 1
ATOM 2659 O O . ALA A 1 338 ? -6.678 -6.678 2.255 1.00 86.69 338 ALA A O 1
ATOM 2660 N N . LYS A 1 339 ? -6.200 -7.770 0.372 1.00 87.31 339 LYS A N 1
ATOM 2661 C CA . LYS A 1 339 ? -7.064 -8.920 0.706 1.00 87.31 339 LYS A CA 1
ATOM 2662 C C . LYS A 1 339 ? -6.538 -9.711 1.906 1.00 87.31 339 LYS A C 1
ATOM 2664 O O . LYS A 1 339 ? -7.321 -10.064 2.787 1.00 87.31 339 LYS A O 1
ATOM 2669 N N . GLU A 1 340 ? -5.240 -9.991 1.936 1.00 87.00 340 GLU A N 1
ATOM 2670 C CA . GLU A 1 340 ? -4.602 -10.740 3.023 1.00 87.00 340 GLU A CA 1
ATOM 2671 C C . GLU A 1 340 ? -4.532 -9.896 4.299 1.00 87.00 340 GLU A C 1
ATOM 2673 O O . GLU A 1 340 ? -4.890 -10.372 5.378 1.00 87.00 340 GLU A O 1
ATOM 2678 N N . PHE A 1 341 ? -4.196 -8.610 4.162 1.00 90.19 341 PHE A N 1
ATOM 2679 C CA . PHE A 1 341 ? -4.218 -7.648 5.259 1.00 90.19 341 PHE A CA 1
ATOM 2680 C C . PHE A 1 341 ? -5.587 -7.595 5.947 1.00 90.19 341 PHE A C 1
ATOM 2682 O O . PHE A 1 341 ? -5.681 -7.781 7.160 1.00 90.19 341 PHE A O 1
ATOM 2689 N N . ARG A 1 342 ? -6.670 -7.429 5.173 1.00 90.94 342 ARG A N 1
ATOM 2690 C CA . ARG A 1 342 ? -8.042 -7.410 5.707 1.00 90.94 342 ARG A CA 1
ATOM 2691 C C . ARG A 1 342 ? -8.382 -8.682 6.474 1.00 90.94 342 ARG A C 1
ATOM 2693 O O . ARG A 1 342 ? -8.933 -8.597 7.566 1.00 90.94 342 ARG A O 1
ATOM 2700 N N . LYS A 1 343 ? -8.029 -9.854 5.937 1.00 90.25 343 LYS A N 1
ATOM 2701 C CA . LYS A 1 343 ? -8.275 -11.143 6.602 1.00 90.25 343 LYS A CA 1
ATOM 2702 C C . LYS A 1 343 ? -7.547 -11.247 7.940 1.00 90.25 343 LYS A C 1
ATOM 2704 O O . LYS A 1 343 ? -8.166 -11.641 8.926 1.00 90.25 343 LYS A O 1
ATOM 2709 N N . ARG A 1 344 ? -6.256 -10.895 7.981 1.00 91.25 344 ARG A N 1
ATOM 2710 C CA . ARG A 1 344 ? -5.435 -10.943 9.203 1.00 91.25 344 ARG A CA 1
ATOM 2711 C C . ARG A 1 344 ? -5.966 -9.980 10.264 1.00 91.25 344 ARG A C 1
ATOM 2713 O O . ARG A 1 344 ? -6.179 -10.389 11.403 1.00 91.25 344 ARG A O 1
ATOM 2720 N N . THR A 1 345 ? -6.252 -8.741 9.871 1.00 92.25 345 THR A N 1
ATOM 2721 C CA . THR A 1 345 ? -6.782 -7.701 10.762 1.00 92.25 345 THR A CA 1
ATOM 2722 C C . THR A 1 345 ? -8.171 -8.058 11.291 1.00 92.25 345 THR A C 1
ATOM 2724 O O . THR A 1 345 ? -8.416 -7.944 12.491 1.00 92.25 345 THR A O 1
ATOM 2727 N N . PHE A 1 346 ? -9.067 -8.555 10.430 1.00 93.75 346 PHE A N 1
ATOM 2728 C CA . PHE A 1 346 ? -10.397 -9.009 10.838 1.00 93.75 346 PHE A CA 1
ATOM 2729 C C . PHE A 1 346 ? -10.318 -10.182 11.816 1.00 93.75 346 PHE A C 1
ATOM 2731 O O . PHE A 1 346 ? -10.998 -10.169 12.837 1.00 93.75 346 PHE A O 1
ATOM 2738 N N . LYS A 1 347 ? -9.464 -11.176 11.536 1.00 93.12 347 LYS A N 1
ATOM 2739 C CA . LYS A 1 347 ? -9.277 -12.331 12.418 1.00 93.12 347 LYS A CA 1
ATOM 2740 C C . LYS A 1 347 ? -8.791 -11.905 13.803 1.00 93.12 347 LYS A C 1
ATOM 2742 O O . LYS A 1 347 ? -9.398 -12.294 14.787 1.00 93.12 347 LYS A O 1
ATOM 2747 N N . LEU A 1 348 ? -7.768 -11.053 13.876 1.00 92.19 348 LEU A N 1
ATOM 2748 C CA . LEU A 1 348 ? -7.273 -10.532 15.153 1.00 92.19 348 LEU A CA 1
ATOM 2749 C C . LEU A 1 348 ? -8.368 -9.781 15.928 1.00 92.19 348 LEU A C 1
ATOM 2751 O O . LEU A 1 348 ? -8.532 -9.986 17.129 1.00 92.19 348 LEU A O 1
ATOM 2755 N N . ALA A 1 349 ? -9.135 -8.926 15.246 1.00 93.25 349 ALA A N 1
ATOM 2756 C CA . ALA A 1 349 ? -10.239 -8.199 15.866 1.00 93.25 349 ALA A CA 1
ATOM 2757 C C . ALA A 1 349 ? -11.344 -9.145 16.369 1.00 93.25 349 ALA A C 1
ATOM 2759 O O . ALA A 1 349 ? -11.907 -8.919 17.439 1.00 93.25 349 ALA A O 1
ATOM 2760 N N . TRP A 1 350 ? -11.627 -10.211 15.619 1.00 94.38 350 TRP A N 1
ATOM 2761 C CA . TRP A 1 350 ? -12.609 -11.229 15.977 1.00 94.38 350 TRP A CA 1
ATOM 2762 C C . TRP A 1 350 ? -12.166 -12.076 17.171 1.00 94.38 350 TRP A C 1
ATOM 2764 O O . TRP A 1 350 ? -12.960 -12.293 18.085 1.00 94.38 350 TRP A O 1
ATOM 2774 N N . ASP A 1 351 ? -10.904 -12.504 17.187 1.00 93.12 351 ASP A N 1
ATOM 2775 C CA . ASP A 1 351 ? -10.328 -13.294 18.275 1.00 93.12 351 ASP A CA 1
ATOM 2776 C C . ASP A 1 351 ? -10.421 -12.513 19.598 1.00 93.12 351 ASP A C 1
ATOM 2778 O O . ASP A 1 351 ? -10.843 -13.056 20.614 1.00 93.12 351 ASP A O 1
ATOM 2782 N N . VAL A 1 352 ? -10.144 -11.203 19.572 1.00 91.50 352 VAL A N 1
ATOM 2783 C CA . VAL A 1 352 ? -10.300 -10.327 20.745 1.00 91.50 352 VAL A CA 1
ATOM 2784 C C . VAL A 1 352 ? -11.773 -10.073 21.093 1.00 91.50 352 VAL A C 1
ATOM 2786 O O . VAL A 1 352 ? -12.112 -10.007 22.270 1.00 91.50 352 VAL A O 1
ATOM 2789 N N . PHE A 1 353 ? -12.663 -9.923 20.110 1.00 92.44 353 PHE A N 1
ATOM 2790 C CA . PHE A 1 353 ? -14.095 -9.702 20.360 1.00 92.44 353 PHE A CA 1
ATOM 2791 C C . PHE A 1 353 ? -14.791 -10.926 20.978 1.00 92.44 353 PHE A C 1
ATOM 2793 O O . PHE A 1 353 ? -15.695 -10.765 21.794 1.00 92.44 353 PHE A O 1
ATOM 2800 N N . SER A 1 354 ? -14.369 -12.128 20.585 1.00 91.00 354 SER A N 1
ATOM 2801 C CA . SER A 1 354 ? -14.989 -13.395 20.997 1.00 91.00 354 SER A CA 1
ATOM 2802 C C . SER A 1 354 ? -14.430 -13.953 22.302 1.00 91.00 354 SER A C 1
ATOM 2804 O O . SER A 1 354 ? -15.052 -14.826 22.901 1.00 91.00 354 SER A O 1
ATOM 2806 N N . ASP A 1 355 ? -13.253 -13.492 22.725 1.00 91.06 355 ASP A N 1
ATOM 2807 C CA . ASP A 1 355 ? -12.620 -13.938 23.962 1.00 91.06 355 ASP A CA 1
ATOM 2808 C C . ASP A 1 355 ? -13.383 -13.420 25.193 1.00 91.06 355 ASP A C 1
ATOM 2810 O O . ASP A 1 355 ? -13.531 -12.213 25.402 1.00 91.06 355 ASP A O 1
ATOM 2814 N N . ASP A 1 356 ? -13.823 -14.340 26.053 1.00 84.31 356 ASP A N 1
ATOM 2815 C CA . ASP A 1 356 ? -14.492 -14.022 27.318 1.00 84.31 356 ASP A CA 1
ATOM 2816 C C . ASP A 1 356 ? -13.562 -13.300 28.317 1.00 84.31 356 ASP A C 1
ATOM 2818 O O . ASP A 1 356 ? -14.041 -12.648 29.248 1.00 84.31 356 ASP A O 1
ATOM 2822 N N . HIS A 1 357 ? -12.237 -13.378 28.140 1.00 85.75 357 HIS A N 1
ATOM 2823 C CA . HIS A 1 357 ? -11.255 -12.670 28.969 1.00 85.75 357 HIS A CA 1
ATOM 2824 C C . HIS A 1 357 ? -10.932 -11.247 28.486 1.00 85.75 357 HIS A C 1
ATOM 2826 O O . HIS A 1 357 ? -10.130 -10.541 29.121 1.00 85.75 357 HIS A O 1
ATOM 2832 N N . SER A 1 358 ? -11.534 -10.801 27.384 1.00 87.31 358 SER A N 1
ATOM 2833 C CA . SER A 1 358 ? -11.344 -9.447 26.869 1.00 87.31 358 SER A CA 1
ATOM 2834 C C . SER A 1 358 ? -12.045 -8.408 27.738 1.00 87.31 358 SER A C 1
ATOM 2836 O O . SER A 1 358 ? -13.211 -8.538 28.103 1.00 87.31 358 SER A O 1
ATOM 2838 N N . SER A 1 359 ? -11.337 -7.322 28.061 1.00 87.12 359 SER A N 1
ATOM 2839 C CA . SER A 1 359 ? -11.942 -6.206 28.792 1.00 87.12 359 SER A CA 1
ATOM 2840 C C . SER A 1 359 ? -12.799 -5.338 27.864 1.00 87.12 359 SER A C 1
ATOM 2842 O O . SER A 1 359 ? -12.549 -5.261 26.658 1.00 87.12 359 SER A O 1
ATOM 2844 N N . ALA A 1 360 ? -13.789 -4.627 28.418 1.00 86.38 360 ALA A N 1
ATOM 2845 C CA . ALA A 1 360 ? -14.671 -3.752 27.636 1.00 86.38 360 ALA A CA 1
ATOM 2846 C C . ALA A 1 360 ? -13.915 -2.733 26.747 1.00 86.38 360 ALA A C 1
ATOM 2848 O O . ALA A 1 360 ? -14.313 -2.556 25.593 1.00 86.38 360 ALA A O 1
ATOM 2849 N N . PRO A 1 361 ? -12.794 -2.121 27.191 1.00 87.38 361 PRO A N 1
ATOM 2850 C CA . PRO A 1 361 ? -11.981 -1.261 26.329 1.00 87.38 361 PRO A CA 1
ATOM 2851 C C . PRO A 1 361 ? -11.291 -1.985 25.159 1.00 87.38 361 PRO A C 1
ATOM 2853 O O . PRO A 1 361 ? -11.077 -1.368 24.116 1.00 87.38 361 PRO A O 1
ATOM 2856 N N . MET A 1 362 ? -10.940 -3.270 25.303 1.00 89.38 362 MET A N 1
ATOM 2857 C CA . MET A 1 362 ? -10.365 -4.067 24.208 1.00 89.38 362 MET A CA 1
ATOM 2858 C C . MET A 1 362 ? -11.426 -4.340 23.143 1.00 89.38 362 MET A C 1
ATOM 2860 O O . MET A 1 362 ? -11.199 -4.051 21.971 1.00 89.38 362 MET A O 1
ATOM 2864 N N . ILE A 1 363 ? -12.606 -4.805 23.571 1.00 91.06 363 ILE A N 1
ATOM 2865 C CA . ILE A 1 363 ? -13.759 -5.065 22.694 1.00 91.06 363 ILE A CA 1
ATOM 2866 C C . ILE A 1 363 ? -14.177 -3.777 21.973 1.00 91.06 363 ILE A C 1
ATOM 2868 O O . ILE A 1 363 ? -14.451 -3.788 20.780 1.00 91.06 363 ILE A O 1
ATOM 2872 N N . TYR A 1 364 ? -14.156 -2.629 22.651 1.00 91.50 364 TYR A N 1
ATOM 2873 C CA . TYR A 1 364 ? -14.436 -1.343 22.008 1.00 91.50 364 TYR A CA 1
ATOM 2874 C C . TYR A 1 364 ? -13.516 -1.061 20.812 1.00 91.50 364 TYR A C 1
ATOM 2876 O O . TYR A 1 364 ? -13.984 -0.620 19.762 1.00 91.50 364 TYR A O 1
ATOM 2884 N N . GLY A 1 365 ? -12.215 -1.330 20.958 1.00 89.88 365 GLY A N 1
ATOM 2885 C CA . GLY A 1 365 ? -11.227 -1.102 19.903 1.00 89.88 365 GLY A CA 1
ATOM 2886 C C . GLY A 1 365 ? -11.392 -2.020 18.688 1.00 89.88 365 GLY A C 1
ATOM 2887 O O . GLY A 1 365 ? -10.957 -1.658 17.595 1.00 89.88 365 GLY A O 1
ATOM 2888 N N . THR A 1 366 ? -12.046 -3.178 18.839 1.00 93.50 366 THR A N 1
ATOM 2889 C CA . THR A 1 366 ? -12.273 -4.122 17.732 1.00 93.50 366 THR A CA 1
ATOM 2890 C C . THR A 1 366 ? -13.501 -3.784 16.894 1.00 93.50 366 THR A C 1
ATOM 2892 O O . THR A 1 366 ? -13.511 -4.092 15.706 1.00 93.50 366 THR A O 1
ATOM 2895 N N . ILE A 1 367 ? -14.514 -3.111 17.454 1.00 93.00 367 ILE A N 1
ATOM 2896 C CA . ILE A 1 367 ? -15.789 -2.838 16.760 1.00 93.00 367 ILE A CA 1
ATOM 2897 C C . ILE A 1 367 ? -15.575 -2.064 15.452 1.00 93.00 367 ILE A C 1
ATOM 2899 O O . ILE A 1 367 ? -16.177 -2.403 14.429 1.00 93.00 367 ILE A O 1
ATOM 2903 N N . GLY A 1 368 ? -14.704 -1.047 15.460 1.00 90.75 368 GLY A N 1
ATOM 2904 C CA . GLY A 1 368 ? -14.362 -0.281 14.257 1.00 90.75 368 GLY A CA 1
ATOM 2905 C C . GLY A 1 368 ? -13.737 -1.165 13.174 1.00 90.75 368 GLY A C 1
ATOM 2906 O O . GLY A 1 368 ? -14.213 -1.176 12.038 1.00 90.75 368 GLY A O 1
ATOM 2907 N N . LEU A 1 369 ? -12.747 -1.978 13.563 1.00 92.88 369 LEU A N 1
ATOM 2908 C CA . LEU A 1 369 ? -12.057 -2.924 12.681 1.00 92.88 369 LEU A CA 1
ATOM 2909 C C . LEU A 1 369 ? -13.032 -3.934 12.068 1.00 92.88 369 LEU A C 1
ATOM 2911 O O . LEU A 1 369 ? -13.033 -4.129 10.856 1.00 92.88 369 LEU A O 1
ATOM 2915 N N . LEU A 1 370 ? -13.885 -4.543 12.893 1.00 93.62 370 LEU A N 1
ATOM 2916 C CA . LEU A 1 370 ? -14.880 -5.516 12.445 1.00 93.62 370 LEU A CA 1
ATOM 2917 C C . LEU A 1 370 ? -15.875 -4.887 11.468 1.00 93.62 370 LEU A C 1
ATOM 2919 O O . LEU A 1 370 ? -16.193 -5.493 10.453 1.00 93.62 370 LEU A O 1
ATOM 2923 N N . THR A 1 371 ? -16.322 -3.659 11.734 1.00 92.56 371 THR A N 1
ATOM 2924 C CA . THR A 1 371 ? -17.304 -2.965 10.886 1.00 92.56 371 THR A CA 1
ATOM 2925 C C . THR A 1 371 ? -16.761 -2.643 9.491 1.00 92.56 371 THR A C 1
ATOM 2927 O O . THR A 1 371 ? -17.481 -2.776 8.499 1.00 92.56 371 THR A O 1
ATOM 2930 N N . GLU A 1 372 ? -15.503 -2.211 9.395 1.00 91.75 372 GLU A N 1
ATOM 2931 C CA . GLU A 1 372 ? -14.901 -1.831 8.111 1.00 91.75 372 GLU A CA 1
ATOM 2932 C C . GLU A 1 372 ? -14.436 -3.060 7.317 1.00 91.75 372 GLU A C 1
ATOM 2934 O O . GLU A 1 372 ? -14.710 -3.169 6.119 1.00 91.75 372 GLU A O 1
ATOM 2939 N N . PHE A 1 373 ? -13.758 -4.000 7.989 1.00 92.12 373 PHE A N 1
ATOM 2940 C CA . PHE A 1 373 ? -13.051 -5.116 7.355 1.00 92.12 373 PHE A CA 1
ATOM 2941 C C . PHE A 1 373 ? -13.869 -6.403 7.215 1.00 92.12 373 PHE A C 1
ATOM 2943 O O . PHE A 1 373 ? -13.333 -7.412 6.749 1.00 92.12 373 PHE A O 1
ATOM 2950 N N . VAL A 1 374 ? -15.151 -6.386 7.584 1.00 91.81 374 VAL A N 1
ATOM 2951 C CA . VAL A 1 374 ? -16.048 -7.528 7.385 1.00 91.81 374 VAL A CA 1
ATOM 2952 C C . VAL A 1 374 ? -16.134 -7.911 5.898 1.00 91.81 374 VAL A C 1
ATOM 2954 O O . VAL A 1 374 ? -16.394 -7.052 5.048 1.00 91.81 374 VAL A O 1
ATOM 2957 N N . PRO A 1 375 ? -15.921 -9.194 5.550 1.00 88.00 375 PRO A N 1
ATOM 2958 C CA . PRO A 1 375 ? -16.242 -9.699 4.220 1.00 88.00 375 PRO A CA 1
ATOM 2959 C C . PRO A 1 375 ? -17.740 -9.549 3.950 1.00 88.00 375 PRO A C 1
ATOM 2961 O O . PRO A 1 375 ? -18.545 -9.856 4.825 1.00 88.00 375 PRO A O 1
ATOM 2964 N N . GLU A 1 376 ? -18.123 -9.135 2.743 1.00 86.81 376 GLU A N 1
ATOM 2965 C CA . GLU A 1 376 ? -19.533 -8.894 2.383 1.00 86.81 376 GLU A CA 1
ATOM 2966 C C . GLU A 1 376 ? -20.425 -10.113 2.660 1.00 86.81 376 GLU A C 1
ATOM 2968 O O . GLU A 1 376 ? -21.483 -9.981 3.268 1.00 86.81 376 GLU A O 1
ATOM 2973 N N . GLU A 1 377 ? -19.924 -11.314 2.369 1.00 88.50 377 GLU A N 1
ATOM 2974 C CA . GLU A 1 377 ? -20.587 -12.599 2.638 1.00 88.50 377 GLU A CA 1
ATOM 2975 C C . GLU A 1 377 ? -20.892 -12.854 4.128 1.00 88.50 377 GLU A C 1
ATOM 2977 O O . GLU A 1 377 ? -21.786 -13.627 4.459 1.00 88.50 377 GLU A O 1
ATOM 2982 N N . LYS A 1 378 ? -20.144 -12.231 5.048 1.00 89.25 378 LYS A N 1
ATOM 2983 C CA . LYS A 1 378 ? -20.243 -12.460 6.501 1.00 89.25 378 LYS A CA 1
ATOM 2984 C C . LYS A 1 378 ? -20.923 -11.319 7.256 1.00 89.25 378 LYS A C 1
ATOM 2986 O O . LYS A 1 378 ? -20.975 -11.363 8.485 1.00 89.25 378 LYS A O 1
ATOM 2991 N N . MET A 1 379 ? -21.447 -10.309 6.560 1.00 89.81 379 MET A N 1
ATOM 2992 C CA . MET A 1 379 ? -22.084 -9.156 7.209 1.00 89.81 379 MET A CA 1
ATOM 2993 C C . MET A 1 379 ? -23.311 -9.545 8.035 1.00 89.81 379 MET A C 1
ATOM 2995 O O . MET A 1 379 ? -23.466 -9.062 9.153 1.00 89.81 379 MET A O 1
ATOM 2999 N N . GLU A 1 380 ? -24.156 -10.440 7.519 1.00 90.88 380 GLU A N 1
ATOM 3000 C CA . GLU A 1 380 ? -25.353 -10.915 8.231 1.00 90.88 380 GLU A CA 1
ATOM 3001 C C . GLU A 1 380 ? -24.995 -11.669 9.510 1.00 90.88 380 GLU A C 1
ATOM 3003 O O . GLU A 1 380 ? -25.592 -11.448 10.561 1.00 90.88 380 GLU A O 1
ATOM 3008 N N . TRP A 1 381 ? -23.968 -12.515 9.432 1.00 94.06 381 TRP A N 1
ATOM 3009 C CA . TRP A 1 381 ? -23.458 -13.246 10.583 1.00 94.06 381 TRP A CA 1
ATOM 3010 C C . TRP A 1 381 ? -22.880 -12.301 11.647 1.00 94.06 381 TRP A C 1
ATOM 3012 O O . TRP A 1 381 ? -23.194 -12.442 12.825 1.00 94.06 381 TRP A O 1
ATOM 3022 N N . LEU A 1 382 ? -22.091 -11.297 11.245 1.00 93.06 382 LEU A N 1
ATOM 3023 C CA . LEU A 1 382 ? -21.523 -10.330 12.189 1.00 93.06 382 LEU A CA 1
ATOM 3024 C C . LEU A 1 382 ? -22.612 -9.506 12.896 1.00 93.06 382 LEU A C 1
ATOM 3026 O O . LEU A 1 382 ? -22.469 -9.186 14.074 1.00 93.06 382 LEU A O 1
ATOM 3030 N N . LEU A 1 383 ? -23.704 -9.183 12.196 1.00 92.19 383 LEU A N 1
ATOM 3031 C CA . LEU A 1 383 ? -24.856 -8.499 12.786 1.00 92.19 383 LEU A CA 1
ATOM 3032 C C . LEU A 1 383 ? -25.528 -9.334 13.882 1.00 92.19 383 LEU A C 1
ATOM 3034 O O . LEU A 1 383 ? -25.824 -8.794 14.945 1.00 92.19 383 LEU A O 1
ATOM 3038 N N . ASP A 1 384 ? -25.719 -10.636 13.659 1.00 92.88 384 ASP A N 1
ATOM 3039 C CA . ASP A 1 384 ? -26.274 -11.537 14.680 1.00 92.88 384 ASP A CA 1
ATOM 3040 C C . ASP A 1 384 ? -25.363 -11.614 15.919 1.00 92.88 384 ASP A C 1
ATOM 3042 O O . ASP A 1 384 ? -25.833 -11.570 17.056 1.00 92.88 384 ASP A O 1
ATOM 3046 N N . GLU A 1 385 ? -24.043 -11.639 15.724 1.00 93.50 385 GLU A N 1
ATOM 3047 C CA . GLU A 1 385 ? -23.073 -11.626 16.826 1.00 93.50 385 GLU A CA 1
ATOM 3048 C C . GLU A 1 385 ? -23.065 -10.299 17.600 1.00 93.50 385 GLU A C 1
ATOM 3050 O O . GLU A 1 385 ? -23.008 -10.290 18.835 1.00 93.50 385 GLU A O 1
ATOM 3055 N N . PHE A 1 386 ? -23.205 -9.164 16.909 1.00 93.38 386 PHE A N 1
ATOM 3056 C CA . PHE A 1 386 ? -23.387 -7.868 17.566 1.00 93.38 386 PHE A CA 1
ATOM 3057 C C . PHE A 1 386 ? -24.693 -7.836 18.367 1.00 93.38 386 PHE A C 1
ATOM 3059 O O . PHE A 1 386 ? -24.676 -7.431 19.530 1.00 93.38 386 PHE A O 1
ATOM 3066 N N . ASP A 1 387 ? -25.797 -8.341 17.814 1.00 92.44 387 ASP A N 1
ATOM 3067 C CA . ASP A 1 387 ? -27.083 -8.427 18.510 1.00 92.44 387 ASP A CA 1
ATOM 3068 C C . ASP A 1 387 ? -27.013 -9.335 19.753 1.00 92.44 387 ASP A C 1
ATOM 3070 O O . ASP A 1 387 ? -27.568 -8.994 20.805 1.00 92.44 387 ASP A O 1
ATOM 3074 N N . LYS A 1 388 ? -26.309 -10.473 19.678 1.00 92.00 388 LYS A N 1
ATOM 3075 C CA . LYS A 1 388 ? -26.050 -11.355 20.832 1.00 92.00 388 LYS A CA 1
ATOM 3076 C C . LYS A 1 388 ? -25.275 -10.627 21.925 1.00 92.00 388 LYS A C 1
ATOM 3078 O O . LYS A 1 388 ? -25.674 -10.677 23.091 1.00 92.00 388 LYS A O 1
ATOM 3083 N N . MET A 1 389 ? -24.213 -9.910 21.561 1.00 89.69 389 MET A N 1
ATOM 3084 C CA . MET A 1 389 ? -23.409 -9.143 22.513 1.00 89.69 389 MET A CA 1
ATOM 3085 C C . MET A 1 389 ? -24.218 -7.999 23.147 1.00 89.69 389 MET A C 1
ATOM 3087 O O . MET A 1 389 ? -24.182 -7.822 24.364 1.00 89.69 389 MET A O 1
ATOM 3091 N N . ILE A 1 390 ? -25.025 -7.273 22.365 1.00 90.81 390 ILE A N 1
ATOM 3092 C CA . ILE A 1 390 ? -25.936 -6.228 22.865 1.00 90.81 390 ILE A CA 1
ATOM 3093 C C . ILE A 1 390 ? -26.929 -6.814 23.880 1.00 90.81 390 ILE A C 1
ATOM 3095 O O . ILE A 1 390 ? -27.130 -6.236 24.952 1.00 90.81 390 ILE A O 1
ATOM 3099 N N . LYS A 1 391 ? -27.534 -7.974 23.585 1.00 90.81 391 LYS A N 1
ATOM 3100 C CA . LYS A 1 391 ? -28.442 -8.673 24.514 1.00 90.81 391 LYS A CA 1
ATOM 3101 C C . LYS A 1 391 ? -27.721 -9.094 25.798 1.00 90.81 391 LYS A C 1
ATOM 3103 O O . LYS A 1 391 ? -28.253 -8.857 26.881 1.00 90.81 391 LYS A O 1
ATOM 3108 N N . ARG A 1 392 ? -26.505 -9.650 25.695 1.00 88.50 392 ARG A N 1
ATOM 3109 C CA . ARG A 1 392 ? -25.662 -10.022 26.850 1.00 88.50 392 ARG A CA 1
ATOM 3110 C C . ARG A 1 392 ? -25.362 -8.806 27.730 1.00 88.50 392 ARG A C 1
ATOM 3112 O O . ARG A 1 392 ? -25.549 -8.879 28.940 1.00 88.50 392 ARG A O 1
ATOM 3119 N N . LEU A 1 393 ? -24.980 -7.674 27.135 1.00 86.88 393 LEU A N 1
ATOM 3120 C CA . LEU A 1 393 ? -24.725 -6.427 27.866 1.00 86.88 393 LEU A CA 1
ATOM 3121 C C . LEU A 1 393 ? -25.981 -5.912 28.588 1.00 86.88 393 LEU A C 1
ATOM 3123 O O . LEU A 1 393 ? -25.887 -5.513 29.746 1.00 86.88 393 LEU A O 1
ATOM 3127 N N . ARG A 1 394 ? -27.164 -5.979 27.960 1.00 86.44 394 ARG A N 1
ATOM 3128 C CA . ARG A 1 394 ? -28.432 -5.606 28.618 1.00 86.44 394 ARG A CA 1
ATOM 3129 C C . ARG A 1 394 ? -28.769 -6.505 29.806 1.00 86.44 394 ARG A C 1
ATOM 3131 O O . ARG A 1 394 ? -29.229 -6.000 30.825 1.00 86.44 394 ARG A O 1
ATOM 3138 N N . LEU A 1 395 ? -28.546 -7.815 29.697 1.00 86.94 395 LEU A N 1
ATOM 3139 C CA . LEU A 1 395 ? -28.772 -8.745 30.810 1.00 86.94 395 LEU A CA 1
ATOM 3140 C C . LEU A 1 395 ? -27.862 -8.411 31.998 1.00 86.94 395 LEU A C 1
ATOM 3142 O O . LEU A 1 395 ? -28.352 -8.261 33.115 1.00 86.94 395 LEU A O 1
ATOM 3146 N N . ILE A 1 396 ? -26.571 -8.176 31.740 1.00 84.12 396 ILE A N 1
ATOM 3147 C CA . ILE A 1 396 ? -25.607 -7.754 32.769 1.00 84.12 396 ILE A CA 1
ATOM 3148 C C . ILE A 1 396 ? -26.051 -6.436 33.422 1.00 84.12 396 ILE A C 1
ATOM 3150 O O . ILE A 1 396 ? -25.930 -6.279 34.636 1.00 84.12 396 ILE A O 1
ATOM 3154 N N . GLN A 1 397 ? -26.612 -5.502 32.648 1.00 83.00 397 GLN A N 1
ATOM 3155 C CA . GLN A 1 397 ? -27.115 -4.229 33.173 1.00 83.00 397 GLN A CA 1
ATOM 3156 C C . GLN A 1 397 ? -28.242 -4.429 34.185 1.00 83.00 397 GLN A C 1
ATOM 3158 O O . GLN A 1 397 ? -28.238 -3.818 35.255 1.00 83.00 397 GLN A O 1
ATOM 3163 N N . VAL A 1 398 ? -29.192 -5.307 33.859 1.00 82.25 398 VAL A N 1
ATOM 3164 C CA . VAL A 1 398 ? -30.318 -5.638 34.736 1.00 82.25 398 VAL A CA 1
ATOM 3165 C C . VAL A 1 398 ? -29.828 -6.348 35.999 1.00 82.25 398 VAL A C 1
ATOM 3167 O O . VAL A 1 398 ? -30.221 -5.963 37.098 1.00 82.25 398 VAL A O 1
ATOM 3170 N N . GLU A 1 399 ? -28.924 -7.322 35.872 1.00 83.31 399 GLU A N 1
ATOM 3171 C CA . GLU A 1 399 ? -28.351 -8.045 37.016 1.00 83.31 399 GLU A CA 1
ATOM 3172 C C . GLU A 1 399 ? -27.573 -7.124 37.967 1.00 83.31 399 GLU A C 1
ATOM 3174 O O . GLU A 1 399 ? -27.717 -7.225 39.187 1.00 83.31 399 GLU A O 1
ATOM 3179 N N . MET A 1 400 ? -26.769 -6.195 37.437 1.00 78.44 400 MET A N 1
ATOM 3180 C CA . MET A 1 400 ? -26.036 -5.231 38.265 1.00 78.44 400 MET A CA 1
ATOM 3181 C C . MET A 1 400 ? -26.974 -4.262 38.982 1.00 78.44 400 MET A C 1
ATOM 3183 O O . MET A 1 400 ? -26.782 -4.004 40.172 1.00 78.44 400 MET A O 1
ATOM 3187 N N . SER A 1 401 ? -28.028 -3.805 38.299 1.00 77.75 401 SER A N 1
ATOM 3188 C CA . SER A 1 401 ? -29.063 -2.968 38.906 1.00 77.75 401 SER A CA 1
ATOM 3189 C C . SER A 1 401 ? -29.806 -3.694 40.031 1.00 77.75 401 SER A C 1
ATOM 3191 O O . SER A 1 401 ? -30.121 -3.075 41.043 1.00 77.75 401 SER A O 1
ATOM 3193 N N . GLN A 1 402 ? -30.067 -4.998 39.889 1.00 77.25 402 GLN A N 1
ATOM 3194 C CA . GLN A 1 402 ? -30.690 -5.818 40.937 1.00 77.25 402 GLN A CA 1
ATOM 3195 C C . GLN A 1 402 ? -29.762 -6.046 42.138 1.00 77.25 402 GLN A C 1
ATOM 3197 O O . GLN A 1 402 ? -30.232 -6.141 43.268 1.00 77.25 402 GLN A O 1
ATOM 3202 N N . ARG A 1 403 ? -28.443 -6.101 41.912 1.00 76.75 403 ARG A N 1
ATOM 3203 C CA . ARG A 1 403 ? -27.422 -6.235 42.967 1.00 76.75 403 ARG A CA 1
ATOM 3204 C C . ARG A 1 403 ? -27.052 -4.912 43.650 1.00 76.75 403 ARG A C 1
ATOM 3206 O O . ARG A 1 403 ? -26.201 -4.921 44.531 1.00 76.75 403 ARG A O 1
ATOM 3213 N N . GLY A 1 404 ? -27.662 -3.790 43.256 1.00 68.12 404 GLY A N 1
ATOM 3214 C CA . GLY A 1 404 ? -27.349 -2.462 43.798 1.00 68.12 404 GLY A CA 1
ATOM 3215 C C . GLY A 1 404 ? -25.987 -1.906 43.361 1.00 68.12 404 GLY A C 1
ATOM 3216 O O . GLY A 1 404 ? -25.522 -0.921 43.930 1.00 68.12 404 GLY A O 1
ATOM 3217 N N . ASN A 1 405 ? -25.349 -2.512 42.355 1.00 72.00 405 ASN A N 1
ATOM 3218 C CA . ASN A 1 405 ? -24.077 -2.048 41.811 1.00 72.00 405 ASN A CA 1
ATOM 3219 C C . ASN A 1 405 ? -24.311 -1.012 40.708 1.00 72.00 405 ASN A C 1
ATOM 3221 O O . ASN A 1 405 ? -25.213 -1.148 39.880 1.00 72.00 405 ASN A O 1
ATOM 3225 N N . THR A 1 406 ? -23.462 0.013 40.662 1.00 66.81 406 THR A N 1
ATOM 3226 C CA . THR A 1 406 ? -23.514 1.026 39.610 1.00 66.81 406 THR A CA 1
ATOM 3227 C C . THR A 1 406 ? -22.934 0.474 38.310 1.00 66.81 406 THR A C 1
ATOM 3229 O O . THR A 1 406 ? -21.818 -0.043 38.262 1.00 66.81 406 THR A O 1
ATOM 3232 N N . TRP A 1 407 ? -23.711 0.590 37.234 1.00 69.00 407 TRP A N 1
ATOM 3233 C CA . TRP A 1 407 ? -23.252 0.292 35.883 1.00 69.00 407 TRP A CA 1
ATOM 3234 C C . TRP A 1 407 ? -22.060 1.186 35.525 1.00 69.00 407 TRP A C 1
ATOM 3236 O O . TRP A 1 407 ? -22.126 2.411 35.669 1.00 69.00 407 TRP A O 1
ATOM 3246 N N . THR A 1 408 ? -20.955 0.586 35.083 1.00 74.25 408 THR A N 1
ATOM 3247 C CA . THR A 1 408 ? -19.713 1.333 34.876 1.00 74.25 408 THR A CA 1
ATOM 3248 C C . THR A 1 408 ? -19.783 2.188 33.608 1.00 74.25 408 THR A C 1
ATOM 3250 O O . THR A 1 408 ? -20.397 1.825 32.601 1.00 74.25 408 THR A O 1
ATOM 3253 N N . ASN A 1 409 ? -19.118 3.348 33.630 1.00 79.31 409 ASN A N 1
ATOM 3254 C CA . ASN A 1 409 ? -19.039 4.253 32.475 1.00 79.31 409 ASN A CA 1
ATOM 3255 C C . ASN A 1 409 ? -18.473 3.542 31.222 1.00 79.31 409 ASN A C 1
ATOM 3257 O O . ASN A 1 409 ? -18.887 3.813 30.096 1.00 79.31 409 ASN A O 1
ATOM 3261 N N . GLU A 1 410 ? -17.582 2.567 31.421 1.00 81.06 410 GLU A N 1
ATOM 3262 C CA . GLU A 1 410 ? -16.987 1.769 30.346 1.00 81.06 410 GLU A CA 1
ATOM 3263 C C . GLU A 1 410 ? -18.012 0.900 29.610 1.00 81.06 410 GLU A C 1
ATOM 3265 O O . GLU A 1 410 ? -18.026 0.860 28.379 1.00 81.06 410 GLU A O 1
ATOM 3270 N N . GLN A 1 411 ? -18.909 0.242 30.349 1.00 82.19 411 GLN A N 1
ATOM 3271 C CA . GLN A 1 411 ? -19.949 -0.599 29.759 1.00 82.19 411 GLN A CA 1
ATOM 3272 C C . GLN A 1 411 ? -20.983 0.242 28.993 1.00 82.19 411 GLN A C 1
ATOM 3274 O O . GLN A 1 411 ? -21.428 -0.158 27.917 1.00 82.19 411 GLN A O 1
ATOM 3279 N N . ASN A 1 412 ? -21.296 1.451 29.479 1.00 84.75 412 ASN A N 1
ATOM 3280 C CA . ASN A 1 412 ? -22.126 2.425 28.757 1.00 84.75 412 ASN A CA 1
ATOM 3281 C C . ASN A 1 412 ? -21.506 2.830 27.415 1.00 84.75 412 ASN A C 1
ATOM 3283 O O . ASN A 1 412 ? -22.196 2.861 26.393 1.00 84.75 412 ASN A O 1
ATOM 3287 N N . LYS A 1 413 ? -20.203 3.137 27.406 1.00 86.31 413 LYS A N 1
ATOM 3288 C CA . LYS A 1 413 ? -19.480 3.505 26.183 1.00 86.31 413 LYS A CA 1
ATOM 3289 C C . LYS A 1 413 ? -19.440 2.359 25.180 1.00 86.31 413 LYS 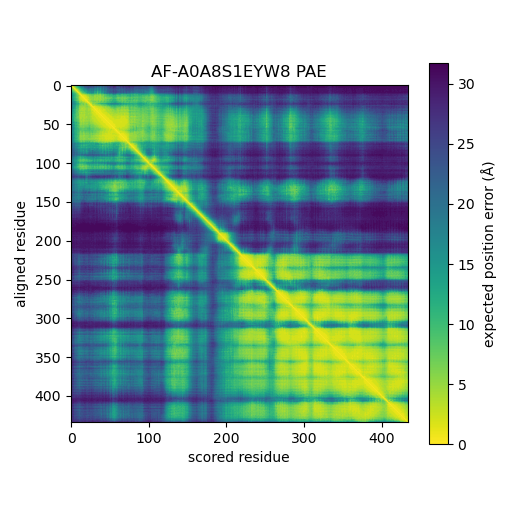A C 1
ATOM 3291 O O . LYS A 1 413 ? -19.742 2.585 24.010 1.00 86.31 413 LYS A O 1
ATOM 3296 N N . LEU A 1 414 ? -19.146 1.142 25.636 1.00 87.88 414 LEU A N 1
ATOM 3297 C CA . LEU A 1 414 ? -19.167 -0.048 24.787 1.00 87.88 414 LEU A CA 1
ATOM 3298 C C . LEU A 1 414 ? -20.550 -0.268 24.158 1.00 87.88 414 LEU A C 1
ATOM 3300 O O . LEU A 1 414 ? -20.651 -0.406 22.942 1.00 87.88 414 LEU A O 1
ATOM 3304 N N . TYR A 1 415 ? -21.611 -0.238 24.967 1.00 89.69 415 TYR A N 1
ATOM 3305 C CA . TYR A 1 415 ? -22.984 -0.436 24.500 1.00 89.69 415 TYR A CA 1
ATOM 3306 C C . TYR A 1 415 ? -23.407 0.618 23.464 1.00 89.69 415 TYR A C 1
ATOM 3308 O O . TYR A 1 415 ? -23.963 0.284 22.415 1.00 89.69 415 TYR A O 1
ATOM 3316 N N . SER A 1 416 ? -23.104 1.892 23.732 1.00 90.31 416 SER A N 1
ATOM 3317 C CA . SER A 1 416 ? -23.408 3.006 22.828 1.00 90.31 416 SER A CA 1
ATOM 3318 C C . SER A 1 416 ? -22.705 2.856 21.474 1.00 90.31 416 SER A C 1
ATOM 3320 O O . SER A 1 416 ? -23.344 2.973 20.426 1.00 90.31 416 SER A O 1
ATOM 3322 N N . THR A 1 417 ? -21.407 2.540 21.482 1.00 89.69 417 THR A N 1
ATOM 3323 C CA . THR A 1 417 ? -20.627 2.357 20.253 1.00 89.69 417 THR A CA 1
ATOM 3324 C C . THR A 1 417 ? -21.065 1.118 19.482 1.00 89.69 417 THR A C 1
ATOM 3326 O O . THR A 1 417 ? -21.238 1.206 18.268 1.00 89.69 417 THR A O 1
ATOM 3329 N N . LEU A 1 418 ? -21.308 -0.005 20.159 1.00 92.12 418 LEU A N 1
ATOM 3330 C CA . LEU A 1 418 ? -21.757 -1.239 19.515 1.00 92.12 418 LEU A CA 1
ATOM 3331 C C . LEU A 1 418 ? -23.093 -1.035 18.791 1.00 92.12 418 LEU A C 1
ATOM 3333 O O . LEU A 1 418 ? -23.188 -1.342 17.609 1.00 92.12 418 LEU A O 1
ATOM 3337 N N . THR A 1 419 ? -24.069 -0.400 19.449 1.00 91.44 419 THR A N 1
ATOM 3338 C CA . THR A 1 419 ? -25.376 -0.069 18.848 1.00 91.44 419 THR A CA 1
ATOM 3339 C C . THR A 1 419 ? -25.227 0.862 17.637 1.00 91.44 419 THR A C 1
ATOM 3341 O O . THR A 1 419 ? -25.877 0.689 16.609 1.00 91.44 419 THR A O 1
ATOM 3344 N N . ARG A 1 420 ? -24.330 1.855 17.717 1.00 92.62 420 ARG A N 1
ATOM 3345 C CA . ARG A 1 420 ? -24.065 2.762 16.591 1.00 92.62 420 ARG A CA 1
ATOM 3346 C C . ARG A 1 420 ? -23.487 2.017 15.383 1.00 92.62 420 ARG A C 1
ATOM 3348 O O . ARG A 1 420 ? -23.916 2.260 14.260 1.00 92.62 420 ARG A O 1
ATOM 3355 N N . HIS A 1 421 ? -22.506 1.143 15.598 1.00 90.38 421 HIS A N 1
ATOM 3356 C CA . HIS A 1 421 ? -21.859 0.393 14.517 1.00 90.38 421 HIS A CA 1
ATOM 3357 C C . HIS A 1 421 ? -22.758 -0.704 13.937 1.00 90.38 421 HIS A C 1
ATOM 3359 O O . HIS A 1 421 ? -22.744 -0.927 12.730 1.00 90.38 421 HIS A O 1
ATOM 3365 N N . GLU A 1 422 ? -23.594 -1.321 14.765 1.00 92.62 422 GLU A N 1
ATOM 3366 C CA . GLU A 1 422 ? -24.644 -2.250 14.349 1.00 92.62 422 GLU A CA 1
ATOM 3367 C C . GLU A 1 422 ? -25.653 -1.568 13.405 1.00 92.62 422 GLU A C 1
ATOM 3369 O O . GLU A 1 422 ? -25.898 -2.069 12.306 1.00 92.62 422 GLU A O 1
ATOM 3374 N N . ALA A 1 423 ? -26.119 -0.353 13.722 1.00 90.69 423 ALA A N 1
ATOM 3375 C CA . ALA A 1 423 ? -26.971 0.432 12.820 1.00 90.69 423 ALA A CA 1
ATOM 3376 C C . ALA A 1 423 ? -26.289 0.782 11.478 1.00 90.69 423 ALA A C 1
ATOM 3378 O O . ALA A 1 423 ? -26.921 0.737 10.415 1.00 90.69 423 ALA A O 1
ATOM 3379 N N . VAL A 1 424 ? -24.990 1.104 11.503 1.00 90.69 424 VAL A N 1
ATOM 3380 C CA . VAL A 1 424 ? -24.195 1.358 10.286 1.00 90.69 424 VAL A CA 1
ATOM 3381 C C . VAL A 1 424 ? -24.086 0.093 9.432 1.00 90.69 424 VAL A C 1
ATOM 3383 O O . VAL A 1 424 ? -24.333 0.151 8.227 1.00 90.69 424 VAL A O 1
ATOM 3386 N N . LEU A 1 425 ? -23.786 -1.058 10.043 1.00 89.19 425 LEU A N 1
ATOM 3387 C CA . LEU A 1 425 ? -23.723 -2.346 9.349 1.00 89.19 425 LEU A CA 1
ATOM 3388 C C . LEU A 1 425 ? -25.071 -2.735 8.738 1.00 89.19 425 LEU A C 1
ATOM 3390 O O . LEU A 1 425 ? -25.111 -3.144 7.579 1.00 89.19 425 LEU A O 1
ATOM 3394 N N . ARG A 1 426 ? -26.183 -2.538 9.458 1.00 90.56 426 ARG A N 1
ATOM 3395 C CA . ARG A 1 426 ? -27.534 -2.769 8.919 1.00 90.56 426 ARG A CA 1
ATOM 3396 C C . ARG A 1 426 ? -27.819 -1.894 7.706 1.00 90.56 426 ARG A C 1
ATOM 3398 O O . ARG A 1 426 ? -28.362 -2.370 6.713 1.00 90.56 426 ARG A O 1
ATOM 3405 N N . THR A 1 427 ? -27.428 -0.623 7.765 1.00 90.06 427 THR A N 1
ATOM 3406 C CA . THR A 1 427 ? -27.595 0.308 6.640 1.00 90.06 427 THR A CA 1
ATOM 3407 C C . THR A 1 427 ? -26.786 -0.152 5.427 1.00 90.06 427 THR A C 1
ATOM 3409 O O . THR A 1 427 ? -27.321 -0.199 4.322 1.00 90.06 427 THR A O 1
ATOM 3412 N N . ARG A 1 428 ? -25.529 -0.565 5.632 1.00 88.19 428 ARG A N 1
ATOM 3413 C CA . ARG A 1 428 ? -24.652 -1.086 4.574 1.00 88.19 428 ARG A CA 1
ATOM 3414 C C . ARG A 1 428 ? -25.202 -2.370 3.945 1.00 88.19 428 ARG A C 1
ATOM 3416 O O . ARG A 1 428 ? -25.242 -2.469 2.724 1.00 88.19 428 ARG A O 1
ATOM 3423 N N . LEU A 1 429 ? -25.689 -3.311 4.754 1.00 88.94 429 LEU A N 1
ATOM 3424 C CA . LEU A 1 429 ? -26.314 -4.542 4.265 1.00 88.94 429 LEU A CA 1
ATOM 3425 C C . LEU A 1 429 ? -27.569 -4.251 3.427 1.00 88.94 429 LEU A C 1
ATOM 3427 O O . LEU A 1 429 ? -27.763 -4.842 2.369 1.00 88.94 429 LEU A O 1
ATOM 3431 N N . ASN A 1 430 ? -28.408 -3.312 3.870 1.00 88.31 430 ASN A N 1
ATOM 3432 C CA . ASN A 1 430 ? -29.609 -2.920 3.130 1.00 88.31 430 ASN A CA 1
ATOM 3433 C C . ASN A 1 430 ? -29.289 -2.259 1.783 1.00 88.31 430 ASN A C 1
ATOM 3435 O O . ASN A 1 430 ? -30.089 -2.373 0.859 1.00 88.31 430 ASN A O 1
ATOM 3439 N N . LEU A 1 431 ? -28.150 -1.570 1.669 1.00 86.25 431 LEU A N 1
ATOM 3440 C CA . LEU A 1 431 ? -27.680 -1.018 0.398 1.00 86.25 431 LEU A CA 1
ATOM 3441 C C . LEU A 1 431 ? -27.187 -2.106 -0.559 1.00 86.25 431 LEU A C 1
ATOM 3443 O O . LEU A 1 431 ? -27.419 -1.976 -1.747 1.00 86.25 431 LEU A O 1
ATOM 3447 N N . LEU A 1 432 ? -26.556 -3.171 -0.055 1.00 80.75 432 LEU A N 1
ATOM 3448 C CA . LEU A 1 432 ? -26.090 -4.296 -0.881 1.00 80.75 432 LEU A CA 1
ATOM 3449 C C . LEU A 1 432 ? -27.230 -5.194 -1.388 1.00 80.75 432 LEU A C 1
ATOM 3451 O O . LEU A 1 432 ? -27.063 -5.904 -2.372 1.00 80.75 432 LEU A O 1
ATOM 3455 N N . ARG A 1 433 ? -28.372 -5.199 -0.692 1.00 82.56 433 ARG A N 1
ATOM 3456 C CA . ARG A 1 433 ? -29.571 -5.966 -1.073 1.00 82.56 433 ARG A CA 1
ATOM 3457 C C . ARG A 1 433 ? -30.471 -5.242 -2.085 1.00 82.56 433 ARG A C 1
ATOM 3459 O O . ARG A 1 433 ? -31.406 -5.865 -2.583 1.00 82.56 433 ARG A O 1
ATOM 3466 N N . LYS A 1 434 ? -30.248 -3.946 -2.317 1.00 68.44 434 LYS A N 1
ATOM 3467 C CA . LYS A 1 434 ? -30.917 -3.156 -3.360 1.00 68.44 434 LYS A CA 1
ATOM 3468 C C . LYS A 1 434 ? -30.097 -3.208 -4.635 1.00 68.44 434 LYS A C 1
ATOM 3470 O O . LYS A 1 434 ? -30.742 -3.242 -5.703 1.00 68.44 434 LYS A O 1
#

Radius of gyration: 38.01 Å; Cα contacts (8 Å, |Δi|>4): 278; chains: 1; bounding box: 76×58×114 Å